Protein AF-A0A956DQG8-F1 (afdb_monomer)

Solvent-accessible surface area (backbone atoms only — not comparable to full-atom values): 22344 Å² total; per-residue (Å²): 108,56,73,67,59,48,52,49,50,52,53,54,50,41,55,52,25,52,56,42,14,54,56,46,34,52,51,52,69,40,92,51,71,54,22,53,51,50,53,50,50,52,61,71,68,65,60,92,66,55,67,71,64,46,42,52,54,36,19,40,53,25,21,32,51,58,51,48,42,54,50,52,51,48,37,33,34,49,64,52,48,34,83,79,41,64,71,70,40,67,61,45,54,56,49,46,44,72,76,48,66,92,56,56,46,35,48,52,54,52,50,53,30,56,61,37,26,30,81,79,32,35,46,37,61,69,35,45,88,52,90,55,52,73,67,78,67,53,44,68,57,35,42,51,54,48,48,61,64,53,39,51,38,90,88,80,65,43,60,71,72,70,37,64,78,56,52,61,77,39,61,67,67,52,49,51,51,40,74,52,30,66,64,51,46,63,75,45,75,64,74,76,78,49,66,74,52,45,49,49,52,38,60,73,14,47,51,54,25,31,72,74,65,31,74,91,67,50,24,38,35,20,59,39,30,44,53,22,64,63,54,45,54,51,45,48,54,50,42,53,50,44,45,68,77,38,70,85,56,55,65,69,57,47,51,53,54,41,31,71,31,42,36,34,20,14,76,47,53,64,34,21,24,45,19,34,48,28,48,50,48,39,50,34,55,75,67,70,52,49,53,47,54,74,45,57,86,58,68,56,43,52,36,59,26,51,64,85,57,64,51,49,64,57,59,72,50,71,87,47,89,80,63,94,81,66,82,79,78,80,76,46,46,73,69,54,45,68,63,45,22,66,58,55,64,70,39,18,30,15,27,53,73,69,59,58,83,48,66,75,78,55,67,66,59,55,48,55,40,47,33,68,47,74,61,84,94,64,49,38,44,72,28,79,56,51,48,88,86,36,42,43,34,45,41,47,54,53,47,37,58,71,38,26,37,93,93,41,24,105

pLDDT: mean 88.99, std 11.43, range [39.12, 98.81]

Structure (mmCIF, N/CA/C/O backbone):
data_AF-A0A956DQG8-F1
#
_entry.id   AF-A0A956DQG8-F1
#
loop_
_atom_site.group_PDB
_atom_site.id
_atom_site.type_symbol
_atom_site.label_atom_id
_atom_site.label_alt_id
_atom_site.label_comp_id
_atom_site.label_asym_id
_atom_site.label_entity_id
_atom_site.label_seq_id
_atom_site.pdbx_PDB_ins_code
_atom_site.Cartn_x
_atom_site.Cartn_y
_atom_site.Cartn_z
_atom_site.occupancy
_atom_site.B_iso_or_equiv
_atom_site.auth_seq_id
_atom_site.auth_comp_id
_atom_site.auth_asym_id
_atom_site.auth_atom_id
_atom_site.pdbx_PDB_model_num
ATOM 1 N N . MET A 1 1 ? -0.966 -18.164 -9.233 1.00 80.31 1 MET A N 1
ATOM 2 C CA . MET A 1 1 ? 0.389 -18.675 -9.564 1.00 80.31 1 MET A CA 1
ATOM 3 C C . MET A 1 1 ? 0.897 -19.568 -8.433 1.00 80.31 1 MET A C 1
ATOM 5 O O . MET A 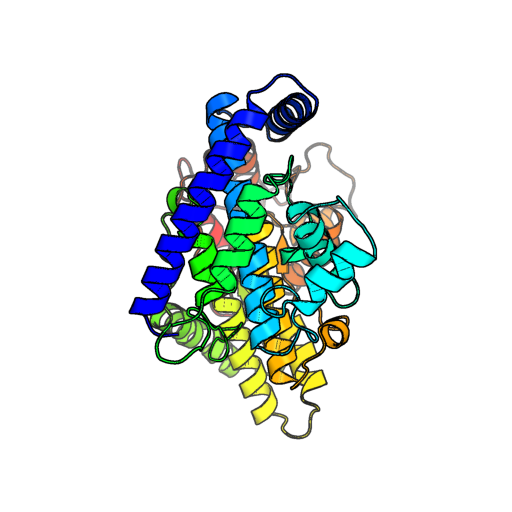1 1 ? 0.631 -19.262 -7.277 1.00 80.31 1 MET A O 1
ATOM 9 N N . ASP A 1 2 ? 1.592 -20.676 -8.718 1.00 83.06 2 ASP A N 1
ATOM 10 C CA . ASP A 1 2 ? 2.141 -21.534 -7.652 1.00 83.06 2 ASP A CA 1
ATOM 11 C C . ASP A 1 2 ? 3.406 -20.938 -6.990 1.00 83.06 2 ASP A C 1
ATOM 13 O O . ASP A 1 2 ? 4.001 -19.969 -7.471 1.00 83.06 2 ASP A O 1
ATOM 17 N N . PHE A 1 3 ? 3.822 -21.508 -5.853 1.00 80.00 3 PHE A N 1
ATOM 18 C CA . PHE A 1 3 ? 4.958 -20.999 -5.074 1.00 80.00 3 PHE A CA 1
ATOM 19 C C . PHE A 1 3 ? 6.292 -21.050 -5.840 1.00 80.00 3 PHE A C 1
ATOM 21 O O . PHE A 1 3 ? 7.121 -20.145 -5.704 1.00 80.00 3 PHE A O 1
ATOM 28 N N . ALA A 1 4 ? 6.507 -22.093 -6.647 1.00 86.56 4 ALA A N 1
ATOM 29 C CA . ALA A 1 4 ? 7.741 -22.269 -7.408 1.00 86.56 4 ALA A CA 1
ATOM 30 C C . ALA A 1 4 ? 7.865 -21.203 -8.505 1.00 86.56 4 ALA A C 1
ATOM 32 O O . ALA A 1 4 ? 8.880 -20.507 -8.580 1.00 86.56 4 ALA A O 1
ATOM 33 N N . THR A 1 5 ? 6.796 -21.005 -9.276 1.00 87.94 5 THR A N 1
ATOM 34 C CA . THR A 1 5 ? 6.702 -19.991 -10.332 1.00 87.94 5 THR A CA 1
ATOM 35 C C . THR A 1 5 ? 6.842 -18.590 -9.752 1.00 87.94 5 THR A C 1
ATOM 37 O O . THR A 1 5 ? 7.565 -17.761 -10.298 1.00 87.94 5 THR A O 1
ATOM 40 N N . ARG A 1 6 ? 6.227 -18.328 -8.592 1.00 85.38 6 ARG A N 1
ATOM 41 C CA . ARG A 1 6 ? 6.369 -17.053 -7.881 1.00 85.38 6 ARG A CA 1
ATOM 42 C C . ARG A 1 6 ? 7.806 -16.790 -7.436 1.00 85.38 6 ARG A C 1
ATOM 44 O O . ARG A 1 6 ? 8.315 -15.689 -7.620 1.00 85.38 6 ARG A O 1
ATOM 51 N N . THR A 1 7 ? 8.468 -17.799 -6.875 1.00 87.00 7 THR A N 1
ATOM 52 C CA . THR A 1 7 ? 9.876 -17.698 -6.467 1.00 87.00 7 THR A CA 1
ATOM 53 C C . THR A 1 7 ? 10.767 -17.397 -7.672 1.00 87.00 7 THR A C 1
ATOM 55 O O . THR A 1 7 ? 11.625 -16.516 -7.600 1.00 87.00 7 THR A O 1
ATOM 58 N N . GLN A 1 8 ? 10.532 -18.083 -8.793 1.00 92.69 8 GLN A N 1
ATOM 59 C CA . GLN A 1 8 ? 11.250 -17.846 -10.042 1.00 92.69 8 GLN A CA 1
ATOM 60 C C . GLN A 1 8 ? 11.002 -16.428 -10.582 1.00 92.69 8 GLN A C 1
ATOM 62 O O . GLN A 1 8 ? 11.962 -15.721 -10.895 1.00 92.69 8 GLN A O 1
ATOM 67 N N . LEU A 1 9 ? 9.742 -15.977 -10.611 1.00 92.56 9 LEU A N 1
ATOM 68 C CA . LEU A 1 9 ? 9.361 -14.620 -11.003 1.00 92.56 9 LEU A CA 1
ATOM 69 C C . LEU A 1 9 ? 10.139 -13.576 -10.192 1.00 92.56 9 LEU A C 1
ATOM 71 O O . LEU A 1 9 ? 10.791 -12.706 -10.770 1.00 92.56 9 LEU A O 1
ATOM 75 N N . THR A 1 10 ? 10.124 -13.685 -8.861 1.00 90.12 10 THR A N 1
ATOM 76 C CA . THR A 1 10 ? 10.835 -12.757 -7.969 1.00 90.12 10 THR A CA 1
ATOM 77 C C . THR A 1 10 ? 12.340 -12.739 -8.245 1.00 90.12 10 THR A C 1
ATOM 79 O O . THR A 1 10 ? 12.943 -11.663 -8.290 1.00 90.12 10 THR A O 1
ATOM 82 N N . GLN A 1 11 ? 12.964 -13.902 -8.461 1.00 91.75 11 GLN A N 1
ATOM 83 C CA . GLN A 1 11 ? 14.399 -14.000 -8.759 1.00 91.75 11 GLN A CA 1
ATOM 84 C C . GLN A 1 11 ? 14.760 -13.327 -10.088 1.00 91.75 11 GLN A C 1
ATOM 86 O O . GLN A 1 11 ? 15.713 -12.545 -10.153 1.00 91.75 11 GLN A O 1
AT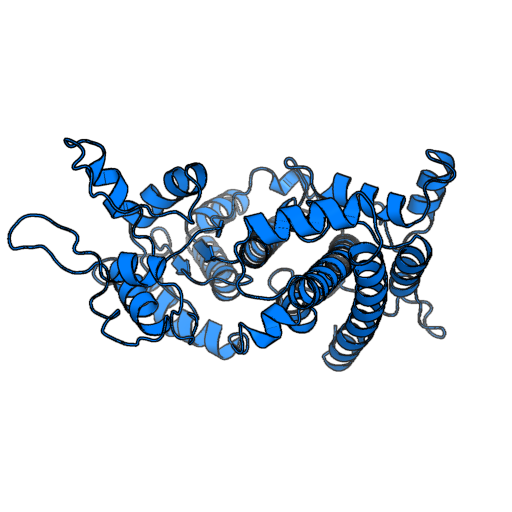OM 91 N N . GLU A 1 12 ? 13.993 -13.585 -11.146 1.00 95.81 12 GLU A N 1
ATOM 92 C CA . GLU A 1 12 ? 14.264 -13.014 -12.466 1.00 95.81 12 GLU A CA 1
ATOM 93 C C . GLU A 1 12 ? 13.992 -11.499 -12.509 1.00 95.81 12 GLU A C 1
ATOM 95 O O . GLU A 1 12 ? 14.792 -10.746 -13.077 1.00 95.81 12 GLU A O 1
ATOM 100 N N . LEU A 1 13 ? 12.926 -11.029 -11.846 1.00 95.38 13 LEU A N 1
ATOM 101 C CA . LEU A 1 13 ? 12.648 -9.598 -11.675 1.00 95.38 13 LEU A CA 1
ATOM 102 C C . LEU A 1 13 ? 13.731 -8.901 -10.843 1.00 95.38 13 LEU A C 1
ATOM 104 O O . LEU A 1 13 ? 14.139 -7.790 -11.182 1.00 95.38 13 LEU A O 1
ATOM 108 N N . SER A 1 14 ? 14.253 -9.561 -9.803 1.00 92.31 14 SER A N 1
ATOM 109 C CA . SER A 1 14 ? 15.380 -9.042 -9.015 1.00 92.31 14 SER A CA 1
ATOM 110 C C . SER A 1 14 ? 16.617 -8.847 -9.889 1.00 92.31 14 SER A C 1
ATOM 112 O O . SER A 1 14 ? 17.271 -7.808 -9.810 1.00 92.31 14 SER A O 1
ATOM 114 N N . ALA A 1 15 ? 16.920 -9.810 -10.766 1.00 94.81 15 ALA A N 1
ATOM 115 C CA . ALA A 1 15 ? 18.053 -9.715 -11.683 1.00 94.81 15 ALA A CA 1
ATOM 116 C C . ALA A 1 15 ? 17.884 -8.580 -12.710 1.00 94.81 15 ALA A C 1
ATOM 118 O O . ALA A 1 15 ? 18.852 -7.880 -13.015 1.00 94.81 15 ALA A O 1
ATOM 119 N N . LEU A 1 16 ? 16.670 -8.373 -13.236 1.00 95.88 16 LEU A N 1
ATOM 120 C CA . LEU A 1 16 ? 16.346 -7.233 -14.106 1.00 95.88 16 LEU A CA 1
ATOM 121 C C . LEU A 1 16 ? 16.507 -5.897 -13.369 1.00 95.88 16 LEU A C 1
ATOM 123 O O . LEU A 1 16 ? 17.170 -4.990 -13.874 1.00 95.88 16 LEU A O 1
ATOM 127 N N . SER A 1 17 ? 15.967 -5.802 -12.151 1.00 95.00 17 SER A N 1
ATOM 128 C CA . SER A 1 17 ? 16.072 -4.609 -11.305 1.00 95.00 17 SER A CA 1
ATOM 129 C C . SER A 1 17 ? 17.531 -4.258 -10.994 1.00 95.00 17 SER A C 1
ATOM 131 O O . SER A 1 17 ? 17.928 -3.104 -11.120 1.00 95.00 17 SER A O 1
ATOM 133 N N . GLN A 1 18 ? 18.376 -5.249 -10.688 1.00 94.44 18 GLN A N 1
ATOM 134 C CA . GLN A 1 18 ? 19.809 -5.034 -10.450 1.00 94.44 18 GLN A CA 1
ATOM 135 C C . GLN A 1 18 ? 20.540 -4.468 -11.676 1.00 94.44 18 GLN A C 1
ATOM 137 O O . GLN A 1 18 ? 21.365 -3.565 -11.527 1.00 94.44 18 GLN A O 1
ATOM 142 N N . ARG A 1 19 ? 20.229 -4.954 -12.888 1.00 96.25 19 ARG A N 1
ATOM 143 C CA . ARG A 1 19 ? 20.823 -4.416 -14.126 1.00 96.25 19 ARG A CA 1
ATOM 144 C C . ARG A 1 19 ? 20.397 -2.972 -14.377 1.00 96.25 19 ARG A C 1
ATOM 146 O O . ARG A 1 19 ? 21.246 -2.137 -14.679 1.00 96.25 19 ARG A O 1
ATOM 153 N N . ILE A 1 20 ? 19.111 -2.669 -14.187 1.00 97.44 20 ILE A N 1
ATOM 154 C CA . ILE A 1 20 ? 18.594 -1.300 -14.301 1.00 97.44 20 ILE A CA 1
ATOM 155 C C . ILE A 1 20 ? 19.253 -0.397 -13.254 1.00 97.44 20 ILE A C 1
ATOM 157 O O . ILE A 1 20 ? 19.739 0.673 -13.600 1.00 97.44 20 ILE A O 1
ATOM 161 N N . ALA A 1 21 ? 19.340 -0.828 -11.994 1.00 95.56 21 ALA A N 1
ATOM 162 C CA . ALA A 1 21 ? 19.959 -0.051 -10.921 1.00 95.56 21 ALA A CA 1
ATOM 163 C C . ALA A 1 21 ? 21.426 0.288 -11.226 1.00 95.56 21 ALA A C 1
ATOM 165 O O . ALA A 1 21 ? 21.841 1.428 -11.020 1.00 95.56 21 ALA A O 1
ATOM 166 N N . ALA A 1 22 ? 22.190 -0.668 -11.767 1.00 96.38 22 ALA A N 1
ATOM 167 C CA . ALA A 1 22 ? 23.570 -0.439 -12.187 1.00 96.38 22 ALA A CA 1
ATOM 168 C C . ALA A 1 22 ? 23.666 0.624 -13.297 1.00 96.38 22 ALA A C 1
ATOM 170 O O . ALA A 1 22 ? 24.504 1.520 -13.212 1.00 96.38 22 ALA A O 1
ATOM 171 N N . GLU A 1 23 ? 22.778 0.578 -14.296 1.00 96.56 23 GLU A N 1
ATOM 172 C CA . GLU A 1 23 ? 22.701 1.600 -15.348 1.00 96.56 23 GLU A CA 1
ATOM 173 C C . GLU A 1 23 ? 22.350 2.986 -14.775 1.00 96.56 23 GLU A C 1
ATOM 175 O O . GLU A 1 23 ? 23.006 3.984 -15.079 1.00 96.56 23 GLU A O 1
ATOM 180 N N . LEU A 1 24 ? 21.335 3.057 -13.906 1.00 96.19 24 LEU A N 1
ATOM 181 C CA . LEU A 1 24 ? 20.900 4.305 -13.277 1.00 96.19 24 LEU A CA 1
ATOM 182 C C . LEU A 1 24 ? 22.002 4.917 -12.401 1.00 96.19 24 LEU A C 1
ATOM 184 O O . LEU A 1 24 ? 22.200 6.131 -12.436 1.00 96.19 24 LEU A O 1
ATOM 188 N N . LEU A 1 25 ? 22.742 4.087 -11.659 1.00 95.75 25 LEU A N 1
ATOM 189 C CA . LEU A 1 25 ? 23.841 4.527 -10.801 1.00 95.75 25 LEU A CA 1
ATOM 190 C C . LEU A 1 25 ? 24.963 5.195 -11.603 1.00 95.75 25 LEU A C 1
ATOM 192 O O . LEU A 1 25 ? 25.461 6.243 -11.192 1.00 95.75 25 LEU A O 1
ATOM 196 N N . VAL A 1 26 ? 25.318 4.645 -12.771 1.00 96.06 26 VAL A N 1
ATOM 197 C CA . VAL A 1 26 ? 26.300 5.274 -13.671 1.00 96.06 26 VAL A CA 1
ATOM 198 C C . VAL A 1 26 ? 25.846 6.686 -14.048 1.00 96.06 26 VAL A C 1
ATOM 200 O O . VAL A 1 26 ? 26.618 7.634 -13.924 1.00 96.06 26 VAL A O 1
ATOM 203 N N . ARG A 1 27 ? 24.565 6.871 -14.388 1.00 93.50 27 ARG A N 1
ATOM 204 C CA . ARG A 1 27 ? 24.027 8.200 -14.734 1.00 93.50 27 ARG A CA 1
ATOM 205 C C . ARG A 1 27 ? 23.927 9.163 -13.555 1.00 93.50 27 ARG A C 1
ATOM 207 O O . ARG A 1 27 ? 23.981 10.373 -13.754 1.00 93.50 27 ARG A O 1
ATOM 214 N N . PHE A 1 28 ? 23.772 8.658 -12.332 1.00 92.81 28 PHE A N 1
ATOM 215 C CA . PHE A 1 28 ? 23.861 9.480 -11.121 1.00 92.81 28 PHE A CA 1
ATOM 216 C C . PHE A 1 28 ? 25.297 9.945 -10.849 1.00 92.81 28 PHE A C 1
ATOM 218 O O . PHE A 1 28 ? 25.497 11.019 -10.276 1.00 92.81 28 PHE A O 1
ATOM 225 N N . ALA A 1 29 ? 26.295 9.169 -11.279 1.00 91.50 29 ALA A N 1
ATOM 226 C CA . ALA A 1 29 ? 27.707 9.503 -11.140 1.00 91.50 29 ALA A CA 1
ATOM 227 C C . ALA A 1 29 ? 28.226 10.433 -12.255 1.00 91.50 29 ALA A C 1
ATOM 229 O O . ALA A 1 29 ? 29.132 11.234 -12.011 1.00 91.50 29 ALA A O 1
ATOM 230 N N . GLU A 1 30 ? 27.666 10.383 -13.462 1.00 93.81 30 GLU A N 1
ATOM 231 C CA . GLU A 1 30 ? 28.102 11.220 -14.586 1.00 93.81 30 GLU A CA 1
ATOM 232 C C . GLU A 1 30 ? 27.787 12.718 -14.380 1.00 93.81 30 GLU A C 1
ATOM 234 O O . GLU A 1 30 ? 26.718 13.071 -13.875 1.00 93.81 30 GLU A O 1
ATOM 239 N N . PRO A 1 31 ? 28.694 13.645 -14.751 1.00 94.19 31 PRO A N 1
ATOM 240 C CA . PRO A 1 31 ? 28.397 15.075 -14.717 1.00 94.19 31 PRO A CA 1
ATOM 241 C C . PRO A 1 31 ? 27.209 15.432 -15.622 1.00 94.19 31 PRO A C 1
ATOM 243 O O . PRO A 1 31 ? 27.196 15.094 -16.803 1.00 94.19 31 PRO A O 1
ATOM 246 N N . GLY A 1 32 ? 26.230 16.159 -15.081 1.00 94.38 32 GLY A N 1
ATOM 247 C CA . GLY A 1 32 ? 25.074 16.639 -15.834 1.00 94.38 32 GLY A CA 1
ATOM 248 C C . GLY A 1 32 ? 23.839 16.861 -14.965 1.00 94.38 32 GLY A C 1
ATOM 249 O O . GLY A 1 32 ? 23.866 16.675 -13.747 1.00 94.38 32 GLY A O 1
ATOM 250 N N . ALA A 1 33 ? 22.726 17.209 -15.614 1.00 94.25 33 ALA A N 1
ATOM 251 C CA . ALA A 1 33 ? 21.481 17.595 -14.946 1.00 94.25 33 ALA A CA 1
ATOM 252 C C . ALA A 1 33 ? 20.917 16.512 -14.007 1.00 94.25 33 ALA A C 1
ATOM 254 O O . ALA A 1 33 ? 20.318 16.826 -12.980 1.00 94.25 33 ALA A O 1
ATOM 255 N N . VAL A 1 34 ? 21.104 15.228 -14.333 1.00 94.25 34 VAL A N 1
ATOM 256 C CA . VAL A 1 34 ? 20.639 14.121 -13.480 1.00 94.25 34 VAL A CA 1
ATOM 257 C C . VAL A 1 34 ? 21.406 14.101 -12.156 1.00 94.25 34 VAL A C 1
ATOM 259 O O . VAL A 1 34 ? 20.784 14.036 -11.097 1.00 94.25 34 VAL A O 1
ATOM 262 N N . ARG A 1 35 ? 22.738 14.220 -12.198 1.00 94.81 35 ARG A N 1
ATOM 263 C CA . ARG A 1 35 ? 23.576 14.273 -10.995 1.00 94.81 35 ARG A CA 1
ATOM 264 C C . ARG A 1 35 ? 23.308 15.519 -10.160 1.00 94.81 35 ARG A C 1
ATOM 266 O O . ARG A 1 35 ? 23.287 15.432 -8.936 1.00 94.81 35 ARG A O 1
ATOM 273 N N . GLU A 1 36 ? 23.077 16.664 -10.796 1.00 94.44 36 GLU A N 1
ATOM 274 C CA . GLU A 1 36 ? 22.703 17.900 -10.096 1.00 94.44 36 GLU A CA 1
ATOM 275 C C . GLU A 1 36 ? 21.381 17.740 -9.339 1.00 94.44 36 GLU A C 1
ATOM 277 O O . GLU A 1 36 ? 21.314 18.051 -8.150 1.00 94.44 36 GLU A O 1
ATOM 282 N N . ARG A 1 37 ? 20.358 17.163 -9.984 1.00 93.12 37 ARG A N 1
ATOM 283 C CA . ARG A 1 37 ? 19.078 16.842 -9.332 1.00 93.12 37 ARG A CA 1
ATOM 284 C C . ARG A 1 37 ? 19.242 15.824 -8.206 1.00 93.12 37 ARG A C 1
ATOM 286 O O . ARG A 1 37 ? 18.625 15.987 -7.160 1.00 93.12 37 ARG A O 1
ATOM 293 N N . ALA A 1 38 ? 20.091 14.812 -8.389 1.00 92.81 38 ALA A N 1
ATOM 294 C CA . ALA A 1 38 ? 20.391 13.839 -7.341 1.00 92.81 38 ALA A CA 1
ATOM 295 C C . ALA A 1 38 ? 21.054 14.503 -6.127 1.00 92.81 38 ALA A C 1
ATOM 297 O O . ALA A 1 38 ? 20.672 14.227 -4.996 1.00 92.81 38 ALA A O 1
ATOM 298 N N . ARG A 1 39 ? 22.007 15.421 -6.340 1.00 92.06 39 ARG A N 1
ATOM 299 C CA . ARG A 1 39 ? 22.642 16.180 -5.249 1.00 92.06 39 ARG A CA 1
ATOM 300 C C . ARG A 1 39 ? 21.665 17.116 -4.539 1.00 92.06 39 ARG A C 1
ATOM 302 O O . ARG A 1 39 ? 21.752 17.245 -3.322 1.00 92.06 39 ARG A O 1
ATOM 309 N N . ALA A 1 40 ? 20.752 17.746 -5.276 1.00 91.12 40 ALA A N 1
ATOM 310 C CA . ALA A 1 40 ? 19.697 18.564 -4.683 1.00 91.12 40 ALA A CA 1
ATOM 311 C C . ALA A 1 40 ? 18.790 17.717 -3.777 1.00 91.12 40 ALA A C 1
ATOM 313 O O . ALA A 1 40 ? 18.637 18.044 -2.602 1.00 91.12 40 ALA A O 1
ATOM 314 N N . LEU A 1 41 ? 18.301 16.576 -4.281 1.00 89.50 41 LEU A N 1
ATOM 315 C CA . LEU A 1 41 ? 17.458 15.659 -3.512 1.00 89.50 41 LEU A CA 1
ATOM 316 C C . LEU A 1 41 ? 18.187 15.089 -2.280 1.00 89.50 41 LEU A C 1
ATOM 318 O O . LEU A 1 41 ? 17.601 15.023 -1.206 1.00 89.50 41 LEU A O 1
ATOM 322 N N . HIS A 1 42 ? 19.477 14.746 -2.390 1.00 88.81 42 HIS A N 1
ATOM 323 C CA . HIS A 1 42 ? 20.297 14.314 -1.244 1.00 88.81 42 HIS A CA 1
ATOM 324 C C . HIS A 1 42 ? 20.338 15.370 -0.129 1.00 88.81 42 HIS A C 1
ATOM 326 O O . HIS A 1 42 ? 20.195 15.040 1.049 1.00 88.81 42 HIS A O 1
ATOM 332 N N . GLY A 1 43 ? 20.472 16.648 -0.500 1.00 83.94 43 GLY A N 1
ATOM 333 C CA . GLY A 1 43 ? 20.424 17.766 0.443 1.00 83.94 43 GLY A CA 1
ATOM 334 C C . GLY A 1 43 ? 19.037 17.992 1.058 1.00 83.94 43 GLY A C 1
ATOM 335 O O . GLY A 1 43 ? 18.939 18.311 2.244 1.00 83.94 43 GLY A O 1
ATOM 336 N N . GLU A 1 44 ? 17.972 17.806 0.276 1.00 82.69 44 GLU A N 1
ATOM 337 C CA . GLU A 1 44 ? 16.577 17.934 0.723 1.00 82.69 44 GLU A CA 1
ATOM 338 C C . GLU A 1 44 ? 16.168 16.821 1.695 1.00 82.69 44 GLU A C 1
ATOM 340 O O . GLU A 1 44 ? 15.548 17.109 2.721 1.00 82.69 44 GLU A O 1
ATOM 345 N N . GLU A 1 45 ? 16.563 15.570 1.423 1.00 77.25 45 GLU A N 1
ATOM 346 C CA . GLU A 1 45 ? 16.267 14.423 2.292 1.00 77.25 45 GLU A CA 1
ATOM 347 C C . GLU A 1 45 ? 17.029 14.483 3.635 1.00 77.25 45 GLU A C 1
ATOM 349 O O . GLU A 1 45 ? 16.685 13.749 4.562 1.00 77.25 45 GLU A O 1
ATOM 354 N N . LYS A 1 46 ? 18.044 15.361 3.769 1.00 71.00 46 LYS A N 1
ATOM 355 C CA . LYS A 1 46 ? 18.872 15.546 4.984 1.00 71.00 46 LYS A CA 1
ATOM 356 C C . LYS A 1 46 ? 19.394 14.225 5.565 1.00 71.00 46 LYS A C 1
ATOM 358 O O . LYS A 1 46 ? 19.479 14.053 6.784 1.00 71.00 46 LYS A O 1
ATOM 363 N N . VAL A 1 47 ? 19.732 13.289 4.686 1.00 74.69 47 VAL A N 1
ATOM 364 C CA . VAL A 1 47 ? 20.259 11.976 5.061 1.00 74.69 47 VAL A CA 1
ATOM 365 C C . VAL A 1 47 ? 21.670 12.097 5.642 1.00 74.69 47 VAL A C 1
ATOM 367 O O . VAL A 1 47 ? 22.427 13.004 5.298 1.00 74.69 47 VAL A O 1
ATOM 370 N N . GLY A 1 48 ? 22.024 11.191 6.557 1.00 74.06 48 GLY A N 1
ATOM 371 C CA . GLY A 1 48 ? 23.352 11.172 7.186 1.00 74.06 48 GLY A CA 1
ATOM 372 C C . GLY A 1 48 ? 24.404 10.425 6.362 1.00 74.06 48 GLY A C 1
ATOM 373 O O . GLY A 1 48 ? 25.595 10.510 6.659 1.00 74.06 48 GLY A O 1
ATOM 374 N N . GLU A 1 49 ? 23.963 9.661 5.364 1.00 82.94 49 GLU A N 1
ATOM 375 C CA . GLU A 1 49 ? 24.793 8.885 4.454 1.00 82.94 49 GLU A CA 1
ATOM 376 C C . GLU A 1 49 ? 25.522 9.769 3.424 1.00 82.94 49 GLU A C 1
ATOM 378 O O . GLU A 1 49 ? 24.989 10.773 2.943 1.00 82.94 49 GLU A O 1
ATOM 383 N N . ASP A 1 50 ? 26.739 9.360 3.043 1.00 91.19 50 ASP A N 1
ATOM 384 C CA . ASP A 1 50 ? 27.484 9.974 1.937 1.00 91.19 50 ASP A CA 1
ATOM 385 C C . ASP A 1 50 ? 26.715 9.858 0.607 1.00 91.19 50 ASP A C 1
ATOM 387 O O . ASP A 1 50 ? 25.958 8.905 0.398 1.00 91.19 50 ASP A O 1
ATOM 391 N N . PHE A 1 51 ? 26.927 10.823 -0.297 1.00 90.88 51 PHE A N 1
ATOM 392 C CA . PHE A 1 51 ? 26.217 10.900 -1.574 1.00 90.88 51 PHE A CA 1
ATOM 393 C C . PHE A 1 51 ? 26.319 9.610 -2.391 1.00 90.88 51 PHE A C 1
ATOM 395 O O . PHE A 1 51 ? 25.312 9.192 -2.952 1.00 90.88 51 PHE A O 1
ATOM 402 N N . ASP A 1 52 ? 27.487 8.964 -2.454 1.00 91.50 52 ASP A N 1
ATOM 403 C CA . ASP A 1 52 ? 27.666 7.785 -3.309 1.00 91.50 52 ASP A CA 1
ATOM 404 C C . ASP A 1 52 ? 26.918 6.563 -2.744 1.00 91.50 52 ASP A C 1
ATOM 406 O O . ASP A 1 52 ? 26.286 5.811 -3.489 1.00 91.50 52 ASP A O 1
ATOM 410 N N . VAL A 1 53 ? 26.907 6.408 -1.413 1.00 90.31 53 VAL A N 1
ATOM 411 C CA . VAL A 1 53 ? 26.123 5.367 -0.721 1.00 90.31 53 VAL A CA 1
ATOM 412 C C . VAL A 1 53 ? 24.628 5.619 -0.903 1.00 90.31 53 VAL A C 1
ATOM 414 O O . VAL A 1 53 ? 23.863 4.702 -1.206 1.00 90.31 53 VAL A O 1
ATOM 417 N N . TRP A 1 54 ? 24.202 6.871 -0.746 1.00 90.12 54 TRP A N 1
ATOM 418 C CA . TRP A 1 54 ? 22.812 7.257 -0.940 1.00 90.12 54 TRP A CA 1
ATOM 419 C C . TRP A 1 54 ? 22.360 7.093 -2.399 1.00 90.12 54 TRP A C 1
ATOM 421 O O . TRP A 1 54 ? 21.256 6.607 -2.641 1.00 90.12 54 TRP A O 1
ATOM 431 N N . ALA A 1 55 ? 23.211 7.430 -3.372 1.00 92.38 55 ALA A N 1
ATOM 432 C CA . ALA A 1 55 ? 22.914 7.306 -4.796 1.00 92.38 55 ALA A CA 1
ATOM 433 C C . ALA A 1 55 ? 22.755 5.840 -5.233 1.00 92.38 55 ALA A C 1
ATOM 435 O O . ALA A 1 55 ? 21.869 5.553 -6.039 1.00 92.38 55 ALA A O 1
ATOM 436 N N . ASP A 1 56 ? 23.542 4.907 -4.678 1.00 91.94 56 ASP A N 1
ATOM 437 C CA . ASP A 1 56 ? 23.345 3.460 -4.886 1.00 91.94 56 ASP A CA 1
ATOM 438 C C . ASP A 1 56 ? 21.988 2.986 -4.340 1.00 91.94 56 ASP A C 1
ATOM 440 O O . ASP A 1 56 ? 21.255 2.249 -5.000 1.00 91.94 56 ASP A O 1
ATOM 444 N N . LEU A 1 57 ? 21.582 3.454 -3.157 1.00 88.50 57 LEU A N 1
ATOM 445 C CA . LEU A 1 57 ? 20.253 3.133 -2.626 1.00 88.50 57 LEU A CA 1
ATOM 446 C C . LEU A 1 57 ? 19.130 3.770 -3.459 1.00 88.50 57 LEU A C 1
ATOM 448 O O . LEU A 1 57 ? 18.098 3.138 -3.694 1.00 88.50 57 LEU A O 1
ATOM 452 N N . LEU A 1 58 ? 19.316 5.006 -3.929 1.00 89.38 58 LEU A N 1
ATOM 453 C CA . LEU A 1 58 ? 18.357 5.694 -4.791 1.00 89.38 58 LEU A CA 1
ATOM 454 C C . LEU A 1 58 ? 18.185 4.972 -6.133 1.00 89.38 58 LEU A C 1
ATOM 456 O O . LEU A 1 58 ? 17.052 4.806 -6.583 1.00 89.38 58 LEU A O 1
ATOM 460 N N . SER A 1 59 ? 19.277 4.514 -6.755 1.00 93.50 59 SER A N 1
ATOM 461 C CA . SER A 1 59 ? 19.232 3.835 -8.058 1.00 93.50 59 SER A CA 1
ATOM 462 C C . SER A 1 59 ? 18.478 2.509 -7.967 1.00 93.50 59 SER A C 1
ATOM 464 O O . SER A 1 59 ? 17.669 2.198 -8.842 1.00 93.50 59 SER A O 1
ATOM 466 N N . ARG A 1 60 ? 18.664 1.770 -6.866 1.00 91.44 60 ARG A N 1
ATOM 467 C CA . ARG A 1 60 ? 17.922 0.538 -6.565 1.00 91.44 60 ARG A CA 1
ATOM 468 C C . ARG A 1 60 ? 16.435 0.810 -6.361 1.00 91.44 60 ARG A C 1
ATOM 470 O O . ARG A 1 60 ? 15.625 0.142 -6.995 1.00 91.44 60 ARG A O 1
ATOM 477 N N . ARG A 1 61 ? 16.067 1.815 -5.552 1.00 88.38 61 ARG A N 1
ATOM 478 C CA . ARG A 1 61 ? 14.656 2.224 -5.365 1.00 88.38 61 ARG A CA 1
ATOM 479 C C . ARG A 1 61 ? 13.998 2.600 -6.697 1.00 88.38 61 ARG A C 1
ATOM 481 O O . ARG A 1 61 ? 12.894 2.151 -6.994 1.00 88.38 61 ARG A O 1
ATOM 488 N N . ALA A 1 62 ? 14.696 3.373 -7.529 1.00 91.62 62 ALA A N 1
ATOM 489 C CA . ALA A 1 62 ? 14.215 3.758 -8.851 1.00 91.62 62 ALA A CA 1
ATOM 490 C C . ALA A 1 62 ? 14.010 2.538 -9.764 1.00 91.62 62 ALA A C 1
ATOM 492 O O . ALA A 1 62 ? 12.951 2.398 -10.372 1.00 91.62 62 ALA A O 1
ATOM 493 N N . ALA A 1 63 ? 14.986 1.629 -9.830 1.00 94.50 63 ALA A N 1
ATOM 494 C CA . ALA A 1 63 ? 14.896 0.416 -10.640 1.00 94.50 63 ALA A CA 1
ATOM 495 C C . ALA A 1 63 ? 13.727 -0.486 -10.219 1.00 94.50 63 ALA A C 1
ATOM 497 O O . ALA A 1 63 ? 12.953 -0.928 -11.069 1.00 94.50 63 ALA A O 1
ATOM 498 N N . VAL A 1 64 ? 13.560 -0.697 -8.911 1.00 91.31 64 VAL A N 1
ATOM 499 C CA . VAL A 1 64 ? 12.447 -1.471 -8.349 1.00 91.31 64 VAL A CA 1
ATOM 500 C C . VAL A 1 64 ? 11.107 -0.840 -8.708 1.00 91.31 64 VAL A C 1
ATOM 502 O O . VAL A 1 64 ? 10.221 -1.556 -9.164 1.00 91.31 64 VAL A O 1
ATOM 505 N N . SER A 1 65 ? 10.975 0.486 -8.598 1.00 90.31 65 SER A N 1
ATOM 506 C CA . SER A 1 65 ? 9.754 1.199 -8.999 1.00 90.31 65 SER A CA 1
ATOM 507 C C . SER A 1 65 ? 9.402 0.951 -10.471 1.00 90.31 65 SER A C 1
ATOM 509 O O . SER A 1 65 ? 8.271 0.585 -10.790 1.00 90.31 65 SER A O 1
ATOM 511 N N . TRP A 1 66 ? 10.381 1.054 -11.376 1.00 94.75 66 TRP A N 1
ATOM 512 C CA . TRP A 1 66 ? 10.179 0.776 -12.802 1.00 94.75 66 TRP A CA 1
ATOM 513 C C . TRP A 1 66 ? 9.735 -0.662 -13.071 1.00 94.75 66 TRP A C 1
ATOM 515 O O . TRP A 1 66 ? 8.789 -0.883 -13.830 1.00 94.75 66 TRP A O 1
ATOM 525 N N . VAL A 1 67 ? 10.387 -1.637 -12.436 1.00 95.12 67 VAL A N 1
ATOM 526 C CA . VAL A 1 67 ? 10.028 -3.053 -12.567 1.00 95.12 67 VAL A CA 1
ATOM 527 C C . VAL A 1 67 ? 8.617 -3.301 -12.034 1.00 95.12 67 VAL A C 1
ATOM 529 O O . VAL A 1 67 ? 7.788 -3.856 -12.756 1.00 95.12 67 VAL A O 1
ATOM 532 N N . LEU A 1 68 ? 8.307 -2.834 -10.823 1.00 91.56 68 LEU A N 1
ATOM 533 C CA . LEU A 1 68 ? 7.000 -3.014 -10.190 1.00 91.56 68 LEU A CA 1
ATOM 534 C C . LEU A 1 68 ? 5.869 -2.372 -10.991 1.00 91.56 68 LEU A C 1
ATOM 536 O O . LEU A 1 68 ? 4.833 -3.004 -11.170 1.00 91.56 68 LEU A O 1
ATOM 540 N N . LYS A 1 69 ? 6.070 -1.180 -11.564 1.00 94.25 69 LYS A N 1
ATOM 541 C CA . LYS A 1 69 ? 5.082 -0.579 -12.473 1.00 94.25 69 LYS A CA 1
ATOM 542 C C . LYS A 1 69 ? 4.740 -1.525 -13.624 1.00 94.25 69 LYS A C 1
ATOM 544 O O . LYS A 1 69 ? 3.565 -1.715 -13.919 1.00 94.25 69 LYS A O 1
ATOM 549 N N . THR A 1 70 ? 5.723 -2.195 -14.232 1.00 96.06 70 THR A N 1
ATOM 550 C CA . THR A 1 70 ? 5.426 -3.184 -15.289 1.00 96.06 70 THR A CA 1
ATOM 551 C C . THR A 1 70 ? 4.696 -4.427 -14.773 1.00 96.06 70 THR A C 1
ATOM 553 O O . THR A 1 70 ? 3.830 -4.936 -15.482 1.00 96.06 70 THR A O 1
ATOM 556 N N . VAL A 1 71 ? 4.973 -4.871 -13.539 1.00 93.56 71 VAL A N 1
ATOM 557 C CA . VAL A 1 71 ? 4.205 -5.941 -12.876 1.00 93.56 71 VAL A CA 1
ATOM 558 C C . VAL A 1 71 ? 2.740 -5.524 -12.745 1.00 93.56 71 VAL A C 1
ATOM 560 O O . VAL A 1 71 ? 1.860 -6.263 -13.173 1.00 93.56 71 VAL A O 1
ATOM 563 N N . TYR A 1 72 ? 2.463 -4.322 -12.230 1.00 91.75 72 TYR A N 1
ATOM 564 C CA . TYR A 1 72 ? 1.090 -3.843 -12.054 1.00 91.75 72 TYR A CA 1
ATOM 565 C C . TYR A 1 72 ? 0.352 -3.678 -13.381 1.00 91.75 72 TYR A C 1
ATOM 567 O O . TYR A 1 72 ? -0.811 -4.059 -13.465 1.00 91.75 72 TYR A O 1
ATOM 575 N N . VAL A 1 73 ? 1.015 -3.199 -14.443 1.00 94.69 73 VAL A N 1
ATOM 576 C CA . VAL A 1 73 ? 0.411 -3.196 -15.789 1.00 94.69 73 VAL A CA 1
ATOM 577 C C . VAL A 1 73 ? 0.004 -4.612 -16.196 1.00 94.69 73 VAL A C 1
ATOM 579 O O . VAL A 1 73 ? -1.114 -4.815 -16.657 1.00 94.69 73 VAL A O 1
ATOM 582 N N . ARG A 1 74 ? 0.875 -5.606 -15.997 1.00 94.44 74 ARG A N 1
ATOM 583 C CA . ARG A 1 74 ? 0.572 -7.002 -16.344 1.00 94.44 74 ARG A CA 1
ATOM 584 C C . ARG A 1 74 ? -0.567 -7.595 -15.527 1.00 94.44 74 ARG A C 1
ATOM 586 O O . ARG A 1 74 ? -1.378 -8.329 -16.084 1.00 94.44 74 ARG A O 1
ATOM 593 N N . VAL A 1 75 ? -0.654 -7.255 -14.246 1.00 91.75 75 VAL A N 1
ATOM 594 C CA . VAL A 1 75 ? -1.789 -7.649 -13.407 1.00 91.75 75 VAL A CA 1
ATOM 595 C C . VAL A 1 75 ? -3.074 -7.017 -13.936 1.00 91.75 75 VAL A C 1
ATOM 597 O O . VAL A 1 75 ? -4.041 -7.732 -14.167 1.00 91.75 75 VAL A O 1
ATOM 600 N N . LEU A 1 76 ? -3.084 -5.714 -14.230 1.00 91.56 76 LEU A N 1
ATOM 601 C CA . LEU A 1 76 ? -4.259 -5.041 -14.800 1.00 91.56 76 LEU A CA 1
ATOM 602 C C . LEU A 1 76 ? -4.701 -5.659 -16.135 1.00 91.56 76 LEU A C 1
ATOM 604 O O . LEU A 1 76 ? -5.895 -5.822 -16.374 1.00 91.56 76 LEU A O 1
ATOM 608 N N . GLU A 1 77 ? -3.753 -6.037 -16.989 1.00 93.38 77 GLU A N 1
ATOM 609 C CA . GLU A 1 77 ? -4.025 -6.717 -18.259 1.00 93.38 77 GLU A CA 1
ATOM 610 C C . GLU A 1 77 ? -4.673 -8.089 -18.074 1.00 93.38 77 GLU A C 1
ATOM 612 O O . GLU A 1 77 ? -5.663 -8.389 -18.739 1.00 93.38 77 GLU A O 1
ATOM 617 N N . ASP A 1 78 ? -4.135 -8.919 -17.181 1.00 92.44 78 ASP A N 1
ATOM 618 C CA . ASP A 1 78 ? -4.630 -10.284 -16.969 1.00 92.44 78 ASP A CA 1
ATOM 619 C C . ASP A 1 78 ? -5.947 -10.309 -16.184 1.00 92.44 78 ASP A C 1
ATOM 621 O O . ASP A 1 78 ? -6.774 -11.196 -16.385 1.00 92.44 78 ASP A O 1
ATOM 625 N N . ARG A 1 79 ? -6.179 -9.298 -15.339 1.00 88.88 79 ARG A N 1
ATOM 626 C CA . ARG A 1 79 ? -7.436 -9.092 -14.604 1.00 88.88 79 ARG A CA 1
ATOM 627 C C . ARG A 1 79 ? -8.521 -8.399 -15.438 1.00 88.88 79 ARG A C 1
ATOM 629 O O . ARG A 1 79 ? -9.650 -8.255 -14.975 1.00 88.88 79 ARG A O 1
ATOM 636 N N . GLY A 1 80 ? -8.202 -7.993 -16.669 1.00 90.06 80 GLY A N 1
ATOM 637 C CA . GLY A 1 80 ? -9.152 -7.389 -17.605 1.00 90.06 80 GLY A CA 1
ATOM 638 C C . GLY A 1 80 ? -9.454 -5.909 -17.358 1.00 90.06 80 GLY A C 1
ATOM 639 O O . GLY A 1 80 ? -10.384 -5.390 -17.964 1.00 90.06 80 GLY A O 1
ATOM 640 N N . PHE A 1 81 ? -8.666 -5.230 -16.519 1.00 89.31 81 PHE A N 1
ATOM 641 C CA . PHE A 1 81 ? -8.773 -3.787 -16.263 1.00 89.31 81 PHE A CA 1
ATOM 642 C C . PHE A 1 81 ? -8.116 -2.923 -17.343 1.00 89.31 81 PHE A C 1
ATOM 644 O O . PHE A 1 81 ? -8.280 -1.705 -17.355 1.00 89.31 81 PHE A O 1
ATOM 651 N N . LEU A 1 82 ? -7.349 -3.539 -18.246 1.00 89.88 82 LEU A N 1
ATOM 652 C CA . LEU A 1 82 ? -6.644 -2.838 -19.311 1.00 89.88 82 LEU A CA 1
ATOM 653 C C . LEU A 1 82 ? -6.875 -3.525 -20.658 1.00 89.88 82 LEU A C 1
AT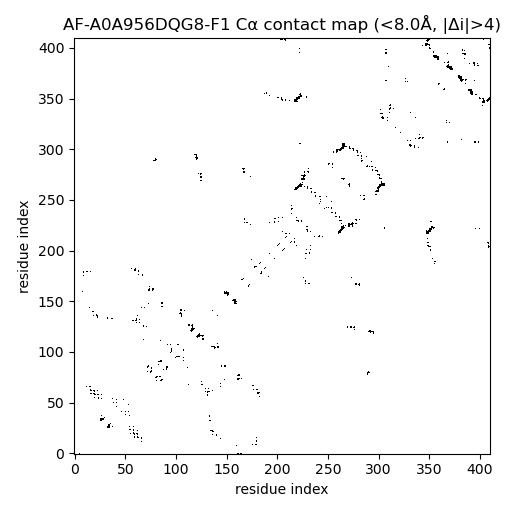OM 655 O O . LEU A 1 82 ? -6.206 -4.501 -21.002 1.00 89.88 82 LEU A O 1
ATOM 659 N N . SER A 1 83 ? -7.828 -2.990 -21.426 1.00 86.50 83 SER A N 1
ATOM 660 C CA . SER A 1 83 ? -8.150 -3.436 -22.783 1.00 86.50 83 SER A CA 1
ATOM 661 C C . SER A 1 83 ? -8.083 -2.256 -23.768 1.00 86.50 83 SER A C 1
ATOM 663 O O . SER A 1 83 ? -8.775 -1.259 -23.560 1.00 86.50 83 SER A O 1
ATOM 665 N N . PRO A 1 84 ? -7.266 -2.322 -24.840 1.00 89.00 84 PRO A N 1
ATOM 666 C CA . PRO A 1 84 ? -6.361 -3.420 -25.185 1.00 89.00 84 PRO A CA 1
ATOM 667 C C . PRO A 1 84 ? -5.171 -3.516 -24.218 1.00 89.00 84 PRO A C 1
ATOM 669 O O . PRO A 1 84 ? -4.765 -2.512 -23.622 1.00 89.00 84 PRO A O 1
ATOM 672 N N . ARG A 1 85 ? -4.569 -4.709 -24.111 1.00 93.19 85 ARG A N 1
ATOM 673 C CA . ARG A 1 85 ? -3.374 -4.908 -23.280 1.00 93.19 85 ARG A CA 1
ATOM 674 C C . ARG A 1 85 ? -2.202 -4.136 -23.891 1.00 93.19 85 ARG A C 1
ATOM 676 O O . ARG A 1 85 ? -2.041 -4.074 -25.108 1.00 93.19 85 ARG A O 1
ATOM 683 N N . ARG A 1 86 ? -1.392 -3.488 -23.060 1.00 93.31 86 ARG A N 1
ATOM 684 C CA . ARG A 1 86 ? -0.344 -2.544 -23.476 1.00 93.31 86 ARG A CA 1
ATOM 685 C C . ARG A 1 86 ? 1.037 -3.198 -23.588 1.00 93.31 86 ARG A C 1
ATOM 687 O O . ARG A 1 86 ? 1.820 -2.815 -24.456 1.00 93.31 86 ARG A O 1
ATOM 694 N N . ILE A 1 87 ? 1.373 -4.163 -22.739 1.00 95.50 87 ILE A N 1
ATOM 695 C CA . ILE A 1 87 ? 2.674 -4.834 -22.703 1.00 95.50 87 ILE A CA 1
ATOM 696 C C . ILE A 1 87 ? 2.655 -6.094 -23.562 1.00 95.50 87 ILE A C 1
ATOM 698 O O . ILE A 1 87 ? 3.505 -6.216 -24.450 1.00 95.50 87 ILE A O 1
ATOM 702 N N . VAL A 1 88 ? 1.729 -7.026 -23.315 1.00 94.50 88 VAL A N 1
ATOM 703 C CA . VAL A 1 88 ? 1.758 -8.345 -23.979 1.00 94.50 88 VAL A CA 1
ATOM 704 C C . VAL A 1 88 ? 1.319 -8.314 -25.433 1.00 94.50 88 VAL A C 1
ATOM 706 O O . VAL A 1 88 ? 1.909 -9.019 -26.253 1.00 94.50 88 VAL A O 1
ATOM 709 N N . ASP A 1 89 ? 0.337 -7.480 -25.772 1.00 90.88 89 ASP A N 1
ATOM 710 C CA . ASP A 1 89 ? -0.127 -7.356 -27.148 1.00 90.88 89 ASP A CA 1
ATOM 711 C C . ASP A 1 89 ? 0.844 -6.458 -27.934 1.00 90.88 89 ASP A C 1
ATOM 713 O O . ASP A 1 89 ? 1.216 -5.360 -27.514 1.00 90.88 89 ASP A O 1
ATOM 717 N N . ALA A 1 90 ? 1.281 -6.928 -29.104 1.00 82.25 90 ALA A N 1
ATOM 718 C CA . ALA A 1 90 ? 2.259 -6.212 -29.926 1.00 82.25 90 ALA A CA 1
ATOM 719 C C . ALA A 1 90 ? 1.668 -4.984 -30.644 1.00 82.25 90 ALA A C 1
ATOM 721 O O . ALA A 1 90 ? 2.419 -4.153 -31.159 1.00 82.25 90 ALA A O 1
ATOM 722 N N . ASP A 1 91 ? 0.342 -4.851 -30.681 1.00 84.94 91 ASP A N 1
ATOM 723 C CA . ASP A 1 91 ? -0.341 -3.795 -31.430 1.00 84.94 91 ASP A CA 1
ATOM 724 C C . ASP A 1 91 ? -0.195 -2.416 -30.784 1.00 84.94 91 ASP A C 1
ATOM 726 O O . ASP A 1 91 ? -0.010 -1.431 -31.501 1.00 84.94 91 ASP A O 1
ATOM 730 N N . GLY A 1 92 ? -0.196 -2.343 -29.448 1.00 84.38 92 GLY A N 1
ATOM 731 C CA . GLY A 1 92 ? 0.041 -1.104 -28.700 1.00 84.38 92 GLY A CA 1
ATOM 732 C C . GLY A 1 92 ? 1.390 -0.456 -29.046 1.00 84.38 92 GLY A C 1
ATOM 733 O O . GLY A 1 92 ? 1.400 0.668 -29.554 1.00 84.38 92 GLY A O 1
ATOM 734 N N . PRO A 1 93 ? 2.524 -1.166 -28.883 1.00 84.88 93 PRO A N 1
ATOM 735 C CA . PRO A 1 93 ? 3.840 -0.662 -29.276 1.00 84.88 93 PRO A CA 1
ATOM 736 C C . PRO A 1 93 ? 3.927 -0.285 -30.760 1.00 84.88 93 PRO A C 1
ATOM 738 O O . PRO A 1 93 ? 4.467 0.766 -31.092 1.00 84.88 93 PRO A O 1
ATOM 741 N N . ARG A 1 94 ? 3.353 -1.097 -31.663 1.00 86.94 94 ARG A N 1
ATOM 742 C CA . ARG A 1 94 ? 3.336 -0.807 -33.112 1.00 86.94 94 ARG A CA 1
ATOM 743 C C . ARG A 1 94 ? 2.530 0.444 -33.452 1.00 86.94 94 ARG A C 1
ATOM 745 O O . ARG A 1 94 ? 2.839 1.148 -34.410 1.00 86.94 94 ARG A O 1
ATOM 752 N N . LEU A 1 95 ? 1.434 0.697 -32.740 1.00 87.75 95 LEU A N 1
ATOM 753 C CA . LEU A 1 95 ? 0.665 1.928 -32.896 1.00 87.75 95 LEU A CA 1
ATOM 754 C C . LEU A 1 95 ? 1.443 3.123 -32.340 1.00 87.75 95 LEU A C 1
ATOM 756 O O . LEU A 1 95 ? 1.513 4.151 -33.008 1.00 87.75 95 LEU A O 1
ATOM 760 N N . PHE A 1 96 ? 2.066 2.972 -31.171 1.00 90.69 96 PHE A N 1
ATOM 761 C CA . PHE A 1 96 ? 2.886 4.014 -30.562 1.00 90.69 96 PHE A CA 1
ATOM 762 C C . PHE A 1 96 ? 4.049 4.430 -31.468 1.00 90.69 96 PHE A C 1
ATOM 764 O O . PHE A 1 96 ? 4.221 5.617 -31.716 1.00 90.69 96 PHE A O 1
ATOM 771 N N . GLU A 1 97 ? 4.781 3.474 -32.044 1.00 90.00 97 GLU A N 1
ATOM 772 C CA . GLU A 1 97 ? 5.875 3.749 -32.985 1.00 90.00 97 GLU A CA 1
ATOM 773 C C . GLU A 1 97 ? 5.393 4.491 -34.243 1.00 90.00 97 GLU A C 1
ATOM 775 O O . GLU A 1 97 ? 6.069 5.396 -34.728 1.00 90.00 97 GLU A O 1
ATOM 780 N N . ARG A 1 98 ? 4.194 4.166 -34.747 1.00 91.06 98 ARG A N 1
ATOM 781 C CA . ARG A 1 98 ? 3.587 4.878 -35.885 1.00 91.06 98 ARG A CA 1
ATOM 782 C C . ARG A 1 98 ? 3.179 6.311 -35.543 1.00 91.06 98 ARG A C 1
ATOM 784 O O . ARG A 1 98 ? 3.290 7.182 -36.402 1.00 91.06 98 ARG A O 1
ATOM 791 N N . LEU A 1 99 ? 2.677 6.550 -34.331 1.00 91.94 99 LEU A N 1
ATOM 792 C CA . LEU A 1 99 ? 2.224 7.873 -33.884 1.00 91.94 99 LEU A CA 1
ATOM 793 C C . LEU A 1 99 ? 3.378 8.766 -33.414 1.00 91.94 99 LEU A C 1
ATOM 795 O O . LEU A 1 99 ? 3.318 9.982 -33.577 1.00 91.94 99 LEU A O 1
ATOM 799 N N . ALA A 1 100 ? 4.414 8.172 -32.828 1.00 90.62 100 ALA A N 1
ATOM 800 C CA . ALA A 1 100 ? 5.541 8.864 -32.222 1.00 90.62 100 ALA A CA 1
ATOM 801 C C . ALA A 1 100 ? 6.865 8.145 -32.559 1.00 90.62 100 ALA A C 1
ATOM 803 O O . ALA A 1 100 ? 7.466 7.487 -31.701 1.00 90.62 100 ALA A O 1
ATOM 804 N N . PRO A 1 101 ? 7.328 8.246 -33.820 1.00 88.44 101 PRO A N 1
ATOM 805 C CA . PRO A 1 101 ? 8.510 7.529 -34.282 1.00 88.44 101 PRO A CA 1
ATOM 806 C C . PRO A 1 101 ? 9.773 7.987 -33.543 1.00 88.44 101 PRO A C 1
ATOM 808 O O . PRO A 1 101 ? 9.918 9.160 -33.197 1.00 88.44 101 PRO A O 1
ATOM 811 N N . ASN A 1 102 ? 10.720 7.062 -33.358 1.00 90.12 102 ASN A N 1
ATOM 812 C CA . ASN A 1 102 ? 12.031 7.282 -32.726 1.00 90.12 102 ASN A CA 1
ATOM 813 C C . ASN A 1 102 ? 12.020 7.630 -31.224 1.00 90.12 102 ASN A C 1
ATOM 815 O O . ASN A 1 102 ? 13.060 8.016 -30.697 1.00 90.12 102 ASN A O 1
ATOM 819 N N . LEU A 1 103 ? 10.887 7.497 -30.522 1.00 92.81 103 LEU A N 1
ATOM 820 C CA . LEU A 1 103 ? 10.848 7.735 -29.072 1.00 92.81 103 LEU A CA 1
ATOM 821 C C . LEU A 1 103 ? 11.359 6.557 -28.221 1.00 92.81 103 LEU A C 1
ATOM 823 O O . LEU A 1 103 ? 11.727 6.779 -27.070 1.00 92.81 103 LEU A O 1
ATOM 827 N N . GLY A 1 104 ? 11.381 5.338 -28.770 1.00 93.94 104 GLY A N 1
ATOM 828 C CA . GLY A 1 104 ? 11.915 4.149 -28.095 1.00 93.94 104 GLY A CA 1
ATOM 829 C C . GLY A 1 104 ? 10.985 3.506 -27.055 1.00 93.94 104 GLY A C 1
ATOM 830 O O . GLY A 1 104 ? 9.904 4.008 -26.723 1.00 93.94 104 GLY A O 1
ATOM 831 N N . GLU A 1 105 ? 11.399 2.343 -26.550 1.00 95.19 105 GLU A N 1
ATOM 832 C CA . GLU A 1 105 ? 10.661 1.522 -25.586 1.00 95.19 105 GLU A CA 1
ATOM 833 C C . GLU A 1 105 ? 10.494 2.193 -24.220 1.00 95.19 105 GLU A C 1
ATOM 835 O O . GLU A 1 105 ? 9.454 2.025 -23.574 1.00 95.19 105 GLU A O 1
ATOM 840 N N . THR A 1 106 ? 11.474 2.984 -23.779 1.00 96.81 106 THR A N 1
ATOM 841 C CA . THR A 1 106 ? 11.369 3.724 -22.519 1.00 96.81 106 THR A CA 1
ATOM 842 C C . THR A 1 106 ? 10.250 4.753 -22.598 1.00 96.81 106 THR A C 1
ATOM 844 O O . THR A 1 106 ? 9.471 4.895 -21.653 1.00 96.81 106 THR A O 1
ATOM 847 N N . ALA A 1 107 ? 10.119 5.467 -23.720 1.00 96.75 107 ALA A N 1
ATOM 848 C CA . ALA A 1 107 ? 9.025 6.416 -23.895 1.00 96.75 107 ALA A CA 1
ATOM 849 C C . ALA A 1 107 ? 7.660 5.722 -23.938 1.00 96.75 107 ALA A C 1
ATOM 851 O O . ALA A 1 107 ? 6.700 6.260 -23.383 1.00 96.75 107 ALA A O 1
ATOM 852 N N . TYR A 1 108 ? 7.585 4.522 -24.522 1.00 96.56 108 TYR A N 1
ATOM 853 C CA . TYR A 1 108 ? 6.362 3.724 -24.523 1.00 96.56 108 TYR A CA 1
ATOM 854 C C . TYR A 1 108 ? 5.921 3.338 -23.104 1.00 96.56 108 TYR A C 1
ATOM 856 O O . TYR A 1 108 ? 4.774 3.584 -22.732 1.00 96.56 108 TYR A O 1
ATOM 864 N N . LEU A 1 109 ? 6.835 2.823 -22.271 1.00 97.06 109 LEU A N 1
ATOM 865 C CA . LEU A 1 109 ? 6.533 2.517 -20.866 1.00 97.06 109 LEU A CA 1
ATOM 866 C C . LEU A 1 109 ? 6.088 3.765 -20.091 1.00 97.06 109 LEU A C 1
ATOM 868 O O . LEU A 1 109 ? 5.095 3.722 -19.370 1.00 97.06 109 LEU A O 1
ATOM 872 N N . ARG A 1 110 ? 6.757 4.909 -20.287 1.00 96.94 110 ARG A N 1
ATOM 873 C CA . ARG A 1 110 ? 6.353 6.177 -19.647 1.00 96.94 110 ARG A CA 1
ATOM 874 C C . ARG A 1 110 ? 4.977 6.645 -20.084 1.00 96.94 110 ARG A C 1
ATOM 876 O O . ARG A 1 110 ? 4.278 7.259 -19.283 1.00 96.94 110 ARG A O 1
ATOM 883 N N . TRP A 1 111 ? 4.616 6.414 -21.343 1.00 95.94 111 TRP A N 1
ATOM 884 C CA . TRP A 1 111 ? 3.286 6.729 -21.840 1.00 95.94 111 TRP A CA 1
ATOM 885 C C . TRP A 1 111 ? 2.229 5.876 -21.131 1.00 95.94 111 TRP A C 1
ATOM 887 O O . TRP A 1 111 ? 1.284 6.452 -20.601 1.00 95.94 111 TRP A O 1
ATOM 897 N N . ILE A 1 112 ? 2.449 4.560 -21.005 1.00 95.88 112 ILE A N 1
ATOM 898 C CA . ILE A 1 112 ? 1.559 3.668 -20.239 1.00 95.88 112 ILE A CA 1
ATOM 899 C C . ILE A 1 112 ? 1.431 4.147 -18.790 1.00 95.88 112 ILE A C 1
ATOM 901 O O . ILE A 1 112 ? 0.326 4.288 -18.280 1.00 95.88 112 ILE A O 1
ATOM 905 N N . PHE A 1 113 ? 2.550 4.434 -18.120 1.00 96.81 113 PHE A N 1
ATOM 906 C CA . PHE A 1 113 ? 2.514 4.862 -16.719 1.00 96.81 113 PHE A CA 1
ATOM 907 C C . PHE A 1 113 ? 1.802 6.203 -16.553 1.00 96.81 113 PHE A C 1
ATOM 909 O O . PHE A 1 113 ? 1.077 6.393 -15.589 1.00 96.81 113 PHE A O 1
ATOM 916 N N . ARG A 1 114 ? 1.959 7.136 -17.497 1.00 95.31 114 ARG A N 1
ATOM 917 C CA . ARG A 1 114 ? 1.246 8.418 -17.452 1.00 95.31 114 ARG A CA 1
ATOM 918 C C . ARG A 1 114 ? -0.262 8.251 -17.650 1.00 95.31 114 ARG A C 1
ATOM 920 O O . ARG A 1 114 ? -1.023 8.959 -16.996 1.00 95.31 114 ARG A O 1
ATOM 927 N N . ASP 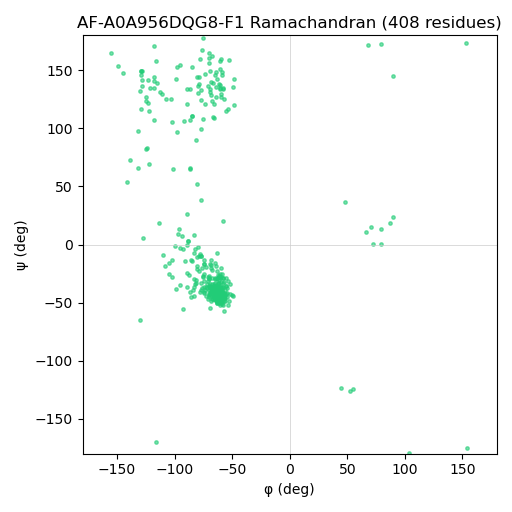A 1 115 ? -0.670 7.355 -18.544 1.00 93.38 115 ASP A N 1
ATOM 928 C CA . ASP A 1 115 ? -2.078 7.000 -18.774 1.00 93.38 115 ASP A CA 1
ATOM 929 C C . ASP A 1 115 ? -2.691 6.392 -17.504 1.00 93.38 115 ASP A C 1
ATOM 931 O O . ASP A 1 115 ? -3.725 6.834 -17.022 1.00 93.38 115 ASP A O 1
ATOM 935 N N . LEU A 1 116 ? -1.978 5.464 -16.866 1.00 94.50 116 LEU A N 1
ATOM 936 C CA . LEU A 1 116 ? -2.435 4.827 -15.631 1.00 94.50 116 LEU A CA 1
ATOM 937 C C . LEU A 1 116 ? -2.256 5.692 -14.376 1.00 94.50 116 LEU A C 1
ATOM 939 O O . LEU A 1 116 ? -2.746 5.316 -13.321 1.00 94.50 116 LEU A O 1
ATOM 943 N N . ALA A 1 117 ? -1.572 6.833 -14.456 1.00 94.50 117 ALA A N 1
ATOM 944 C CA . ALA A 1 117 ? -1.411 7.767 -13.339 1.00 94.50 117 ALA A CA 1
ATOM 945 C C . ALA A 1 117 ? -2.469 8.884 -13.322 1.00 94.50 117 ALA A C 1
ATOM 947 O O . ALA A 1 117 ? -2.336 9.827 -12.543 1.00 94.50 117 ALA A O 1
ATOM 948 N N . GLN A 1 118 ? -3.486 8.836 -14.192 1.00 91.00 118 GLN A N 1
ATOM 949 C CA . GLN A 1 118 ? -4.568 9.821 -14.152 1.00 91.00 118 GLN A CA 1
ATOM 950 C C . GLN A 1 118 ? -5.316 9.747 -12.814 1.00 91.00 118 GLN A C 1
ATOM 952 O O . GLN A 1 118 ? -5.595 8.663 -12.308 1.00 91.00 118 GLN A O 1
ATOM 957 N N . ALA A 1 119 ? -5.641 10.909 -12.242 1.00 81.81 119 ALA A N 1
ATOM 958 C CA . ALA A 1 119 ? -6.402 10.987 -10.994 1.00 81.81 119 ALA A CA 1
ATOM 959 C C . ALA A 1 119 ? -7.836 10.457 -11.170 1.00 81.81 119 ALA A C 1
ATOM 961 O O . ALA A 1 119 ? -8.361 9.787 -10.284 1.00 81.81 119 ALA A O 1
ATOM 962 N N . ASP A 1 120 ? -8.421 10.698 -12.345 1.00 80.44 120 ASP A N 1
ATOM 963 C CA . ASP A 1 120 ? -9.746 10.218 -12.722 1.00 80.44 120 A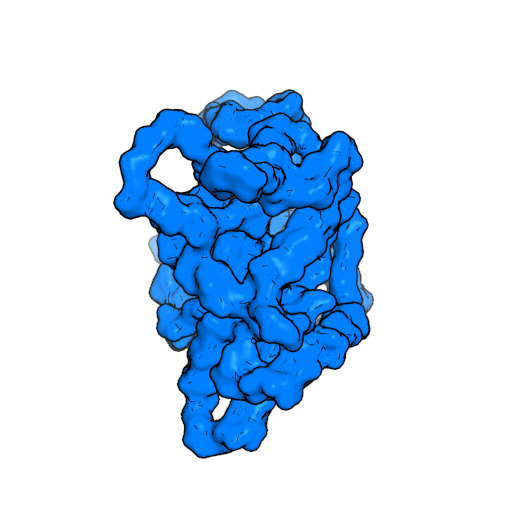SP A CA 1
ATOM 964 C C . ASP A 1 120 ? -9.604 8.941 -13.562 1.00 80.44 120 ASP A C 1
ATOM 966 O O . ASP A 1 120 ? -9.354 8.993 -14.766 1.00 80.44 120 ASP A O 1
ATOM 970 N N . GLY A 1 121 ? -9.735 7.783 -12.913 1.00 77.88 121 GLY A N 1
ATOM 971 C CA . GLY A 1 121 ? -9.728 6.478 -13.583 1.00 77.88 121 GLY A CA 1
ATOM 972 C C . GLY A 1 121 ? -8.359 5.834 -13.801 1.00 77.88 121 GLY A C 1
ATOM 973 O O . GLY A 1 121 ? -8.242 4.916 -14.610 1.00 77.88 121 GLY A O 1
ATOM 974 N N . GLY A 1 122 ? -7.337 6.283 -13.072 1.00 88.69 122 GLY A N 1
ATOM 975 C CA . GLY A 1 122 ? -6.049 5.603 -12.948 1.00 88.69 122 GLY A CA 1
ATOM 976 C C . GLY A 1 122 ? -5.747 5.145 -11.516 1.00 88.69 122 GLY A C 1
ATOM 977 O O . GLY A 1 122 ? -6.587 5.191 -10.620 1.00 88.69 122 GLY A O 1
ATOM 978 N N . LEU A 1 123 ? -4.508 4.704 -11.313 1.00 90.94 123 LEU A N 1
ATOM 979 C CA . LEU A 1 123 ? -3.902 4.328 -10.036 1.00 90.94 123 LEU A CA 1
ATOM 980 C C . LEU A 1 123 ? -2.649 5.198 -9.810 1.00 90.94 123 LEU A C 1
ATOM 982 O O . LEU A 1 123 ? -1.518 4.700 -9.922 1.00 90.94 123 LEU A O 1
ATOM 986 N N . PRO A 1 124 ? -2.812 6.512 -9.555 1.00 90.75 124 PRO A N 1
ATOM 987 C CA . PRO A 1 124 ? -1.693 7.443 -9.418 1.00 90.75 124 PRO A CA 1
ATOM 988 C C . PRO A 1 124 ? -0.681 7.009 -8.355 1.00 90.75 124 PRO A C 1
ATOM 990 O O . PRO A 1 124 ? 0.507 7.269 -8.529 1.00 90.75 124 PRO A O 1
ATOM 993 N N . GLU A 1 125 ? -1.108 6.291 -7.320 1.00 85.81 125 GLU A N 1
ATOM 994 C CA . GLU A 1 125 ? -0.245 5.755 -6.264 1.00 85.81 125 GLU A CA 1
ATOM 995 C C . GLU A 1 125 ? 0.818 4.793 -6.799 1.00 85.81 125 GLU A C 1
ATOM 997 O O . GLU A 1 125 ? 1.951 4.777 -6.323 1.00 85.81 125 GLU A O 1
ATOM 1002 N N . LEU A 1 126 ? 0.458 3.992 -7.805 1.00 88.56 126 LEU A N 1
ATOM 1003 C CA . LEU A 1 126 ? 1.352 2.994 -8.384 1.00 88.56 126 LEU A CA 1
ATOM 1004 C C . LEU A 1 126 ? 2.180 3.572 -9.529 1.00 88.56 126 LEU A C 1
ATOM 1006 O O . LEU A 1 126 ? 3.336 3.188 -9.707 1.00 88.56 126 LEU A O 1
ATOM 1010 N N . PHE A 1 127 ? 1.597 4.472 -10.327 1.00 93.50 127 PHE A N 1
ATOM 1011 C CA . PHE A 1 127 ? 2.164 4.852 -11.623 1.00 93.50 127 PHE A CA 1
ATOM 1012 C C . PHE A 1 127 ? 2.766 6.254 -11.686 1.00 93.50 127 PHE A C 1
ATOM 1014 O O . PHE A 1 127 ? 3.610 6.496 -12.560 1.00 93.50 127 PHE A O 1
ATOM 1021 N N . SER A 1 128 ? 2.419 7.152 -10.758 1.00 92.44 128 SER A N 1
ATOM 1022 C CA . SER A 1 128 ? 3.013 8.491 -10.723 1.00 92.44 128 SER A CA 1
ATOM 1023 C C . SER A 1 128 ? 4.536 8.413 -10.580 1.00 92.44 128 SER A C 1
ATOM 1025 O O . SER A 1 128 ? 5.062 7.479 -9.961 1.00 92.44 128 SER A O 1
ATOM 1027 N N . PRO A 1 129 ? 5.287 9.349 -11.185 1.00 91.62 129 PRO A N 1
ATOM 1028 C CA . PRO A 1 129 ? 6.729 9.406 -11.001 1.00 91.62 129 PRO A CA 1
ATOM 1029 C C . PRO A 1 129 ? 7.088 9.536 -9.521 1.00 91.62 129 PRO A C 1
ATOM 1031 O O . PRO A 1 129 ? 6.628 10.453 -8.847 1.00 91.62 129 PRO A O 1
ATOM 1034 N N . GLN A 1 130 ? 7.921 8.623 -9.034 1.00 86.62 130 GLN A N 1
ATOM 1035 C CA . GLN A 1 130 ? 8.392 8.630 -7.650 1.00 86.62 130 GLN A CA 1
ATOM 1036 C C . GLN A 1 130 ? 9.618 9.550 -7.511 1.00 86.62 130 GLN A C 1
ATOM 1038 O O . GLN A 1 130 ? 10.374 9.678 -8.479 1.00 86.62 130 GLN A O 1
ATOM 1043 N N . PRO A 1 131 ? 9.900 10.145 -6.334 1.00 84.50 131 PRO A N 1
ATOM 1044 C CA . PRO A 1 131 ? 11.078 11.002 -6.138 1.00 84.50 131 PRO A CA 1
ATOM 1045 C C . PRO A 1 131 ? 12.409 10.341 -6.537 1.00 84.50 131 PRO A C 1
ATOM 1047 O O . PRO A 1 131 ? 13.309 11.005 -7.049 1.00 84.50 131 PRO A O 1
ATOM 1050 N N . ALA A 1 132 ? 12.511 9.016 -6.380 1.00 86.00 132 ALA A N 1
ATOM 1051 C CA . ALA A 1 132 ? 13.679 8.242 -6.800 1.00 86.00 132 ALA A CA 1
ATOM 1052 C C . ALA A 1 132 ? 13.869 8.178 -8.331 1.00 86.00 132 ALA A C 1
ATOM 1054 O O . ALA A 1 132 ? 14.986 7.977 -8.807 1.00 86.00 132 ALA A O 1
ATOM 1055 N N . GLU A 1 133 ? 12.817 8.389 -9.129 1.00 92.25 133 GLU A N 1
ATOM 1056 C CA . GLU A 1 133 ? 12.827 8.300 -10.597 1.00 92.25 133 GLU A CA 1
ATOM 1057 C C . GLU A 1 133 ? 13.390 9.570 -11.262 1.00 92.25 133 GLU A C 1
ATOM 1059 O O . GLU A 1 133 ? 12.798 10.159 -12.171 1.00 92.25 133 GLU A O 1
ATOM 1064 N N . LEU A 1 134 ? 14.583 9.992 -10.838 1.00 92.50 134 LEU A N 1
ATOM 1065 C CA . LEU A 1 134 ? 15.272 11.167 -11.384 1.00 92.50 134 LEU A CA 1
ATOM 1066 C C . LEU A 1 134 ? 15.611 11.026 -12.876 1.00 92.50 134 LEU A C 1
ATOM 1068 O O . LEU A 1 134 ? 15.735 12.028 -13.587 1.00 92.50 134 LEU A O 1
ATOM 1072 N N . CYS A 1 135 ? 15.761 9.789 -13.353 1.00 93.06 135 CYS A N 1
ATOM 1073 C CA . CYS A 1 135 ? 16.014 9.454 -14.748 1.00 93.06 135 CYS A CA 1
ATOM 1074 C C . CYS A 1 135 ? 15.399 8.083 -15.104 1.00 93.06 135 CYS A C 1
ATOM 1076 O O . CYS A 1 135 ? 15.221 7.232 -14.238 1.00 93.06 135 CYS A O 1
ATOM 1078 N N . ALA A 1 136 ? 15.055 7.874 -16.379 1.00 95.31 136 ALA A N 1
ATOM 1079 C CA . ALA A 1 136 ? 14.358 6.675 -16.877 1.00 95.31 136 ALA A CA 1
ATOM 1080 C C . ALA A 1 136 ? 15.336 5.660 -17.497 1.00 95.31 136 ALA A C 1
ATOM 1082 O O . ALA A 1 136 ? 16.269 6.126 -18.144 1.00 95.31 136 ALA A O 1
ATOM 1083 N N . PRO A 1 137 ? 15.175 4.334 -17.350 1.00 96.81 137 PRO A N 1
ATOM 1084 C CA . PRO A 1 137 ? 16.090 3.337 -17.922 1.00 96.81 137 PRO A CA 1
ATOM 1085 C C . PRO A 1 137 ? 16.314 3.525 -19.431 1.00 96.81 137 PRO A C 1
ATOM 1087 O O . PRO A 1 137 ? 15.509 4.162 -20.117 1.00 96.81 137 PRO A O 1
ATOM 1090 N N . SER A 1 138 ? 17.408 2.985 -19.961 1.00 97.19 138 SER A N 1
ATOM 1091 C CA . SER A 1 138 ? 17.683 2.965 -21.400 1.00 97.19 138 SER A CA 1
ATOM 1092 C C . SER A 1 138 ? 16.612 2.197 -22.176 1.00 97.19 138 SER A C 1
ATOM 1094 O O . SER A 1 138 ? 15.937 1.319 -21.633 1.00 97.19 138 SER A O 1
ATOM 1096 N N . ASP A 1 139 ? 16.485 2.483 -23.475 1.00 96.88 139 ASP A N 1
ATOM 1097 C CA . ASP A 1 139 ? 15.588 1.720 -24.351 1.00 96.88 139 ASP A CA 1
ATOM 1098 C C . ASP A 1 139 ? 15.966 0.235 -24.396 1.00 96.88 139 ASP A C 1
ATOM 1100 O O . ASP A 1 139 ? 15.087 -0.619 -24.455 1.00 96.88 139 ASP A O 1
ATOM 1104 N N . THR A 1 140 ? 17.257 -0.097 -24.279 1.00 97.38 140 THR A N 1
ATOM 1105 C CA . THR A 1 140 ? 17.727 -1.485 -24.165 1.00 97.38 140 THR A CA 1
ATOM 1106 C C . THR A 1 140 ? 17.154 -2.164 -22.921 1.00 97.38 140 THR A C 1
ATOM 1108 O O . THR A 1 140 ? 16.560 -3.235 -23.030 1.00 97.38 140 THR A O 1
ATOM 1111 N N . ALA A 1 141 ? 17.267 -1.531 -21.750 1.00 97.31 141 ALA A N 1
ATOM 1112 C CA . ALA A 1 141 ? 16.726 -2.076 -20.508 1.00 97.31 141 ALA A CA 1
ATOM 1113 C C . ALA A 1 141 ? 15.187 -2.161 -20.529 1.00 97.31 141 ALA A C 1
ATOM 1115 O O . ALA A 1 141 ? 14.609 -3.168 -20.116 1.00 97.31 141 ALA A O 1
ATOM 1116 N N . SER A 1 142 ? 14.508 -1.152 -21.080 1.00 97.25 142 SER A N 1
ATOM 1117 C CA . SER A 1 142 ? 13.051 -1.171 -21.271 1.00 97.25 142 SER A CA 1
ATOM 1118 C C . SER A 1 142 ? 12.604 -2.256 -22.254 1.00 97.25 142 SER A C 1
ATOM 1120 O O . SER A 1 142 ? 11.585 -2.913 -22.031 1.00 97.25 142 SER A O 1
ATOM 1122 N N . ARG A 1 143 ? 13.375 -2.504 -23.319 1.00 95.81 143 ARG A N 1
ATOM 1123 C CA . ARG A 1 143 ? 13.137 -3.601 -24.264 1.00 95.81 143 ARG A CA 1
ATOM 1124 C C . ARG A 1 143 ? 13.306 -4.960 -23.595 1.00 95.81 143 ARG A C 1
ATOM 1126 O O . ARG A 1 143 ? 12.475 -5.833 -23.835 1.00 95.81 143 ARG A O 1
ATOM 1133 N N . GLU A 1 144 ? 14.321 -5.140 -22.749 1.00 97.06 144 GLU A N 1
ATOM 1134 C CA . GLU A 1 144 ? 14.481 -6.360 -21.945 1.00 97.06 144 GLU A CA 1
ATOM 1135 C C . GLU A 1 144 ? 13.272 -6.596 -21.030 1.00 97.06 144 GLU A C 1
ATOM 1137 O O . GLU A 1 144 ? 12.757 -7.713 -20.994 1.00 97.06 144 GLU A O 1
ATOM 1142 N N . LEU A 1 145 ? 12.768 -5.556 -20.352 1.00 96.12 145 LEU A N 1
ATOM 1143 C CA . LEU A 1 145 ? 11.557 -5.651 -19.525 1.00 96.12 145 LEU A CA 1
ATOM 1144 C C . LEU A 1 145 ? 10.318 -6.036 -20.343 1.00 96.12 145 LEU A C 1
ATOM 1146 O O . LEU A 1 145 ? 9.564 -6.925 -19.953 1.00 96.12 145 LEU A O 1
ATOM 1150 N N . LEU A 1 146 ? 10.099 -5.401 -21.495 1.00 96.06 146 LEU A N 1
ATOM 1151 C CA . LEU A 1 146 ? 8.975 -5.743 -22.372 1.00 96.06 146 LEU A CA 1
ATOM 1152 C C . LEU A 1 146 ? 9.100 -7.172 -22.918 1.00 96.06 146 LEU A C 1
ATOM 1154 O O . LEU A 1 146 ? 8.109 -7.899 -22.973 1.00 96.06 146 LEU A O 1
ATOM 1158 N N . ALA A 1 147 ? 10.305 -7.587 -23.315 1.00 95.81 147 ALA A N 1
ATOM 1159 C CA . ALA A 1 147 ? 10.567 -8.937 -23.802 1.00 95.81 147 ALA A CA 1
ATOM 1160 C C . ALA A 1 147 ? 10.345 -9.983 -22.704 1.00 95.81 147 ALA A C 1
ATOM 1162 O O . ALA A 1 147 ? 9.736 -11.015 -22.976 1.00 95.81 147 ALA A O 1
ATOM 1163 N N . PHE A 1 148 ? 10.768 -9.694 -21.468 1.00 97.12 148 PHE A N 1
ATOM 1164 C CA . PHE A 1 148 ? 10.563 -10.549 -20.300 1.00 97.12 148 PHE A CA 1
ATOM 1165 C C . PHE A 1 148 ? 9.090 -10.938 -20.128 1.00 97.12 148 PHE A C 1
ATOM 1167 O O . PHE A 1 148 ? 8.794 -12.129 -20.017 1.00 97.12 148 PHE A O 1
ATOM 1174 N N . TRP A 1 149 ? 8.183 -9.956 -20.188 1.00 96.38 149 TRP A N 1
ATOM 1175 C CA . TRP A 1 149 ? 6.738 -10.166 -20.049 1.00 96.38 149 TRP A CA 1
ATOM 1176 C C . TRP A 1 149 ? 6.078 -10.831 -21.256 1.00 96.38 149 TRP A C 1
ATOM 1178 O O . TRP A 1 149 ? 4.985 -11.374 -21.135 1.00 96.38 149 TRP A O 1
ATOM 1188 N N . ARG A 1 150 ? 6.729 -10.787 -22.422 1.00 95.62 150 ARG A N 1
ATOM 1189 C CA . ARG A 1 150 ? 6.258 -11.415 -23.666 1.00 95.62 150 ARG A CA 1
ATOM 1190 C C . ARG A 1 150 ? 6.796 -12.826 -23.872 1.00 95.62 150 ARG A C 1
ATOM 1192 O O . ARG A 1 150 ? 6.438 -13.450 -24.872 1.00 95.62 150 ARG A O 1
ATOM 1199 N N . ARG A 1 151 ? 7.669 -13.322 -22.988 1.00 96.00 151 ARG A N 1
ATOM 1200 C CA . ARG A 1 151 ? 8.189 -14.688 -23.095 1.00 96.00 151 ARG A CA 1
ATOM 1201 C C . ARG A 1 151 ? 7.040 -15.681 -23.021 1.00 96.00 151 ARG A C 1
ATOM 1203 O O . ARG A 1 151 ? 6.168 -15.580 -22.158 1.00 96.00 151 ARG A O 1
ATOM 1210 N N . ARG A 1 152 ? 7.078 -16.639 -23.940 1.00 95.88 152 ARG A N 1
ATOM 1211 C CA . ARG A 1 152 ? 6.120 -17.730 -24.037 1.00 95.88 152 ARG A CA 1
ATOM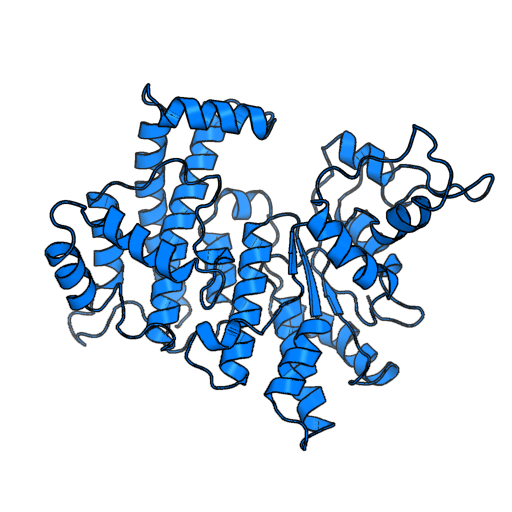 1212 C C . ARG A 1 152 ? 6.831 -19.053 -23.840 1.00 95.88 152 ARG A C 1
ATOM 1214 O O . ARG A 1 152 ? 7.980 -19.198 -24.262 1.00 95.88 152 ARG A O 1
ATOM 1221 N N . ASP A 1 153 ? 6.145 -19.973 -23.187 1.00 93.62 153 ASP A N 1
ATOM 1222 C CA . ASP A 1 153 ? 6.575 -21.354 -23.081 1.00 93.62 153 ASP A CA 1
ATOM 1223 C C . ASP A 1 153 ? 6.584 -21.987 -24.491 1.00 93.62 153 ASP A C 1
ATOM 1225 O O . ASP A 1 153 ? 5.592 -21.857 -25.214 1.00 93.62 153 ASP A O 1
ATOM 1229 N N . PRO A 1 154 ? 7.696 -22.601 -24.941 1.00 93.56 154 PRO A N 1
ATOM 1230 C CA . PRO A 1 154 ? 7.810 -23.108 -26.310 1.00 93.56 154 PRO A CA 1
ATOM 1231 C C . PRO A 1 154 ? 6.821 -24.223 -26.656 1.00 93.56 154 PRO A C 1
ATOM 1233 O O . PRO A 1 154 ? 6.458 -24.354 -27.825 1.00 93.56 154 PRO A O 1
ATOM 1236 N N . ASP A 1 155 ? 6.405 -25.011 -25.663 1.00 93.94 155 ASP A N 1
ATOM 1237 C CA . ASP A 1 155 ? 5.574 -26.196 -25.871 1.00 93.94 155 ASP A CA 1
ATOM 1238 C C . ASP A 1 155 ? 4.084 -25.834 -25.911 1.00 93.94 155 ASP A C 1
ATOM 1240 O O . ASP A 1 155 ? 3.348 -26.285 -26.791 1.00 93.94 155 ASP A O 1
ATOM 1244 N N . SER A 1 156 ? 3.633 -24.991 -24.981 1.00 93.94 156 SER A N 1
ATOM 1245 C CA . SER A 1 156 ? 2.235 -24.552 -24.879 1.00 93.94 156 SER A CA 1
ATOM 1246 C C . SER A 1 156 ? 1.923 -23.294 -25.692 1.00 93.94 156 SER A C 1
ATOM 1248 O O . SER A 1 156 ? 0.772 -23.067 -26.058 1.00 93.94 156 SER A O 1
ATOM 1250 N N . GLY A 1 157 ? 2.923 -22.454 -25.974 1.00 93.56 157 GLY A N 1
ATOM 1251 C CA . GLY A 1 157 ? 2.733 -21.131 -26.570 1.00 93.56 157 GLY A CA 1
ATOM 1252 C C . GLY A 1 157 ? 2.124 -20.097 -25.616 1.00 93.56 157 GLY A C 1
ATOM 1253 O O . GLY A 1 157 ? 1.932 -18.944 -26.015 1.00 93.56 157 GLY A O 1
ATOM 1254 N N . GLU A 1 158 ? 1.841 -20.466 -24.366 1.00 93.44 158 GLU A N 1
ATOM 1255 C CA . GLU A 1 158 ? 1.281 -19.579 -23.347 1.00 93.44 158 GLU A CA 1
ATOM 1256 C C . GLU A 1 158 ? 2.343 -18.655 -22.750 1.00 93.44 158 GLU A C 1
ATOM 1258 O O . GLU A 1 158 ? 3.542 -18.903 -22.862 1.00 93.44 158 GLU A O 1
ATOM 1263 N N . LEU A 1 159 ? 1.920 -17.548 -22.134 1.00 95.12 159 LEU A N 1
ATOM 1264 C CA . LEU A 1 159 ? 2.848 -16.654 -21.435 1.00 95.12 159 LEU A CA 1
ATOM 1265 C C . LEU A 1 159 ? 3.490 -17.379 -20.248 1.00 95.12 159 LEU A C 1
ATOM 1267 O O . LEU A 1 159 ? 2.789 -18.001 -19.456 1.00 95.12 159 LEU A O 1
ATOM 1271 N N . VAL A 1 160 ? 4.808 -17.226 -20.081 1.00 95.12 160 VAL A N 1
ATOM 1272 C CA . VAL A 1 160 ? 5.545 -17.822 -18.947 1.00 95.12 160 VAL A CA 1
ATOM 1273 C C . VAL A 1 160 ? 4.998 -17.322 -17.607 1.00 95.12 160 VAL A C 1
ATOM 1275 O O . VAL A 1 160 ? 4.913 -18.081 -16.648 1.00 95.12 160 VAL A O 1
ATOM 1278 N N . TYR A 1 161 ? 4.609 -16.045 -17.545 1.00 94.56 161 TYR A N 1
ATOM 1279 C CA . TYR A 1 161 ? 4.018 -15.443 -16.355 1.00 94.56 161 TYR A CA 1
ATOM 1280 C C . TYR A 1 161 ? 2.648 -14.850 -16.669 1.00 94.56 161 TYR A C 1
ATOM 1282 O O . TYR A 1 161 ? 2.517 -13.934 -17.490 1.00 94.56 161 TYR A O 1
ATOM 1290 N N . THR A 1 162 ? 1.644 -15.346 -15.950 1.00 92.44 162 THR A N 1
ATOM 1291 C CA . THR A 1 162 ? 0.290 -14.800 -15.923 1.00 92.44 162 THR A CA 1
ATOM 1292 C C . THR A 1 162 ? -0.171 -14.561 -14.489 1.00 92.44 162 THR A C 1
ATOM 1294 O O . THR A 1 162 ? 0.225 -15.268 -13.561 1.00 92.44 162 THR A O 1
ATOM 1297 N N . PHE A 1 163 ? -1.014 -13.549 -14.333 1.00 91.12 163 PHE A N 1
ATOM 1298 C CA . PHE A 1 163 ? -1.655 -13.134 -13.093 1.00 91.12 163 PHE A CA 1
ATOM 1299 C C . PHE A 1 163 ? -3.177 -13.347 -13.144 1.00 91.12 163 PHE A C 1
ATOM 1301 O O . PHE A 1 163 ? -3.904 -12.742 -12.362 1.00 91.12 163 PHE A O 1
ATOM 1308 N N . ALA A 1 164 ? -3.677 -14.179 -14.067 1.00 86.06 164 ALA A N 1
ATOM 1309 C CA . ALA A 1 164 ? -5.114 -14.418 -14.234 1.00 86.06 164 ALA A CA 1
ATOM 1310 C C . ALA A 1 164 ? -5.785 -14.909 -12.934 1.00 86.06 164 ALA A C 1
ATOM 1312 O O . ALA A 1 164 ? -6.873 -14.441 -12.587 1.00 86.06 164 ALA A O 1
ATOM 1313 N N . ASP A 1 165 ? -5.087 -15.770 -12.188 1.00 84.06 165 ASP A N 1
ATOM 1314 C CA . ASP A 1 165 ? -5.542 -16.341 -10.912 1.00 84.06 165 ASP A CA 1
ATOM 1315 C C . ASP A 1 165 ? -5.181 -15.484 -9.684 1.00 84.06 165 ASP A C 1
ATOM 1317 O O . ASP A 1 165 ? -5.394 -15.908 -8.550 1.00 84.06 165 ASP A O 1
ATOM 1321 N N . GLU A 1 166 ? -4.567 -14.313 -9.873 1.00 83.06 166 GLU A N 1
ATOM 1322 C CA . GLU A 1 166 ? -4.112 -13.479 -8.757 1.00 83.06 166 GLU A CA 1
ATOM 1323 C C . GLU A 1 166 ? -5.191 -12.500 -8.286 1.00 83.06 166 GLU A C 1
ATOM 1325 O O . GLU A 1 166 ? -5.851 -11.830 -9.079 1.00 83.06 166 GLU A O 1
ATOM 1330 N N . HIS A 1 167 ? -5.343 -12.453 -6.962 1.00 80.62 167 HIS A N 1
ATOM 1331 C CA . HIS A 1 167 ? -6.113 -11.507 -6.150 1.00 80.62 167 HIS A CA 1
ATOM 1332 C C . HIS A 1 167 ? -5.397 -10.157 -5.952 1.00 80.62 167 HIS A C 1
ATOM 1334 O O . HIS A 1 167 ? -4.214 -10.177 -5.608 1.00 80.62 167 HIS A O 1
ATOM 1340 N N . PHE A 1 168 ? -6.065 -8.996 -6.029 1.00 79.00 168 PHE A N 1
ATOM 1341 C CA . PHE A 1 168 ? -5.481 -7.747 -5.490 1.00 79.00 168 PHE A CA 1
ATOM 1342 C C . PHE A 1 168 ? -5.428 -7.733 -3.955 1.00 79.00 168 PHE A C 1
ATOM 1344 O O . PHE A 1 168 ? -4.525 -7.146 -3.347 1.00 79.00 168 PHE A O 1
ATOM 1351 N N . ASP A 1 169 ? -6.374 -8.432 -3.341 1.00 75.00 169 ASP A N 1
ATOM 1352 C CA . ASP A 1 169 ? -6.380 -8.807 -1.929 1.00 75.00 169 ASP A CA 1
ATOM 1353 C C . ASP A 1 169 ? -5.285 -9.829 -1.571 1.00 75.00 169 ASP A C 1
ATOM 1355 O O . ASP A 1 169 ? -4.882 -9.935 -0.413 1.00 75.00 169 ASP A O 1
ATOM 1359 N N . GLY A 1 170 ? -4.773 -10.550 -2.568 1.00 74.00 170 GLY A N 1
ATOM 1360 C CA . GLY A 1 170 ? -3.732 -11.554 -2.443 1.00 74.00 170 GLY A CA 1
ATOM 1361 C C . GLY A 1 170 ? -2.369 -10.953 -2.117 1.00 74.00 170 GLY A C 1
ATOM 1362 O O . GLY A 1 170 ? -2.119 -9.755 -2.256 1.00 74.00 170 GLY A O 1
ATOM 1363 N N . ARG A 1 171 ? -1.444 -11.806 -1.679 1.00 75.12 171 ARG A N 1
ATOM 1364 C CA . ARG A 1 171 ? -0.117 -11.386 -1.200 1.00 75.12 171 ARG A CA 1
ATOM 1365 C C . ARG A 1 171 ? 0.860 -10.971 -2.278 1.00 75.12 171 ARG A C 1
ATOM 1367 O O . ARG A 1 171 ? 1.792 -10.229 -1.989 1.00 75.12 171 ARG A O 1
ATOM 1374 N N . LEU A 1 172 ? 0.693 -11.473 -3.502 1.00 77.62 172 LEU A N 1
ATOM 1375 C CA . LEU A 1 172 ? 1.716 -11.372 -4.542 1.00 77.62 172 LEU A CA 1
ATOM 1376 C C . LEU A 1 172 ? 2.254 -9.952 -4.695 1.00 77.62 172 LEU A C 1
ATOM 1378 O O . LEU A 1 172 ? 3.464 -9.754 -4.731 1.00 77.62 172 LEU A O 1
ATOM 1382 N N . MET A 1 173 ? 1.354 -8.975 -4.702 1.00 77.38 173 MET A N 1
ATOM 1383 C CA . MET A 1 173 ? 1.688 -7.562 -4.856 1.00 77.38 173 MET A CA 1
ATOM 1384 C C . MET A 1 173 ? 2.440 -6.985 -3.663 1.00 77.38 173 MET A C 1
ATOM 1386 O O . MET A 1 173 ? 3.451 -6.308 -3.847 1.00 77.38 173 MET A O 1
ATOM 1390 N N . GLY A 1 174 ? 1.991 -7.296 -2.447 1.00 73.88 174 GLY A N 1
ATOM 1391 C CA . GLY A 1 174 ? 2.677 -6.882 -1.227 1.00 73.88 174 GLY A CA 1
ATOM 1392 C C . GLY A 1 174 ? 4.088 -7.464 -1.130 1.00 73.88 174 GLY A C 1
ATOM 1393 O O . GLY A 1 174 ? 5.033 -6.730 -0.838 1.00 73.88 174 GLY A O 1
ATOM 1394 N N . ASP A 1 175 ? 4.245 -8.761 -1.400 1.00 78.06 175 ASP A N 1
ATOM 1395 C CA . ASP A 1 175 ? 5.527 -9.449 -1.208 1.00 78.06 175 ASP A CA 1
ATOM 1396 C C . ASP A 1 175 ? 6.503 -9.100 -2.328 1.00 78.06 175 ASP A C 1
ATOM 1398 O O . ASP A 1 175 ? 7.679 -8.910 -2.049 1.00 78.06 175 ASP A O 1
ATOM 1402 N N . LEU A 1 176 ? 6.040 -8.951 -3.579 1.00 80.19 176 LEU A N 1
ATOM 1403 C CA . LEU A 1 176 ? 6.921 -8.547 -4.680 1.00 80.19 176 LEU A CA 1
ATOM 1404 C C . LEU A 1 176 ? 7.552 -7.181 -4.416 1.00 80.19 176 LEU A C 1
ATOM 1406 O O . LEU A 1 176 ? 8.741 -7.012 -4.671 1.00 80.19 176 LEU A O 1
ATOM 1410 N N . TYR A 1 177 ? 6.800 -6.220 -3.870 1.00 76.94 177 TYR A N 1
ATOM 1411 C CA . TYR A 1 177 ? 7.381 -4.939 -3.469 1.00 76.94 177 TYR A CA 1
ATOM 1412 C C . TYR A 1 177 ? 8.497 -5.117 -2.432 1.00 76.94 177 TYR A C 1
ATOM 1414 O O . TYR A 1 177 ? 9.600 -4.601 -2.609 1.00 76.94 177 TYR A O 1
ATOM 1422 N N . GLN A 1 178 ? 8.231 -5.879 -1.373 1.00 75.75 178 GLN A N 1
ATOM 1423 C CA . GLN A 1 178 ? 9.183 -6.067 -0.279 1.00 75.75 178 GLN A CA 1
ATOM 1424 C C . GLN A 1 178 ? 10.406 -6.892 -0.679 1.00 75.75 178 GLN A C 1
ATOM 1426 O O . GLN A 1 178 ? 11.515 -6.607 -0.232 1.00 75.75 178 GLN A O 1
ATOM 1431 N N . ASP A 1 179 ? 10.220 -7.914 -1.511 1.00 78.50 179 ASP A N 1
ATOM 1432 C CA . ASP A 1 179 ? 11.306 -8.775 -1.958 1.00 78.50 179 ASP A CA 1
ATOM 1433 C C . ASP A 1 179 ? 12.234 -8.079 -2.945 1.00 78.50 179 ASP A C 1
ATOM 1435 O O . ASP A 1 179 ? 13.439 -8.355 -2.932 1.00 78.50 179 ASP A O 1
ATOM 1439 N N . LEU A 1 180 ? 11.680 -7.191 -3.778 1.00 80.62 180 LEU A N 1
ATOM 1440 C CA . LEU A 1 180 ? 12.443 -6.435 -4.761 1.00 80.62 180 LEU A CA 1
ATOM 1441 C C . LEU A 1 180 ? 13.127 -5.205 -4.156 1.00 80.62 180 LEU A C 1
ATOM 1443 O O . LEU A 1 180 ? 14.227 -4.880 -4.602 1.00 80.62 180 LEU A O 1
ATOM 1447 N N . ASP A 1 181 ? 12.537 -4.532 -3.162 1.00 73.44 181 ASP A N 1
ATOM 1448 C CA . ASP A 1 181 ? 13.136 -3.340 -2.549 1.00 73.44 181 ASP A CA 1
ATOM 1449 C C . ASP A 1 181 ? 14.148 -3.706 -1.436 1.00 73.44 181 ASP A C 1
ATOM 1451 O O . ASP A 1 181 ? 13.768 -4.148 -0.347 1.00 73.44 181 ASP A O 1
ATOM 1455 N N . PRO A 1 182 ? 15.461 -3.484 -1.650 1.00 62.81 182 PRO A N 1
ATOM 1456 C CA . PRO A 1 182 ? 16.494 -3.876 -0.694 1.00 62.81 182 PRO A CA 1
ATOM 1457 C C . PRO A 1 182 ? 16.499 -3.016 0.575 1.00 62.81 182 PRO A C 1
ATOM 1459 O O . PRO A 1 182 ? 16.919 -3.493 1.630 1.00 62.81 182 PRO A O 1
ATOM 1462 N N . VAL A 1 183 ? 16.049 -1.758 0.497 1.00 64.12 183 VAL A N 1
ATOM 1463 C CA . VAL A 1 183 ? 15.930 -0.872 1.661 1.00 64.12 183 VAL A CA 1
ATOM 1464 C C . VAL A 1 183 ? 14.740 -1.304 2.492 1.00 64.12 183 VAL A C 1
ATOM 1466 O O . VAL A 1 183 ? 14.855 -1.347 3.714 1.00 64.12 183 VAL A O 1
ATOM 1469 N N . VAL A 1 184 ? 13.628 -1.662 1.850 1.00 61.91 184 VAL A N 1
ATOM 1470 C CA . VAL A 1 184 ? 12.449 -2.170 2.547 1.00 61.91 184 VAL A CA 1
ATOM 1471 C C . VAL A 1 184 ? 12.791 -3.485 3.237 1.00 61.91 184 VAL A C 1
ATOM 1473 O O . VAL A 1 184 ? 12.620 -3.601 4.447 1.00 61.91 184 VAL A O 1
ATOM 1476 N N . LYS A 1 185 ? 13.410 -4.418 2.513 1.00 65.12 185 LYS A N 1
ATOM 1477 C CA . LYS A 1 185 ? 13.860 -5.706 3.050 1.00 65.12 185 LYS A CA 1
ATOM 1478 C C . LYS A 1 185 ? 14.839 -5.573 4.223 1.00 65.12 185 LYS A C 1
ATOM 1480 O O . LYS A 1 185 ? 14.793 -6.373 5.153 1.00 65.12 185 LYS A O 1
ATOM 1485 N N . ALA A 1 186 ? 15.727 -4.572 4.198 1.00 61.53 186 ALA A N 1
ATOM 1486 C CA . ALA A 1 186 ? 16.731 -4.354 5.244 1.00 61.53 186 ALA A CA 1
ATOM 1487 C C . ALA A 1 186 ? 16.239 -3.500 6.430 1.00 61.53 186 ALA A C 1
ATOM 1489 O O . ALA A 1 186 ? 16.579 -3.797 7.577 1.00 61.53 186 ALA A O 1
ATOM 1490 N N . ARG A 1 187 ? 15.477 -2.422 6.184 1.00 53.38 187 ARG A N 1
ATOM 1491 C CA . ARG A 1 187 ? 14.940 -1.523 7.230 1.00 53.38 187 ARG A CA 1
ATOM 1492 C C . ARG A 1 187 ? 13.735 -2.132 7.933 1.00 53.38 187 ARG A C 1
ATOM 1494 O O . ARG A 1 187 ? 13.622 -1.997 9.148 1.00 53.38 187 ARG A O 1
ATOM 1501 N N . PHE A 1 188 ? 12.871 -2.813 7.189 1.00 50.12 188 PHE A N 1
ATOM 1502 C CA . PHE A 1 188 ? 11.733 -3.546 7.720 1.00 50.12 188 PHE A CA 1
ATOM 1503 C C . PHE A 1 188 ? 12.089 -5.028 7.765 1.00 50.12 188 PHE A C 1
ATOM 1505 O O . PHE A 1 188 ? 11.425 -5.831 7.131 1.00 50.12 188 PHE A O 1
ATOM 1512 N N . ALA A 1 189 ? 13.077 -5.422 8.580 1.00 39.12 189 ALA A N 1
ATOM 1513 C CA . ALA A 1 189 ? 13.328 -6.826 8.960 1.00 39.12 189 ALA A CA 1
ATOM 1514 C C . ALA A 1 189 ? 12.117 -7.523 9.658 1.00 39.12 189 ALA A C 1
ATOM 1516 O O . ALA A 1 189 ? 12.268 -8.507 10.376 1.00 39.12 189 ALA A O 1
ATOM 1517 N N . LEU A 1 190 ? 10.920 -6.970 9.472 1.00 45.25 190 LEU A N 1
ATOM 1518 C CA . LEU A 1 190 ? 9.593 -7.495 9.677 1.00 45.25 190 LEU A CA 1
ATOM 1519 C C . LEU A 1 190 ? 9.296 -8.467 8.534 1.00 45.25 190 LEU A C 1
ATOM 1521 O O . LEU A 1 190 ? 9.049 -8.063 7.398 1.00 45.25 190 LEU A O 1
ATOM 1525 N N . LEU A 1 191 ? 9.283 -9.762 8.844 1.00 55.31 191 LEU A N 1
ATOM 1526 C CA . LEU A 1 191 ? 8.470 -10.682 8.062 1.00 55.31 191 LEU A CA 1
ATOM 1527 C C . LEU A 1 191 ? 7.063 -10.081 7.960 1.00 55.31 191 LEU A C 1
ATOM 1529 O O . LEU A 1 191 ? 6.533 -9.602 8.968 1.00 55.31 191 LEU A O 1
ATOM 1533 N N . GLN A 1 192 ? 6.461 -10.114 6.769 1.00 61.19 192 GLN A N 1
ATOM 1534 C CA . GLN A 1 192 ? 5.030 -9.863 6.673 1.00 61.19 192 GLN A CA 1
ATOM 1535 C C . GLN A 1 192 ? 4.294 -10.698 7.699 1.00 61.19 192 GLN A C 1
ATOM 1537 O O . GLN A 1 192 ? 4.636 -11.864 7.903 1.00 61.19 192 GLN A O 1
ATOM 1542 N N . THR A 1 193 ? 3.253 -10.112 8.276 1.00 71.31 193 THR A N 1
ATOM 1543 C CA . THR A 1 193 ? 2.313 -10.850 9.101 1.00 71.31 193 THR A CA 1
ATOM 1544 C C . THR A 1 193 ? 1.758 -12.023 8.272 1.00 71.31 193 THR A C 1
ATOM 1546 O O . THR A 1 193 ? 1.137 -11.800 7.225 1.00 71.31 193 THR A O 1
ATOM 1549 N N . PRO A 1 194 ? 2.032 -13.285 8.655 1.00 81.75 194 PRO A N 1
ATOM 1550 C CA . PRO A 1 194 ? 1.435 -14.443 7.995 1.00 81.75 194 PRO A CA 1
ATOM 1551 C C . PRO A 1 194 ? -0.099 -14.406 8.094 1.00 81.75 194 PRO A C 1
ATOM 1553 O O . PRO A 1 194 ? -0.631 -13.746 8.975 1.00 81.75 194 PRO A O 1
ATOM 1556 N N . ASP A 1 195 ? -0.821 -15.121 7.226 1.00 84.00 195 ASP A N 1
ATOM 1557 C CA . ASP A 1 195 ? -2.277 -14.937 7.023 1.00 84.00 195 ASP A CA 1
ATOM 1558 C C . ASP A 1 195 ? -2.957 -15.436 8.273 1.00 84.00 195 ASP A C 1
ATOM 1560 O O . ASP A 1 195 ? -3.745 -14.725 8.859 1.00 84.00 195 ASP A O 1
ATOM 1564 N N . PHE A 1 196 ? -2.488 -16.574 8.782 1.00 88.75 196 PHE A N 1
ATOM 1565 C CA . PHE A 1 196 ? -2.937 -17.103 10.057 1.00 88.75 196 PHE A CA 1
ATOM 1566 C C . PHE A 1 196 ? -2.703 -16.146 11.238 1.00 88.75 196 PHE A C 1
ATOM 1568 O O . PHE A 1 196 ? -3.413 -16.258 12.224 1.00 88.75 196 PHE A O 1
ATOM 1575 N N . ILE A 1 197 ? -1.722 -15.231 11.176 1.00 92.12 197 ILE A N 1
ATOM 1576 C CA . ILE A 1 197 ? -1.533 -14.201 12.212 1.00 92.12 197 ILE A CA 1
ATOM 1577 C C . ILE A 1 197 ? -2.452 -13.003 11.955 1.00 92.12 197 ILE A C 1
ATOM 1579 O O . ILE A 1 197 ? -2.988 -12.457 12.912 1.00 92.12 197 ILE A O 1
ATOM 1583 N N . VAL A 1 198 ? -2.636 -12.589 10.695 1.00 93.38 198 VAL A N 1
ATOM 1584 C CA . VAL A 1 198 ? -3.605 -11.540 10.333 1.00 93.38 198 VAL A CA 1
ATOM 1585 C C . VAL A 1 198 ? -5.004 -11.965 10.765 1.00 93.38 198 VAL A C 1
ATOM 1587 O O . VAL A 1 198 ? -5.663 -11.218 11.478 1.00 93.38 198 VAL A O 1
ATOM 1590 N N . ASP A 1 199 ? -5.407 -13.176 10.387 1.00 94.88 199 ASP A N 1
ATOM 1591 C CA . ASP A 1 199 ? -6.687 -13.768 10.743 1.00 94.88 199 ASP A CA 1
ATOM 1592 C C . ASP A 1 199 ? -6.816 -13.898 12.253 1.00 94.88 199 ASP A C 1
ATOM 1594 O O . ASP A 1 199 ? -7.749 -13.339 12.802 1.00 94.88 199 ASP A O 1
ATOM 1598 N N . PHE A 1 200 ? -5.836 -14.497 12.938 1.00 97.12 200 PHE A N 1
ATOM 1599 C CA . PHE A 1 200 ? -5.868 -14.613 14.398 1.00 97.12 200 PHE A CA 1
ATOM 1600 C C . PHE A 1 200 ? -6.040 -13.260 15.102 1.00 97.12 200 PHE A C 1
ATOM 1602 O O . PHE A 1 200 ? -6.838 -13.139 16.022 1.00 97.12 200 PHE A O 1
ATOM 1609 N N . ILE A 1 201 ? -5.306 -12.225 14.683 1.00 97.62 201 ILE A N 1
ATOM 1610 C CA . ILE A 1 201 ? -5.442 -10.896 15.290 1.00 97.62 201 ILE A CA 1
ATOM 1611 C C . ILE A 1 201 ? -6.836 -10.327 15.021 1.00 97.62 201 ILE A C 1
ATOM 1613 O O . ILE A 1 201 ? -7.419 -9.748 15.929 1.00 97.62 201 ILE A O 1
ATOM 1617 N N . LEU A 1 202 ? -7.384 -10.478 13.813 1.00 98.31 202 LEU A N 1
ATOM 1618 C CA . LEU A 1 202 ? -8.731 -9.993 13.498 1.00 98.31 202 LEU A CA 1
ATOM 1619 C C . LEU A 1 202 ? -9.826 -10.792 14.225 1.00 98.31 202 LEU A C 1
ATOM 1621 O O . LEU A 1 202 ? -10.779 -10.180 14.699 1.00 98.31 202 LEU A O 1
ATOM 1625 N N . ASP A 1 203 ? -9.652 -12.104 14.392 1.00 98.38 203 ASP A N 1
ATOM 1626 C CA . ASP A 1 203 ? -10.544 -12.980 15.165 1.00 98.38 203 ASP A CA 1
ATOM 1627 C C . ASP A 1 203 ? -10.601 -12.552 16.641 1.00 98.38 203 ASP A C 1
ATOM 1629 O O . ASP A 1 203 ? -11.640 -12.653 17.283 1.00 98.38 203 ASP A O 1
ATOM 1633 N N . GLU A 1 204 ? -9.497 -12.032 17.182 1.00 98.25 204 GLU A N 1
ATOM 1634 C CA . GLU A 1 204 ? -9.402 -11.578 18.577 1.00 98.25 204 GLU A CA 1
ATOM 1635 C C . GLU A 1 204 ? -9.661 -10.067 18.750 1.00 98.25 204 GLU A C 1
ATOM 1637 O O . GLU A 1 204 ? -9.661 -9.566 19.876 1.00 98.25 204 GLU A O 1
ATOM 1642 N N . THR A 1 205 ? -9.882 -9.319 17.660 1.00 98.50 205 THR A N 1
ATOM 1643 C CA . THR A 1 205 ? -10.086 -7.857 17.715 1.00 98.50 205 THR A CA 1
ATOM 1644 C C . THR A 1 205 ? -11.319 -7.388 16.951 1.00 98.50 205 THR A C 1
ATOM 1646 O O . THR A 1 205 ? -12.262 -6.880 17.555 1.00 98.50 205 THR A O 1
ATOM 1649 N N . LEU A 1 206 ? -11.333 -7.545 15.628 1.00 98.69 206 LEU A N 1
ATOM 1650 C CA . LEU A 1 206 ? -12.404 -7.070 14.762 1.00 98.69 206 LEU A CA 1
ATOM 1651 C C . LEU A 1 206 ? -13.704 -7.838 14.992 1.00 98.69 206 LEU A C 1
ATOM 1653 O O . LEU A 1 206 ? -14.751 -7.209 15.129 1.00 98.69 206 LEU A O 1
ATOM 1657 N N . ASP A 1 207 ? -13.652 -9.165 15.055 1.00 98.44 207 ASP A N 1
ATOM 1658 C CA . ASP A 1 207 ? -14.868 -9.971 15.183 1.00 98.44 207 ASP A CA 1
ATOM 1659 C C . ASP A 1 207 ? -15.577 -9.704 16.534 1.00 98.44 207 ASP A C 1
ATOM 1661 O O . ASP A 1 207 ? -16.765 -9.368 16.520 1.00 98.44 207 ASP A O 1
ATOM 1665 N N . PRO A 1 208 ? -14.879 -9.665 17.692 1.00 98.50 208 PRO A N 1
ATOM 1666 C CA . PRO A 1 208 ? -15.474 -9.245 18.963 1.00 98.50 208 PRO A CA 1
ATOM 1667 C C . PRO A 1 208 ? -15.966 -7.791 18.968 1.00 98.50 208 PRO A C 1
ATOM 1669 O O . PRO A 1 208 ? -16.969 -7.473 19.617 1.00 98.50 208 PRO A O 1
ATOM 1672 N N . ALA A 1 209 ? -15.294 -6.892 18.238 1.00 98.69 209 ALA A N 1
ATOM 1673 C CA . ALA A 1 209 ? -15.772 -5.523 18.065 1.00 98.69 209 ALA A CA 1
ATOM 1674 C C . ALA A 1 209 ? -17.110 -5.496 17.307 1.00 98.69 209 ALA A C 1
ATOM 1676 O O . ALA A 1 209 ? -18.021 -4.769 17.705 1.00 98.69 209 ALA A O 1
ATOM 1677 N N . ILE A 1 210 ? -17.263 -6.310 16.258 1.00 98.62 210 ILE A N 1
ATOM 1678 C CA . ILE A 1 210 ? -18.525 -6.458 15.514 1.00 98.62 210 ILE A CA 1
ATOM 1679 C C . ILE A 1 210 ? -19.624 -7.011 16.423 1.00 98.62 210 ILE A C 1
ATOM 1681 O O . ILE A 1 210 ? -20.736 -6.486 16.405 1.00 98.62 210 ILE A O 1
ATOM 1685 N N . GLU A 1 211 ? -19.321 -8.009 17.252 1.00 98.12 211 GLU A N 1
ATOM 1686 C CA . GLU A 1 211 ? -20.282 -8.575 18.208 1.00 98.12 211 GLU A CA 1
ATOM 1687 C C . GLU A 1 211 ? -20.741 -7.556 19.263 1.00 98.12 211 GLU A C 1
ATOM 1689 O O . GLU A 1 211 ? -21.914 -7.533 19.639 1.00 98.12 211 GLU A O 1
ATOM 1694 N N . THR A 1 212 ? -19.827 -6.705 19.736 1.00 98.38 212 THR A N 1
ATOM 1695 C CA . THR A 1 212 ? -20.088 -5.762 20.836 1.00 98.38 212 THR A CA 1
ATOM 1696 C C . THR A 1 212 ? -20.773 -4.481 20.373 1.00 98.38 212 THR A C 1
ATOM 1698 O O . THR A 1 212 ? -21.704 -4.009 21.028 1.00 98.38 212 THR A O 1
ATOM 1701 N N . PHE A 1 213 ? -20.310 -3.905 19.262 1.00 98.31 213 PHE A N 1
ATOM 1702 C CA . PHE A 1 213 ? -20.743 -2.587 18.781 1.00 98.31 213 PHE A CA 1
ATOM 1703 C C . PHE A 1 213 ? -21.696 -2.666 17.582 1.00 98.31 213 PHE A C 1
ATOM 1705 O O . PHE A 1 213 ? -22.396 -1.702 17.288 1.00 98.31 213 PHE A O 1
ATOM 1712 N N . GLY A 1 214 ? -21.775 -3.816 16.911 1.00 98.25 214 GLY A N 1
ATOM 1713 C CA . GLY A 1 214 ? -22.626 -4.022 15.744 1.00 98.25 214 GLY A CA 1
ATOM 1714 C C . GLY A 1 214 ? -21.934 -3.691 14.420 1.00 98.25 214 GLY A C 1
ATOM 1715 O O . GLY A 1 214 ? -21.145 -2.752 14.297 1.00 98.25 214 GLY A O 1
ATOM 1716 N N . ILE A 1 215 ? -22.272 -4.466 13.388 1.00 98.31 215 ILE A N 1
ATOM 1717 C CA . ILE A 1 215 ? -21.641 -4.398 12.062 1.00 98.31 215 ILE A CA 1
ATOM 1718 C C . ILE A 1 215 ? -21.792 -3.035 11.370 1.00 98.31 215 ILE A C 1
ATOM 1720 O O . ILE A 1 215 ? -20.947 -2.669 10.556 1.00 98.31 215 ILE A O 1
ATOM 1724 N N . ASP A 1 216 ? -22.827 -2.264 11.711 1.00 97.44 216 ASP A N 1
ATOM 1725 C CA . ASP A 1 216 ? -23.098 -0.940 11.141 1.00 97.44 216 ASP A CA 1
ATOM 1726 C C . ASP A 1 216 ? -22.161 0.155 11.675 1.00 97.44 216 ASP A C 1
ATOM 1728 O O . ASP A 1 216 ? -21.878 1.122 10.967 1.00 97.44 216 ASP A O 1
ATOM 1732 N N . GLU A 1 217 ? -21.637 0.001 12.894 1.00 96.56 217 GLU A N 1
ATOM 1733 C CA . GLU A 1 217 ? -20.887 1.059 13.587 1.00 96.56 217 GLU A CA 1
ATOM 1734 C C . GLU A 1 217 ? -19.372 0.819 13.605 1.00 96.56 217 GLU A C 1
ATOM 1736 O O . GLU A 1 217 ? -18.592 1.774 13.679 1.00 96.56 217 GLU A O 1
ATOM 1741 N N . VAL A 1 218 ? -18.928 -0.440 13.513 1.00 98.50 218 VAL A N 1
ATOM 1742 C CA . VAL A 1 218 ? -17.510 -0.792 13.676 1.00 98.50 218 VAL A CA 1
ATOM 1743 C C . VAL A 1 218 ? -16.601 -0.070 12.679 1.00 98.50 218 VAL A C 1
ATOM 1745 O O . VAL A 1 218 ? -16.851 -0.015 11.476 1.00 98.50 218 VAL A O 1
ATOM 1748 N N . ARG A 1 219 ? -15.495 0.464 13.212 1.00 98.56 219 ARG A N 1
ATOM 1749 C CA . ARG A 1 219 ? -14.422 1.149 12.481 1.00 98.56 219 ARG A CA 1
ATOM 1750 C C . ARG A 1 219 ? -13.094 0.522 12.873 1.00 98.56 219 ARG A C 1
ATOM 1752 O O . ARG A 1 219 ? -12.896 0.222 14.053 1.00 98.56 219 ARG A O 1
ATOM 1759 N N . VAL A 1 220 ? -12.198 0.383 11.901 1.00 98.75 220 VAL A N 1
ATOM 1760 C CA . VAL A 1 220 ? -10.896 -0.275 12.060 1.00 98.75 220 VAL A CA 1
ATOM 1761 C C . VAL A 1 220 ? -9.775 0.692 11.718 1.00 98.75 220 VAL A C 1
ATOM 1763 O O . VAL A 1 220 ? -9.845 1.373 10.694 1.00 98.75 220 VAL A O 1
ATOM 1766 N N . LEU A 1 221 ? -8.740 0.726 12.553 1.00 98.81 221 LEU A N 1
ATOM 1767 C CA . LEU A 1 221 ? -7.499 1.452 12.287 1.00 98.81 221 LEU A CA 1
ATOM 1768 C C . LEU A 1 221 ? -6.311 0.488 12.229 1.00 98.81 221 LEU A C 1
ATOM 1770 O O . LEU A 1 221 ? -6.141 -0.324 13.132 1.00 98.81 221 LEU A O 1
ATOM 1774 N N . ASP A 1 222 ? -5.448 0.658 11.228 1.00 98.44 222 ASP A N 1
ATOM 1775 C CA . ASP A 1 222 ? -4.064 0.173 11.256 1.00 98.44 222 ASP A CA 1
ATOM 1776 C C . ASP A 1 222 ? -3.090 1.365 11.161 1.00 98.44 222 ASP A C 1
ATOM 1778 O O . ASP A 1 222 ? -2.966 1.974 10.090 1.00 98.44 222 ASP A O 1
ATOM 1782 N N . PRO A 1 223 ? -2.402 1.747 12.258 1.00 97.38 223 PRO A N 1
ATOM 1783 C CA . PRO A 1 223 ? -1.508 2.901 12.278 1.00 97.38 223 PRO A CA 1
ATOM 1784 C C . PRO A 1 223 ? -0.124 2.614 11.664 1.00 97.38 223 PRO A C 1
ATOM 1786 O O . PRO A 1 223 ? 0.717 3.511 11.631 1.00 97.38 223 PRO A O 1
ATOM 1789 N N . ALA A 1 224 ? 0.147 1.385 11.222 1.00 94.12 224 ALA A N 1
ATOM 1790 C CA . ALA A 1 224 ? 1.393 0.988 10.568 1.00 94.12 224 ALA A CA 1
ATOM 1791 C C . ALA A 1 224 ? 1.086 0.009 9.423 1.00 94.12 224 ALA A C 1
ATOM 1793 O O . ALA A 1 224 ? 1.604 -1.110 9.375 1.00 94.12 224 ALA A O 1
ATOM 1794 N N . CYS A 1 225 ? 0.193 0.434 8.526 1.00 93.38 225 CYS A N 1
ATOM 1795 C CA . CYS A 1 225 ? -0.530 -0.481 7.647 1.00 93.38 225 CYS A CA 1
ATOM 1796 C C . CYS A 1 225 ? 0.317 -1.161 6.567 1.00 93.38 225 CYS A C 1
ATOM 1798 O O . CYS A 1 225 ? -0.102 -2.178 5.999 1.00 93.38 225 CYS A O 1
ATOM 1800 N N . GLY A 1 226 ? 1.511 -0.641 6.274 1.00 88.88 226 GLY A N 1
ATOM 1801 C CA . GLY A 1 226 ? 2.384 -1.161 5.236 1.00 88.88 226 GLY A CA 1
ATOM 1802 C C . GLY A 1 226 ? 1.638 -1.275 3.910 1.00 88.88 226 GLY A C 1
ATOM 1803 O O . GLY A 1 226 ? 1.025 -0.325 3.444 1.00 88.88 226 GLY A O 1
ATOM 1804 N N . SER A 1 227 ? 1.663 -2.464 3.303 1.00 87.81 227 SER A N 1
ATOM 1805 C CA . SER A 1 227 ? 0.939 -2.755 2.057 1.00 87.81 227 SER A CA 1
ATOM 1806 C C . SER A 1 227 ? -0.541 -3.127 2.251 1.00 87.81 227 SER A C 1
ATOM 1808 O O . SER A 1 227 ? -1.181 -3.548 1.286 1.00 87.81 227 SER A O 1
ATOM 1810 N N . GLY A 1 228 ? -1.090 -2.994 3.464 1.00 91.75 228 GLY A N 1
ATOM 1811 C CA . GLY A 1 228 ? -2.529 -3.052 3.739 1.00 91.75 228 GLY A CA 1
ATOM 1812 C C . GLY A 1 228 ? -3.113 -4.432 4.048 1.00 91.75 228 GLY A C 1
ATOM 1813 O O . GLY A 1 228 ? -4.305 -4.620 3.847 1.00 91.75 228 GLY A O 1
ATOM 1814 N N . HIS A 1 229 ? -2.328 -5.410 4.516 1.00 91.06 229 HIS A N 1
ATOM 1815 C CA . HIS A 1 229 ? -2.824 -6.782 4.747 1.00 91.06 229 HIS A CA 1
ATOM 1816 C C . HIS A 1 229 ? -3.964 -6.862 5.773 1.00 91.06 229 HIS A C 1
ATOM 1818 O O . HIS A 1 229 ? -5.006 -7.439 5.467 1.00 91.06 229 HIS A O 1
ATOM 1824 N N . PHE A 1 230 ? -3.802 -6.242 6.947 1.00 95.12 230 PHE A N 1
ATOM 1825 C CA . PHE A 1 230 ? -4.878 -6.161 7.939 1.00 95.12 230 PHE A CA 1
ATOM 1826 C C . PHE A 1 230 ? -6.103 -5.440 7.381 1.00 95.12 230 PHE A C 1
ATOM 1828 O O . PHE A 1 230 ? -7.221 -5.911 7.545 1.00 95.12 230 PHE A O 1
ATOM 1835 N N . LEU A 1 231 ? -5.888 -4.331 6.671 1.00 97.19 231 LEU A N 1
ATOM 1836 C CA . LEU A 1 231 ? -6.965 -3.513 6.118 1.00 97.19 231 LEU A CA 1
ATOM 1837 C C . LEU A 1 231 ? -7.765 -4.246 5.040 1.00 97.19 231 LEU A C 1
ATOM 1839 O O . LEU A 1 231 ? -8.983 -4.142 5.023 1.00 97.19 231 LEU A O 1
ATOM 1843 N N . LEU A 1 232 ? -7.111 -5.013 4.165 1.00 95.75 232 LEU A N 1
ATOM 1844 C CA . LEU A 1 232 ? -7.775 -5.825 3.141 1.00 95.75 232 LEU A CA 1
ATOM 1845 C C . LEU A 1 232 ?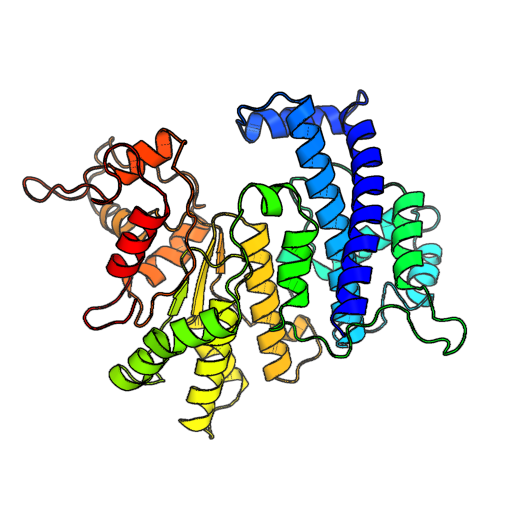 -8.617 -6.942 3.763 1.00 95.75 232 LEU A C 1
ATOM 1847 O O . LEU A 1 232 ? -9.755 -7.155 3.345 1.00 95.75 232 LEU A O 1
ATOM 1851 N N . ALA A 1 233 ? -8.074 -7.635 4.766 1.00 95.75 233 ALA A N 1
ATOM 1852 C CA . ALA A 1 233 ? -8.797 -8.684 5.476 1.00 95.75 233 ALA A CA 1
ATOM 1853 C C . ALA A 1 233 ? -9.984 -8.109 6.272 1.00 95.75 233 ALA A C 1
ATOM 1855 O O . ALA A 1 233 ? -11.103 -8.605 6.144 1.00 95.75 233 ALA A O 1
ATOM 1856 N N . ALA A 1 234 ? -9.778 -7.005 6.996 1.00 98.19 234 ALA A N 1
ATOM 1857 C CA . ALA A 1 234 ? -10.836 -6.289 7.706 1.00 98.19 234 ALA A CA 1
ATOM 1858 C C . ALA A 1 234 ? -11.930 -5.774 6.756 1.00 98.19 234 ALA A C 1
ATOM 1860 O O . ALA A 1 234 ? -13.116 -5.961 7.017 1.00 98.19 234 ALA A O 1
ATOM 1861 N N . PHE A 1 235 ? -11.540 -5.175 5.626 1.00 98.44 235 PHE A N 1
ATOM 1862 C CA . PHE A 1 235 ? -12.458 -4.688 4.597 1.00 98.44 235 PHE A CA 1
ATOM 1863 C C . PHE A 1 235 ? -13.374 -5.801 4.083 1.00 98.44 235 PHE A C 1
ATOM 1865 O O . PHE A 1 235 ? -14.585 -5.608 4.014 1.00 98.44 235 PHE A O 1
ATOM 1872 N N . LYS A 1 236 ? -12.826 -6.984 3.785 1.00 97.00 236 LYS A N 1
ATOM 1873 C CA . LYS A 1 236 ? -13.627 -8.137 3.356 1.00 97.00 236 LYS A CA 1
ATOM 1874 C C . LYS A 1 236 ? -14.598 -8.615 4.427 1.00 97.00 236 LYS A C 1
ATOM 1876 O O . LYS A 1 236 ? -15.780 -8.729 4.131 1.00 97.00 236 LYS A O 1
ATOM 1881 N N . ARG A 1 237 ? -14.119 -8.833 5.659 1.00 97.75 237 ARG A N 1
ATOM 1882 C CA . ARG A 1 237 ? -14.965 -9.279 6.782 1.00 97.75 237 ARG A CA 1
ATOM 1883 C C . ARG A 1 237 ? -16.136 -8.326 7.009 1.00 97.75 237 ARG A C 1
ATOM 1885 O O . ARG A 1 237 ? -17.273 -8.764 7.146 1.00 97.75 237 ARG A O 1
ATOM 1892 N N . LEU A 1 238 ? -15.870 -7.020 6.969 1.00 98.62 238 LEU A N 1
ATOM 1893 C CA . LEU A 1 238 ? -16.907 -6.003 7.104 1.00 98.62 238 LEU A CA 1
ATOM 1894 C C . LEU A 1 238 ? -17.862 -5.974 5.902 1.00 98.62 238 LEU A C 1
ATOM 1896 O O . LEU A 1 238 ? -19.063 -5.848 6.107 1.00 98.62 238 LEU A O 1
ATOM 1900 N N . VAL A 1 239 ? -17.382 -6.111 4.659 1.00 98.38 239 VAL A N 1
ATOM 1901 C CA . VAL A 1 239 ? -18.275 -6.208 3.487 1.00 98.38 239 VAL A CA 1
ATOM 1902 C C . VAL A 1 239 ? -19.169 -7.441 3.585 1.00 98.38 239 VAL A C 1
ATOM 1904 O O . VAL A 1 239 ? -20.376 -7.318 3.383 1.00 98.38 239 VAL A O 1
ATOM 1907 N N . ASP A 1 240 ? -18.610 -8.604 3.908 1.00 98.00 240 ASP A N 1
ATOM 1908 C CA . ASP A 1 240 ? -19.365 -9.852 4.014 1.00 98.00 240 ASP A CA 1
ATOM 1909 C C . ASP A 1 240 ? -20.403 -9.770 5.140 1.00 98.00 240 ASP A C 1
ATOM 1911 O O . ASP A 1 240 ? -21.585 -10.018 4.894 1.00 98.00 240 ASP A O 1
ATOM 1915 N N . GLY A 1 241 ? -20.008 -9.291 6.325 1.00 98.19 241 GLY A N 1
ATOM 1916 C CA . GLY A 1 241 ? -20.922 -9.083 7.449 1.00 98.19 241 GLY A CA 1
ATOM 1917 C C . GLY A 1 241 ? -22.038 -8.080 7.137 1.00 98.19 241 GLY A C 1
ATOM 1918 O O . GLY A 1 241 ? -23.203 -8.329 7.442 1.00 98.19 241 GLY A O 1
ATOM 1919 N N . MET A 1 242 ? -21.725 -6.967 6.466 1.00 98.31 242 MET A N 1
ATOM 1920 C CA . MET A 1 242 ? -22.737 -5.985 6.050 1.00 98.31 242 MET A CA 1
ATOM 1921 C C . MET A 1 242 ? -23.712 -6.555 5.018 1.00 98.31 242 MET A C 1
ATOM 1923 O O . MET A 1 242 ? -24.895 -6.224 5.046 1.00 98.31 242 MET A O 1
ATOM 1927 N N . ARG A 1 243 ? -23.231 -7.397 4.096 1.00 97.81 243 ARG A N 1
ATOM 1928 C CA . ARG A 1 243 ? -24.077 -8.056 3.090 1.00 97.81 243 ARG A CA 1
ATOM 1929 C C . ARG A 1 243 ? -24.976 -9.128 3.696 1.00 97.81 243 ARG A C 1
ATOM 1931 O O . ARG A 1 243 ? -26.060 -9.353 3.166 1.00 97.81 243 ARG A O 1
ATOM 1938 N N . GLU A 1 244 ? -24.531 -9.786 4.761 1.00 97.94 244 GLU A N 1
ATOM 1939 C CA . GLU A 1 244 ? -25.347 -10.740 5.513 1.00 97.94 244 GLU A CA 1
ATOM 1940 C C . GLU A 1 244 ? -26.422 -10.029 6.343 1.00 97.94 244 GLU A C 1
ATOM 1942 O O . GLU A 1 244 ? -27.583 -10.437 6.319 1.00 97.94 244 GLU A O 1
ATOM 1947 N N . ALA A 1 245 ? -26.056 -8.942 7.028 1.00 97.75 245 ALA A N 1
ATOM 1948 C CA . ALA A 1 245 ? -26.980 -8.172 7.856 1.00 97.75 245 ALA A CA 1
ATOM 1949 C C . ALA A 1 245 ? -28.019 -7.389 7.035 1.00 97.75 245 ALA A C 1
ATOM 1951 O O . ALA A 1 245 ? -29.170 -7.283 7.455 1.00 97.75 245 ALA A O 1
ATOM 1952 N N . HIS A 1 246 ? -27.623 -6.878 5.862 1.00 97.50 246 HIS A N 1
ATOM 1953 C CA . HIS A 1 246 ? -28.446 -6.009 5.010 1.00 97.50 246 HIS A CA 1
ATOM 1954 C C . HIS A 1 246 ? -28.447 -6.478 3.544 1.00 97.50 246 HIS A C 1
ATOM 1956 O O . HIS A 1 246 ? -27.921 -5.785 2.661 1.00 97.50 246 HIS A O 1
ATOM 1962 N N . PRO A 1 247 ? -29.008 -7.663 3.241 1.00 97.12 247 PRO A N 1
ATOM 1963 C CA . PRO A 1 247 ? -28.969 -8.254 1.900 1.00 97.12 247 PRO A CA 1
ATOM 1964 C C . PRO A 1 247 ? -29.709 -7.431 0.833 1.00 97.12 247 PRO A C 1
ATOM 1966 O O . PRO A 1 247 ? -29.486 -7.622 -0.364 1.00 97.12 247 PRO A O 1
ATOM 1969 N N . GLU A 1 248 ? -30.597 -6.525 1.241 1.00 97.56 248 GLU A N 1
ATOM 1970 C CA . GLU A 1 248 ? -31.327 -5.604 0.370 1.00 97.56 248 GLU A CA 1
ATOM 1971 C C . GLU A 1 248 ? -30.516 -4.371 -0.052 1.00 97.56 248 GLU A C 1
ATOM 1973 O O . GLU A 1 248 ? -30.881 -3.713 -1.033 1.00 97.56 248 GLU A O 1
ATOM 1978 N N . ARG A 1 249 ? -29.426 -4.040 0.657 1.00 97.19 249 ARG A N 1
ATOM 1979 C CA . ARG A 1 249 ? -28.593 -2.879 0.324 1.00 97.19 249 ARG A CA 1
ATOM 1980 C C . ARG A 1 249 ? -27.796 -3.132 -0.960 1.00 97.19 249 ARG A C 1
ATOM 1982 O O . ARG A 1 249 ? -27.187 -4.193 -1.118 1.00 97.19 249 ARG A O 1
ATOM 1989 N N . PRO A 1 250 ? -27.711 -2.150 -1.877 1.00 97.31 250 PRO A N 1
ATOM 1990 C CA . PRO A 1 250 ? -26.855 -2.271 -3.050 1.00 97.31 250 PRO A CA 1
ATOM 1991 C C . PRO A 1 250 ? -25.391 -2.511 -2.659 1.00 97.31 250 PRO A C 1
ATOM 1993 O O . PRO A 1 250 ? -24.835 -1.785 -1.834 1.00 97.31 250 PRO A O 1
ATOM 1996 N N . VAL A 1 251 ? -24.725 -3.470 -3.314 1.00 96.25 251 VAL A N 1
ATOM 1997 C CA . VAL A 1 251 ? -23.310 -3.811 -3.040 1.00 96.25 251 VAL A CA 1
ATOM 1998 C C . VAL A 1 251 ? -22.403 -2.580 -3.139 1.00 96.25 251 VAL A C 1
ATOM 2000 O O . VAL A 1 251 ? -21.510 -2.400 -2.319 1.00 96.25 251 VAL A O 1
ATOM 2003 N N . ALA A 1 252 ? -22.679 -1.681 -4.088 1.00 95.88 252 ALA A N 1
ATOM 2004 C CA . ALA A 1 252 ? -21.954 -0.421 -4.243 1.00 95.88 252 ALA A CA 1
ATOM 2005 C C . ALA A 1 252 ? -22.037 0.502 -3.022 1.00 95.88 252 ALA A C 1
ATOM 2007 O O . ALA A 1 252 ? -21.072 1.199 -2.710 1.00 95.88 252 ALA A O 1
ATOM 2008 N N . GLU A 1 253 ? -23.173 0.521 -2.327 1.00 96.50 253 GLU A N 1
ATOM 2009 C CA . GLU A 1 253 ? -23.327 1.300 -1.100 1.00 96.50 253 GLU A CA 1
ATOM 2010 C C . GLU A 1 253 ? -22.594 0.643 0.063 1.00 96.50 253 GLU A C 1
ATOM 2012 O O . GLU A 1 253 ? -21.900 1.345 0.792 1.00 96.50 253 GLU A O 1
ATOM 2017 N N . VAL A 1 254 ? -22.682 -0.685 0.193 1.00 97.94 254 VAL A N 1
ATOM 2018 C CA . VAL A 1 254 ? -21.944 -1.444 1.215 1.00 97.94 254 VAL A CA 1
ATOM 2019 C C . VAL A 1 254 ? -20.435 -1.248 1.057 1.00 97.94 254 VAL A C 1
ATOM 2021 O O . VAL A 1 254 ? -19.759 -0.890 2.013 1.00 97.94 254 VAL A O 1
ATOM 2024 N N . VAL A 1 255 ? -19.903 -1.408 -0.157 1.00 97.81 255 VAL A N 1
ATOM 2025 C CA . VAL A 1 255 ? -18.470 -1.238 -0.443 1.00 97.81 255 VAL A CA 1
ATOM 2026 C C . VAL A 1 255 ? -17.989 0.174 -0.101 1.00 97.81 255 VAL A C 1
ATOM 2028 O O . VAL A 1 255 ? -16.957 0.320 0.553 1.00 97.81 255 VAL A O 1
ATOM 2031 N N . ARG A 1 256 ? -18.729 1.222 -0.496 1.00 96.62 256 ARG A N 1
ATOM 2032 C CA . ARG A 1 256 ? -18.365 2.615 -0.172 1.00 96.62 256 ARG A CA 1
ATOM 2033 C C . ARG A 1 256 ? -18.397 2.893 1.328 1.00 96.62 256 ARG A C 1
ATOM 2035 O O . ARG A 1 256 ? -17.504 3.561 1.838 1.00 96.62 256 ARG A O 1
ATOM 2042 N N . ASP A 1 257 ? -19.416 2.385 2.007 1.00 96.62 257 ASP A N 1
ATOM 2043 C CA . ASP A 1 257 ? -19.593 2.528 3.448 1.00 96.62 257 ASP A CA 1
ATOM 2044 C C . ASP A 1 257 ? -18.453 1.843 4.221 1.00 96.62 257 ASP A C 1
ATOM 2046 O O . ASP A 1 257 ? -17.800 2.459 5.061 1.00 96.62 257 ASP A O 1
ATOM 2050 N N . VAL A 1 258 ? -18.121 0.596 3.879 1.00 98.25 258 VAL A N 1
ATOM 2051 C CA . VAL A 1 258 ? -17.010 -0.116 4.528 1.00 98.25 258 VAL A CA 1
ATOM 2052 C C . VAL A 1 258 ? -15.658 0.545 4.224 1.00 98.25 258 VAL A C 1
ATOM 2054 O O . VAL A 1 258 ? -14.842 0.694 5.134 1.00 98.25 258 VAL A O 1
ATOM 2057 N N . LEU A 1 259 ? -15.415 1.018 2.991 1.00 97.56 259 LEU A N 1
ATOM 2058 C CA . LEU A 1 259 ? -14.183 1.755 2.657 1.00 97.56 259 LEU A CA 1
ATOM 2059 C C . LEU A 1 259 ? -13.980 2.996 3.541 1.00 97.56 259 LEU A C 1
ATOM 2061 O O . LEU A 1 259 ? -12.840 3.337 3.841 1.00 97.56 259 LEU A O 1
ATOM 2065 N N . ALA A 1 260 ? -15.058 3.658 3.975 1.00 96.94 260 ALA A N 1
ATOM 2066 C CA . ALA A 1 260 ? -14.986 4.817 4.868 1.00 96.94 260 ALA A CA 1
ATOM 2067 C C . ALA A 1 260 ? -14.648 4.452 6.330 1.00 96.94 260 ALA A C 1
ATOM 2069 O O . ALA A 1 260 ? -14.250 5.323 7.107 1.00 96.94 260 ALA A O 1
ATOM 2070 N N . ARG A 1 261 ? -14.799 3.177 6.711 1.00 97.44 261 ARG A N 1
ATOM 2071 C CA . ARG A 1 261 ? -14.622 2.670 8.083 1.00 97.44 261 ARG A CA 1
ATOM 2072 C C . ARG A 1 261 ? -13.290 1.953 8.312 1.00 97.44 261 ARG A C 1
ATOM 2074 O O . ARG A 1 261 ? -12.915 1.748 9.464 1.00 97.44 261 ARG A O 1
ATOM 2081 N N . VAL A 1 262 ? -12.569 1.614 7.242 1.00 98.44 262 VAL A N 1
ATOM 2082 C CA . VAL A 1 262 ? -11.251 0.961 7.279 1.00 98.44 262 VAL A CA 1
ATOM 2083 C C . VAL A 1 262 ? -10.164 1.998 7.008 1.00 98.44 262 VAL A C 1
ATOM 2085 O O . VAL A 1 262 ? -9.993 2.443 5.873 1.00 98.44 262 VAL A O 1
ATOM 2088 N N . VAL A 1 263 ? -9.437 2.391 8.055 1.00 98.69 263 VAL A N 1
ATOM 2089 C CA . VAL A 1 263 ? -8.461 3.486 8.015 1.00 98.69 263 VAL A CA 1
ATOM 2090 C C . VAL A 1 263 ? -7.042 2.955 8.189 1.00 98.69 263 VAL A C 1
ATOM 2092 O O . VAL A 1 263 ? -6.753 2.199 9.113 1.00 98.69 263 VAL A O 1
ATOM 2095 N N . GLY A 1 264 ? -6.140 3.380 7.309 1.00 98.25 264 GLY A N 1
ATOM 2096 C CA . GLY A 1 264 ? -4.726 3.024 7.337 1.00 98.25 264 GLY A CA 1
ATOM 2097 C C . GLY A 1 264 ? -3.823 4.241 7.403 1.00 98.25 264 GLY A C 1
ATOM 2098 O O . GLY A 1 264 ? -4.077 5.248 6.740 1.00 98.25 264 GLY A O 1
ATOM 2099 N N . ILE A 1 265 ? -2.739 4.137 8.164 1.00 97.56 265 ILE A N 1
ATOM 2100 C CA . ILE A 1 265 ? -1.678 5.143 8.197 1.00 97.56 265 ILE A CA 1
ATOM 2101 C C . ILE A 1 265 ? -0.342 4.446 7.965 1.00 97.56 265 ILE A C 1
ATOM 2103 O O . ILE A 1 265 ? -0.086 3.382 8.529 1.00 97.56 265 ILE A O 1
ATOM 2107 N N . ASP A 1 266 ? 0.516 5.033 7.134 1.00 93.69 266 ASP A N 1
ATOM 2108 C CA . ASP A 1 266 ? 1.908 4.604 7.022 1.00 93.69 266 ASP A CA 1
ATOM 2109 C C . ASP A 1 266 ? 2.840 5.792 6.765 1.00 93.69 266 ASP A C 1
ATOM 2111 O O . ASP A 1 266 ? 2.480 6.769 6.106 1.00 93.69 266 ASP A O 1
ATOM 2115 N N . LEU A 1 267 ? 4.068 5.695 7.276 1.00 88.00 267 LEU A N 1
ATOM 2116 C CA . LEU A 1 267 ? 5.101 6.711 7.079 1.00 88.00 267 LEU A CA 1
ATOM 2117 C C . LEU A 1 267 ? 5.761 6.600 5.692 1.00 88.00 267 LEU A C 1
ATOM 2119 O O . LEU A 1 267 ? 6.354 7.567 5.207 1.00 88.00 267 LEU A O 1
ATOM 2123 N N . ASN A 1 268 ? 5.694 5.425 5.065 1.00 84.88 268 ASN A N 1
ATOM 2124 C CA . ASN A 1 268 ? 6.190 5.167 3.722 1.00 84.88 268 ASN A CA 1
ATOM 2125 C C . ASN A 1 268 ? 5.068 5.392 2.698 1.00 84.88 268 ASN A C 1
ATOM 2127 O O . ASN A 1 268 ? 4.186 4.548 2.541 1.00 84.88 268 ASN A O 1
ATOM 2131 N N . ASP A 1 269 ? 5.158 6.504 1.965 1.00 83.44 269 ASP A N 1
ATOM 2132 C CA . ASP A 1 269 ? 4.213 6.894 0.910 1.00 83.44 269 ASP A CA 1
ATOM 2133 C C . ASP A 1 269 ? 3.946 5.764 -0.095 1.00 83.44 269 ASP A C 1
ATOM 2135 O O . ASP A 1 269 ? 2.802 5.453 -0.407 1.00 83.44 269 ASP A O 1
ATOM 2139 N N . TYR A 1 270 ? 4.987 5.050 -0.530 1.00 81.50 270 TYR A N 1
ATOM 2140 C CA . TYR A 1 270 ? 4.812 3.955 -1.481 1.00 81.50 270 TYR A CA 1
ATOM 2141 C C . TYR A 1 270 ? 4.030 2.779 -0.880 1.00 81.50 270 TYR A C 1
ATOM 2143 O O . TYR A 1 270 ? 3.188 2.186 -1.552 1.00 81.50 270 TYR A O 1
ATOM 2151 N N . ALA A 1 271 ? 4.293 2.425 0.384 1.00 84.56 271 ALA A N 1
ATOM 2152 C CA . ALA A 1 271 ? 3.570 1.342 1.050 1.00 84.56 271 ALA A CA 1
ATOM 2153 C C . ALA A 1 271 ? 2.085 1.702 1.220 1.00 84.56 271 ALA A C 1
ATOM 2155 O O . ALA A 1 271 ? 1.222 0.920 0.816 1.00 84.56 271 ALA A O 1
ATOM 2156 N N . GLY A 1 272 ? 1.800 2.919 1.697 1.00 89.19 272 GLY A N 1
ATOM 2157 C CA . GLY A 1 272 ? 0.438 3.448 1.785 1.00 89.19 272 GLY A CA 1
ATOM 2158 C C . GLY A 1 272 ? -0.249 3.529 0.417 1.00 89.19 272 GLY A C 1
ATOM 2159 O O . GLY A 1 272 ? -1.392 3.099 0.266 1.00 89.19 272 GLY A O 1
ATOM 2160 N N . GLY A 1 273 ? 0.464 3.979 -0.615 1.00 89.06 273 GLY A N 1
ATOM 2161 C CA . GLY A 1 273 ? -0.017 3.993 -1.992 1.00 89.06 273 GLY A CA 1
ATOM 2162 C C . GLY A 1 273 ? -0.375 2.596 -2.510 1.00 89.06 273 GLY A C 1
ATOM 2163 O O . GLY A 1 273 ? -1.424 2.406 -3.129 1.00 89.06 273 GLY A O 1
ATOM 2164 N N . LEU A 1 274 ? 0.440 1.589 -2.186 1.00 88.12 274 LEU A N 1
ATOM 2165 C CA . LEU A 1 274 ? 0.154 0.193 -2.508 1.00 88.12 274 LEU A CA 1
ATOM 2166 C C . LEU A 1 274 ? -1.077 -0.331 -1.756 1.00 88.12 274 LEU A C 1
ATOM 2168 O O . LEU A 1 274 ? -1.922 -0.986 -2.366 1.00 88.12 274 LEU A O 1
ATOM 2172 N N . ALA A 1 275 ? -1.212 -0.030 -0.463 1.00 91.81 275 ALA A N 1
ATOM 2173 C CA . ALA A 1 275 ? -2.399 -0.389 0.314 1.00 91.81 275 ALA A CA 1
ATOM 2174 C C . ALA A 1 275 ? -3.670 0.243 -0.280 1.00 91.81 275 ALA A C 1
ATOM 2176 O O . ALA A 1 275 ? -4.671 -0.450 -0.480 1.00 91.81 275 ALA A O 1
ATOM 2177 N N . ARG A 1 276 ? -3.609 1.533 -0.641 1.00 93.50 276 ARG A N 1
ATOM 2178 C CA . ARG A 1 276 ? -4.709 2.267 -1.282 1.00 93.50 276 ARG A CA 1
ATOM 2179 C C . ARG A 1 276 ? -5.104 1.631 -2.610 1.00 93.50 276 ARG A C 1
ATOM 2181 O O . ARG A 1 276 ? -6.285 1.370 -2.826 1.00 93.50 276 ARG A O 1
ATOM 2188 N N . ALA A 1 277 ? -4.129 1.338 -3.470 1.00 91.44 277 ALA A N 1
ATOM 2189 C CA . ALA A 1 277 ? -4.384 0.703 -4.755 1.00 91.44 277 ALA A CA 1
ATOM 2190 C C . ALA A 1 277 ? -4.991 -0.698 -4.585 1.00 91.44 277 ALA A C 1
ATOM 2192 O O . ALA A 1 277 ? -5.985 -1.011 -5.230 1.00 91.44 277 ALA A O 1
ATOM 2193 N N . ARG A 1 278 ? -4.464 -1.530 -3.676 1.00 92.19 278 ARG A N 1
ATOM 2194 C CA . ARG A 1 278 ? -5.017 -2.872 -3.419 1.00 92.19 278 ARG A CA 1
ATOM 2195 C C . ARG A 1 278 ? -6.451 -2.815 -2.897 1.00 92.19 278 ARG A C 1
ATOM 2197 O O . ARG A 1 278 ? -7.279 -3.595 -3.365 1.00 92.19 278 ARG A O 1
ATOM 2204 N N . LEU A 1 279 ? -6.769 -1.892 -1.985 1.00 94.56 279 LEU A N 1
ATOM 2205 C CA . LEU A 1 279 ? -8.141 -1.690 -1.497 1.00 94.56 279 LEU A CA 1
ATOM 2206 C C . LEU A 1 279 ? -9.080 -1.239 -2.616 1.00 94.56 279 LEU A C 1
ATOM 2208 O O . LEU A 1 279 ? -10.157 -1.809 -2.768 1.00 94.56 279 LEU A O 1
ATOM 2212 N N . LEU A 1 280 ? -8.661 -0.262 -3.424 1.00 93.75 280 LEU A N 1
ATOM 2213 C CA . LEU A 1 280 ? -9.440 0.220 -4.565 1.00 93.75 280 LEU A CA 1
ATOM 2214 C C . LEU A 1 280 ? -9.730 -0.906 -5.564 1.00 93.75 280 LEU A C 1
ATOM 2216 O O . LEU A 1 280 ? -10.871 -1.093 -5.979 1.00 93.75 280 LEU A O 1
ATOM 2220 N N . MET A 1 281 ? -8.713 -1.692 -5.909 1.00 91.81 281 MET A N 1
ATOM 2221 C CA . MET A 1 281 ? -8.866 -2.795 -6.852 1.00 91.81 281 MET A CA 1
ATOM 2222 C C . MET A 1 281 ? -9.720 -3.932 -6.284 1.00 91.81 281 MET A C 1
ATOM 2224 O O . MET A 1 281 ? -10.579 -4.454 -6.989 1.00 91.81 281 MET A O 1
ATOM 2228 N N . THR A 1 282 ? -9.557 -4.267 -5.002 1.00 93.69 282 THR A N 1
ATOM 2229 C CA . THR A 1 282 ? -10.419 -5.247 -4.318 1.00 93.69 282 THR A CA 1
ATOM 2230 C C . THR A 1 282 ? -11.873 -4.772 -4.302 1.00 93.69 282 THR A C 1
ATOM 2232 O O . THR A 1 282 ? -12.787 -5.551 -4.562 1.00 93.69 282 THR A O 1
ATOM 2235 N N . ALA A 1 283 ? -12.105 -3.478 -4.065 1.00 95.12 283 ALA A N 1
ATOM 2236 C CA . ALA A 1 283 ? -13.436 -2.890 -4.133 1.00 95.12 283 ALA A CA 1
ATOM 2237 C C . ALA A 1 283 ? -14.036 -2.999 -5.545 1.00 95.12 283 ALA A C 1
ATOM 2239 O O . ALA A 1 283 ? -15.173 -3.442 -5.676 1.00 95.12 283 ALA A O 1
ATOM 2240 N N . LEU A 1 284 ? -13.281 -2.686 -6.604 1.00 93.62 284 LEU A N 1
ATOM 2241 C CA . LEU A 1 284 ? -13.742 -2.867 -7.988 1.00 93.62 284 LEU A CA 1
ATOM 2242 C C . LEU A 1 284 ? -14.093 -4.326 -8.303 1.00 93.62 284 LEU A C 1
ATOM 2244 O O . LEU A 1 284 ? -15.113 -4.593 -8.936 1.00 93.62 284 LEU A O 1
ATOM 2248 N N . GLU A 1 285 ? -13.293 -5.278 -7.821 1.00 91.94 285 GLU A N 1
ATOM 2249 C CA . GLU A 1 285 ? -13.575 -6.704 -7.992 1.00 91.94 285 GLU A CA 1
ATOM 2250 C C . GLU A 1 285 ? -14.880 -7.132 -7.316 1.00 91.94 285 GLU A C 1
ATOM 2252 O O . GLU A 1 285 ? -15.664 -7.852 -7.936 1.00 91.94 285 GLU A O 1
ATOM 2257 N N . LEU A 1 286 ? -15.148 -6.649 -6.099 1.00 93.81 286 LEU A N 1
ATOM 2258 C CA . LEU A 1 286 ? -16.404 -6.906 -5.382 1.00 93.81 286 LEU A CA 1
ATOM 2259 C C . LEU A 1 286 ? -17.623 -6.291 -6.080 1.00 93.81 286 LEU A C 1
ATOM 2261 O O . LEU A 1 286 ? -18.722 -6.837 -5.990 1.00 93.81 286 LEU A O 1
ATOM 2265 N N . LEU A 1 287 ? -17.435 -5.177 -6.792 1.00 94.31 287 LEU A N 1
ATOM 2266 C CA . LEU A 1 287 ? -18.479 -4.543 -7.602 1.00 94.31 287 LEU A CA 1
ATOM 2267 C C . LEU A 1 287 ? -18.695 -5.233 -8.955 1.00 94.31 287 LEU A C 1
ATOM 2269 O O . LEU A 1 287 ? -19.662 -4.923 -9.646 1.00 94.31 287 LEU A O 1
ATOM 2273 N N . GLY A 1 288 ? -17.818 -6.166 -9.340 1.00 92.50 288 GLY A N 1
ATOM 2274 C CA . GLY A 1 288 ? -17.821 -6.763 -10.675 1.00 92.50 288 GLY A CA 1
ATOM 2275 C C . GLY A 1 288 ? -17.365 -5.796 -11.771 1.00 92.50 288 GLY A C 1
ATOM 2276 O O . GLY A 1 288 ? -17.568 -6.076 -12.952 1.00 92.50 288 GLY A O 1
ATOM 2277 N N . GLU A 1 289 ? -16.738 -4.681 -11.395 1.00 92.25 289 GLU A N 1
ATOM 2278 C CA . GLU A 1 289 ? -16.248 -3.672 -12.325 1.00 92.25 289 GLU A CA 1
ATOM 2279 C C . GLU A 1 289 ? -14.904 -4.095 -12.927 1.00 92.25 289 GLU A C 1
ATOM 2281 O O . GLU A 1 289 ? -14.056 -4.736 -12.291 1.00 92.25 289 GLU A O 1
ATOM 2286 N N . ARG A 1 290 ? -14.725 -3.747 -14.202 1.00 88.00 290 ARG A N 1
ATOM 2287 C CA . ARG A 1 290 ? -13.505 -4.011 -14.985 1.00 88.00 290 ARG A CA 1
ATOM 2288 C C . ARG A 1 290 ? -12.958 -2.753 -15.650 1.00 88.00 290 ARG A C 1
ATOM 2290 O O . ARG A 1 290 ? -12.000 -2.829 -16.404 1.00 88.00 290 ARG A O 1
ATOM 2297 N N . ASP A 1 291 ? -13.549 -1.601 -15.358 1.00 88.62 291 ASP A N 1
ATOM 2298 C CA . ASP A 1 291 ? -13.044 -0.301 -15.776 1.00 88.62 291 ASP A CA 1
ATOM 2299 C C . ASP A 1 291 ? -12.456 0.417 -14.557 1.00 88.62 291 ASP A C 1
ATOM 2301 O O . ASP A 1 291 ? -13.134 0.592 -13.543 1.00 88.62 291 ASP A O 1
ATOM 2305 N N . LEU A 1 292 ? -11.194 0.844 -14.649 1.00 87.75 292 LEU A N 1
ATOM 2306 C CA . LEU A 1 292 ? -10.553 1.637 -13.596 1.00 87.75 292 LEU A CA 1
ATOM 2307 C C . LEU A 1 292 ? -11.284 2.965 -13.361 1.00 87.75 292 LEU A C 1
ATOM 2309 O O . LEU A 1 292 ? -11.315 3.451 -12.229 1.00 87.75 292 LEU A O 1
ATOM 2313 N N . ALA A 1 293 ? -11.937 3.523 -14.387 1.00 87.88 293 ALA A N 1
ATOM 2314 C CA . ALA A 1 293 ? -12.736 4.740 -14.268 1.00 87.88 293 ALA A CA 1
ATOM 2315 C C . ALA A 1 293 ? -13.921 4.592 -13.302 1.00 87.88 293 ALA A C 1
ATOM 2317 O O . ALA A 1 293 ? -14.295 5.565 -12.644 1.00 87.88 293 ALA A O 1
ATOM 2318 N N . ALA A 1 294 ? -14.462 3.379 -13.128 1.00 89.25 294 ALA A N 1
ATOM 2319 C CA . ALA A 1 294 ? -15.504 3.118 -12.132 1.00 89.25 294 ALA A CA 1
ATOM 2320 C C . ALA A 1 294 ? -15.008 3.363 -10.692 1.00 89.25 294 ALA A C 1
ATOM 2322 O O . ALA A 1 294 ? -15.798 3.663 -9.793 1.00 89.25 294 ALA A O 1
ATOM 2323 N N . GLY A 1 295 ? -13.689 3.299 -10.479 1.00 87.06 295 GLY A N 1
ATOM 2324 C CA . GLY A 1 295 ? -13.040 3.522 -9.191 1.00 87.06 295 GLY A CA 1
ATOM 2325 C C . GLY A 1 295 ? -12.928 4.988 -8.783 1.00 87.06 295 GLY A C 1
ATOM 2326 O O . GLY A 1 295 ? -12.614 5.255 -7.627 1.00 87.06 295 GLY A O 1
ATOM 2327 N N . ALA A 1 296 ? -13.223 5.943 -9.673 1.00 86.56 296 ALA A N 1
ATOM 2328 C CA . ALA A 1 296 ? -13.061 7.374 -9.394 1.00 86.56 296 ALA A CA 1
ATOM 2329 C C . ALA A 1 296 ? -13.860 7.856 -8.163 1.00 86.56 296 ALA A C 1
ATOM 2331 O O . ALA A 1 296 ? -13.439 8.777 -7.468 1.00 86.56 296 ALA A O 1
ATOM 2332 N N . ASN A 1 297 ? -14.985 7.198 -7.859 1.00 85.50 297 ASN A N 1
ATOM 2333 C CA . ASN A 1 297 ? -15.848 7.512 -6.711 1.00 85.50 297 ASN A CA 1
ATOM 2334 C C . ASN A 1 297 ? -15.590 6.623 -5.479 1.00 85.50 297 ASN A C 1
ATOM 2336 O O . ASN A 1 297 ? -16.389 6.614 -4.539 1.00 85.50 297 ASN A O 1
ATOM 2340 N N . LEU A 1 298 ? -14.524 5.821 -5.492 1.00 91.44 298 LEU A N 1
ATOM 2341 C CA . LEU A 1 298 ? -14.110 4.988 -4.369 1.00 91.44 298 LEU A CA 1
ATOM 2342 C C . LEU A 1 298 ? -12.914 5.650 -3.687 1.00 91.44 298 LEU A C 1
ATOM 2344 O O . LEU A 1 298 ? -11.898 5.954 -4.312 1.00 91.44 298 LEU A O 1
ATOM 2348 N N . HIS A 1 299 ? -13.032 5.877 -2.381 1.00 90.31 299 HIS A N 1
ATOM 2349 C CA . HIS A 1 299 ? -12.050 6.642 -1.617 1.00 90.31 299 HIS A CA 1
ATOM 2350 C C . HIS A 1 299 ? -11.542 5.820 -0.424 1.00 90.31 299 HIS A C 1
ATOM 2352 O O . HIS A 1 299 ? -12.054 5.985 0.684 1.00 90.31 299 HIS A O 1
ATOM 2358 N N . PRO A 1 300 ? -10.560 4.916 -0.626 1.00 94.75 300 PRO A N 1
ATOM 2359 C CA . PRO A 1 300 ? -9.923 4.218 0.486 1.00 94.75 300 PRO A CA 1
ATOM 2360 C C . PRO A 1 300 ? -9.247 5.212 1.439 1.00 94.75 300 PRO A C 1
ATOM 2362 O O . PRO A 1 300 ? -8.535 6.116 0.992 1.00 94.75 300 PRO A O 1
ATOM 2365 N N . GLN A 1 301 ? -9.449 5.030 2.745 1.00 97.25 301 GLN A N 1
ATOM 2366 C CA . GLN A 1 301 ? -8.956 5.934 3.790 1.00 97.25 301 GLN A CA 1
ATOM 2367 C C . GLN A 1 301 ? -7.520 5.578 4.208 1.00 97.25 301 GLN A C 1
ATOM 2369 O O . GLN A 1 301 ? -7.274 5.152 5.335 1.00 97.25 301 GLN A O 1
ATOM 2374 N N . ILE A 1 302 ? -6.567 5.718 3.281 1.00 96.69 302 ILE A N 1
ATOM 2375 C CA . ILE A 1 302 ? -5.138 5.472 3.528 1.00 96.69 302 ILE A CA 1
ATOM 2376 C C . ILE A 1 302 ? -4.363 6.782 3.490 1.00 96.69 302 ILE A C 1
ATOM 2378 O O . ILE A 1 302 ? -4.468 7.541 2.525 1.00 96.69 302 ILE A O 1
ATOM 2382 N N . TYR A 1 303 ? -3.558 7.026 4.521 1.00 95.25 303 TYR A N 1
ATOM 2383 C CA . TYR A 1 303 ? -2.870 8.294 4.715 1.00 95.25 303 TYR A CA 1
ATOM 2384 C C . TYR A 1 303 ? -1.361 8.118 4.858 1.00 95.25 303 TYR A C 1
ATOM 2386 O O . TYR A 1 303 ? -0.883 7.394 5.732 1.00 95.25 303 TYR A O 1
ATOM 2394 N N . TRP A 1 304 ? -0.611 8.854 4.036 1.00 92.31 304 TRP A N 1
ATOM 2395 C CA . TRP A 1 304 ? 0.821 9.042 4.234 1.00 92.31 304 TRP A CA 1
ATOM 2396 C C . TRP A 1 304 ? 1.054 10.061 5.356 1.00 92.31 304 TRP A C 1
ATOM 2398 O O . TRP A 1 304 ? 0.930 11.274 5.164 1.00 92.31 304 TRP A O 1
ATOM 2408 N N . ALA A 1 305 ? 1.339 9.558 6.554 1.00 92.75 305 ALA A N 1
ATOM 2409 C CA . ALA A 1 305 ? 1.487 10.365 7.760 1.00 92.75 305 ALA A CA 1
ATOM 2410 C C . ALA A 1 305 ? 2.368 9.660 8.799 1.00 92.75 305 ALA A C 1
ATOM 2412 O O . ALA A 1 305 ? 2.613 8.456 8.730 1.00 92.75 305 ALA A O 1
ATOM 2413 N N . ASP A 1 306 ? 2.823 10.410 9.801 1.00 92.62 306 ASP A N 1
ATOM 2414 C CA . ASP A 1 306 ? 3.406 9.806 10.999 1.00 92.62 306 ASP A CA 1
ATOM 2415 C C . ASP A 1 306 ? 2.280 9.500 11.997 1.00 92.62 306 ASP A C 1
ATOM 2417 O O . ASP A 1 306 ? 1.718 10.407 12.608 1.00 92.62 306 ASP A O 1
ATOM 2421 N N . ALA A 1 307 ? 1.934 8.221 12.163 1.00 94.50 307 ALA A N 1
ATOM 2422 C CA . ALA A 1 307 ? 0.820 7.799 13.017 1.00 94.50 307 ALA A CA 1
ATOM 2423 C C . ALA A 1 307 ? 1.020 8.097 14.516 1.00 94.50 307 ALA A C 1
ATOM 2425 O O . ALA A 1 307 ? 0.054 8.063 15.289 1.00 94.50 307 ALA A O 1
ATOM 2426 N N . LEU A 1 308 ? 2.257 8.394 14.940 1.00 94.06 308 LEU A N 1
ATOM 2427 C CA . LEU A 1 308 ? 2.551 8.840 16.301 1.00 94.06 308 LEU A CA 1
ATOM 2428 C C . LEU A 1 308 ? 2.314 10.345 16.491 1.00 94.06 308 LEU A C 1
ATOM 2430 O O . LEU A 1 308 ? 2.349 10.817 17.631 1.00 94.06 308 LEU A O 1
ATOM 2434 N N . GLU A 1 309 ? 2.035 11.108 15.434 1.00 91.94 309 GLU A N 1
ATOM 2435 C CA . GLU A 1 309 ? 1.535 12.473 15.577 1.00 91.94 309 GLU A CA 1
ATOM 2436 C C . GLU A 1 309 ? 0.066 12.445 16.042 1.00 91.94 309 GLU A C 1
ATOM 2438 O O . GLU A 1 309 ? -0.809 11.877 15.391 1.00 91.94 309 GLU A O 1
ATOM 2443 N N . GLN A 1 310 ? -0.219 13.059 17.196 1.00 90.25 310 GLN A N 1
ATOM 2444 C CA . GLN A 1 310 ? -1.568 13.109 17.779 1.00 90.25 310 GLN A CA 1
ATOM 2445 C C . GLN A 1 310 ? -2.339 14.308 17.212 1.00 90.25 310 GLN A C 1
ATOM 2447 O O . GLN A 1 310 ? -2.620 15.284 17.913 1.00 90.25 310 GLN A O 1
ATOM 2452 N N . LEU A 1 311 ? -2.614 14.248 15.908 1.00 87.94 311 LEU A N 1
ATOM 2453 C CA . LEU A 1 311 ? -3.204 15.332 15.113 1.00 87.94 311 LEU A CA 1
ATOM 2454 C C . LEU A 1 311 ? -4.535 15.829 15.686 1.00 87.94 311 LEU A C 1
ATOM 2456 O O . LEU A 1 311 ? -4.819 17.026 15.673 1.00 87.94 311 LEU A O 1
ATOM 2460 N N . GLU A 1 312 ? -5.321 14.908 16.236 1.00 87.50 312 GLU A N 1
ATOM 2461 C CA . GLU A 1 312 ? -6.604 15.173 16.877 1.00 87.50 312 GLU A CA 1
ATOM 2462 C C . GLU A 1 312 ? -6.497 16.088 18.101 1.00 87.50 312 GLU A C 1
ATOM 2464 O O . GLU A 1 312 ? -7.452 16.801 18.412 1.00 87.50 312 GLU A O 1
ATOM 2469 N N . LEU A 1 313 ? -5.340 16.098 18.772 1.00 78.75 313 LEU A N 1
ATOM 2470 C CA . LEU A 1 313 ? -5.073 16.954 19.927 1.00 78.75 313 LEU A CA 1
ATOM 2471 C C . LEU A 1 313 ? -4.530 18.327 19.517 1.00 78.75 313 LEU A C 1
ATOM 2473 O O . LEU A 1 313 ? -4.729 19.297 20.247 1.00 78.75 313 LEU A O 1
ATOM 2477 N N . ASP A 1 314 ? -3.874 18.419 18.357 1.00 69.88 314 ASP A N 1
ATOM 2478 C CA . ASP A 1 314 ? -3.236 19.649 17.877 1.00 69.88 314 ASP A CA 1
ATOM 2479 C C . ASP A 1 314 ? -4.270 20.657 17.318 1.00 69.88 314 ASP A C 1
ATOM 2481 O O . ASP A 1 314 ? -4.114 21.871 17.494 1.00 69.88 314 ASP A O 1
ATOM 2485 N N . GLU A 1 315 ? -5.368 20.197 16.701 1.00 55.91 315 GLU A N 1
ATOM 2486 C CA . GLU A 1 315 ? -6.417 21.087 16.163 1.00 55.91 315 GLU A CA 1
ATOM 2487 C C . GLU A 1 315 ? -7.310 21.719 17.247 1.00 55.91 315 GLU A C 1
ATOM 2489 O O . GLU A 1 315 ? -7.711 22.878 17.108 1.00 55.91 315 GLU A O 1
ATOM 2494 N N . LEU A 1 316 ? -7.542 21.028 18.372 1.00 50.78 316 LEU A N 1
ATOM 2495 C CA . LEU A 1 316 ? -8.262 21.571 19.542 1.00 50.78 316 LEU A CA 1
ATOM 2496 C C . LEU A 1 316 ? -7.569 22.811 20.141 1.00 50.78 316 LEU A C 1
ATOM 2498 O O . LEU A 1 316 ? -8.196 23.619 20.827 1.00 50.78 316 LEU A O 1
ATOM 2502 N N . THR A 1 317 ? -6.277 22.991 19.860 1.00 48.56 317 THR A N 1
ATOM 2503 C CA . THR A 1 317 ? -5.469 24.134 20.302 1.00 48.56 317 THR A CA 1
ATOM 2504 C C . THR A 1 317 ? -5.539 25.363 19.387 1.00 48.56 317 THR A C 1
ATOM 2506 O O . THR A 1 317 ? -5.118 26.439 19.813 1.00 48.56 317 THR A O 1
ATOM 2509 N N . LEU A 1 318 ? -6.074 25.266 18.159 1.00 46.78 318 LEU A N 1
ATOM 2510 C CA . LEU A 1 318 ? -6.129 26.395 17.207 1.00 46.78 318 LEU A CA 1
ATOM 2511 C C . LEU A 1 318 ? -7.185 27.459 17.555 1.00 46.78 318 LEU A C 1
ATOM 2513 O O . LEU A 1 318 ? -7.098 28.584 17.065 1.00 46.78 318 LEU A O 1
ATOM 2517 N N . THR A 1 319 ? -8.156 27.141 18.415 1.00 46.09 319 THR A N 1
ATOM 2518 C CA . THR A 1 319 ? -9.178 28.087 18.903 1.00 46.09 319 THR A CA 1
ATOM 2519 C C . THR A 1 319 ? -8.747 28.859 20.160 1.00 46.09 319 THR A C 1
ATOM 2521 O O . THR A 1 319 ? -9.529 29.647 20.690 1.00 46.09 319 THR A O 1
ATOM 2524 N N . GLY A 1 320 ? -7.516 28.656 20.647 1.00 46.59 320 GLY A N 1
ATOM 2525 C CA . GLY A 1 320 ? -6.921 29.367 21.784 1.00 46.59 320 GLY A CA 1
ATOM 2526 C C . GLY A 1 320 ? -5.697 30.201 21.388 1.00 46.59 320 GLY A C 1
ATOM 2527 O O . GLY A 1 320 ? -5.064 29.952 20.364 1.00 46.59 320 GLY A O 1
ATOM 2528 N N . LEU A 1 321 ? -5.368 31.210 22.205 1.00 43.56 321 LEU A N 1
ATOM 2529 C CA . LEU A 1 321 ? -4.153 32.028 22.080 1.00 43.56 321 LEU A CA 1
ATOM 2530 C C . LEU A 1 321 ? -2.924 31.118 21.898 1.00 43.56 321 LEU A C 1
ATOM 2532 O O . LEU A 1 321 ? -2.643 30.279 22.752 1.00 43.56 321 LEU A O 1
ATOM 2536 N N . ARG A 1 322 ?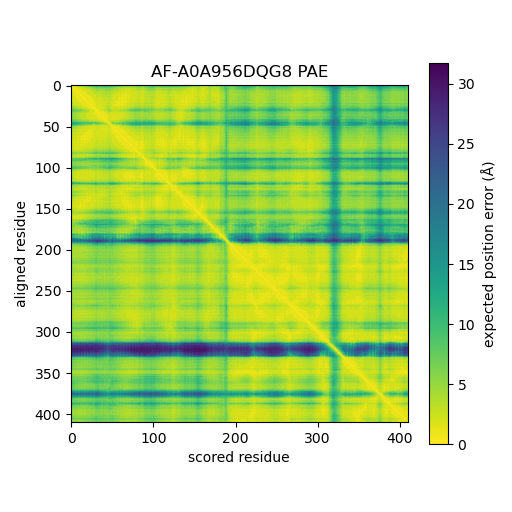 -2.220 31.271 20.771 1.00 44.56 322 ARG A N 1
ATOM 2537 C CA . ARG A 1 322 ? -1.010 30.504 20.449 1.00 44.56 322 ARG A CA 1
ATOM 2538 C C . ARG A 1 322 ? 0.110 30.870 21.425 1.00 44.56 322 ARG A C 1
ATOM 2540 O O . ARG A 1 322 ? 0.656 31.964 21.322 1.00 44.56 322 ARG A O 1
ATOM 2547 N N . ASP A 1 323 ? 0.474 29.953 22.318 1.00 48.16 323 ASP A N 1
ATOM 2548 C CA . ASP A 1 323 ? 1.811 29.954 22.920 1.00 48.16 323 ASP A CA 1
ATOM 2549 C C . ASP A 1 323 ? 2.828 29.572 21.829 1.00 48.16 323 ASP A C 1
ATOM 2551 O O . ASP A 1 323 ? 2.612 28.623 21.070 1.00 48.16 323 ASP A O 1
ATOM 2555 N N . GLU A 1 324 ? 3.935 30.313 21.742 1.00 49.38 324 GLU A N 1
ATOM 2556 C CA . GLU A 1 324 ? 4.988 30.165 20.717 1.00 49.38 324 GLU A CA 1
ATOM 2557 C C . GLU A 1 324 ? 5.728 28.807 20.760 1.00 49.38 324 GLU A C 1
ATOM 2559 O O . GLU A 1 324 ? 6.479 28.486 19.839 1.00 49.38 324 GLU A O 1
ATOM 2564 N N . ASP A 1 325 ? 5.464 27.980 21.777 1.00 51.72 325 ASP A N 1
ATOM 2565 C CA . ASP A 1 325 ? 6.102 26.682 22.033 1.00 51.72 325 ASP A CA 1
ATOM 2566 C C . ASP A 1 325 ? 5.319 25.461 21.495 1.00 51.72 325 ASP A C 1
ATOM 2568 O O . ASP A 1 325 ? 5.629 24.325 21.858 1.00 51.72 325 ASP A O 1
ATOM 2572 N N . GLN A 1 326 ? 4.304 25.646 20.636 1.00 53.44 326 GLN A N 1
ATOM 2573 C CA . GLN A 1 326 ? 3.551 24.508 20.088 1.00 53.44 326 GLN A CA 1
ATOM 2574 C C . GLN A 1 326 ? 4.425 23.569 19.228 1.00 53.44 326 GLN A C 1
ATOM 2576 O O . GLN A 1 326 ? 5.282 24.014 18.453 1.00 53.44 326 GLN A O 1
ATOM 2581 N N . PRO A 1 327 ? 4.189 22.253 19.314 1.00 52.25 327 PRO A N 1
ATOM 2582 C CA . PRO A 1 327 ? 5.003 21.262 18.641 1.00 52.25 327 PRO A CA 1
ATOM 2583 C C . PRO A 1 327 ? 4.820 21.315 17.139 1.00 52.25 327 PRO A C 1
ATOM 2585 O O . PRO A 1 327 ? 3.716 21.268 16.601 1.00 52.25 327 PRO A O 1
ATOM 2588 N N . ARG A 1 328 ? 5.952 21.338 16.444 1.00 58.25 328 ARG A N 1
ATOM 2589 C CA . ARG A 1 328 ? 5.986 21.155 15.002 1.00 58.25 328 ARG A CA 1
ATOM 2590 C C . ARG A 1 328 ? 5.926 19.661 14.730 1.00 58.25 328 ARG A C 1
ATOM 2592 O O . ARG A 1 328 ? 6.951 18.990 14.685 1.00 58.25 328 ARG A O 1
ATOM 2599 N N . ALA A 1 329 ? 4.721 19.146 14.588 1.00 55.50 329 ALA A N 1
ATOM 2600 C CA . ALA A 1 329 ? 4.510 17.941 13.818 1.00 55.50 329 ALA A CA 1
ATOM 2601 C C . ALA A 1 329 ? 4.856 18.313 12.356 1.00 55.50 329 ALA A C 1
ATOM 2603 O O . ALA A 1 329 ? 4.235 19.196 11.759 1.00 55.50 329 ALA A O 1
ATOM 2604 N N . THR A 1 330 ? 5.978 17.800 11.847 1.00 62.25 330 THR A N 1
ATOM 2605 C CA . THR A 1 330 ? 6.620 18.284 10.606 1.00 62.25 330 THR A CA 1
ATOM 2606 C C . THR A 1 330 ? 6.530 17.299 9.456 1.00 62.25 330 THR A C 1
ATOM 2608 O O . THR A 1 330 ? 6.897 17.670 8.342 1.00 62.25 330 THR A O 1
ATOM 2611 N N . LEU A 1 331 ? 6.070 16.069 9.707 1.00 70.38 331 LEU A N 1
ATOM 2612 C CA . LEU A 1 331 ? 6.080 15.015 8.694 1.00 70.38 331 LEU A CA 1
ATOM 2613 C C . LEU A 1 331 ? 4.725 14.853 8.017 1.00 70.38 331 LEU A C 1
ATOM 2615 O O . LEU A 1 331 ? 4.680 14.695 6.801 1.00 70.38 331 LEU A O 1
ATOM 2619 N N . THR A 1 332 ? 3.623 14.969 8.762 1.00 84.75 332 THR A N 1
ATOM 2620 C CA . THR A 1 332 ? 2.295 14.905 8.139 1.00 84.75 332 THR A CA 1
ATOM 2621 C C . THR A 1 332 ? 1.963 16.218 7.436 1.00 84.75 332 THR A C 1
ATOM 2623 O O . THR A 1 332 ? 1.979 17.290 8.056 1.00 84.75 332 THR A O 1
ATOM 2626 N N . GLN A 1 333 ? 1.636 16.132 6.145 1.00 85.12 333 GLN A N 1
ATOM 2627 C CA . GLN A 1 333 ? 1.300 17.290 5.317 1.00 85.12 333 GLN A CA 1
ATOM 2628 C C . GLN A 1 333 ? 0.004 17.976 5.795 1.00 85.12 333 GLN A C 1
ATOM 2630 O O . GLN A 1 333 ? -0.915 17.287 6.240 1.00 85.12 333 GLN A O 1
ATOM 2635 N N . PRO A 1 334 ? -0.134 19.314 5.687 1.00 84.94 334 PRO A N 1
ATOM 2636 C CA . PRO A 1 334 ? -1.306 20.040 6.194 1.00 84.94 334 PRO A CA 1
ATOM 2637 C C . PRO A 1 334 ? -2.662 19.551 5.665 1.00 84.94 334 PRO A C 1
ATOM 2639 O O . PRO A 1 334 ? -3.650 19.557 6.396 1.00 84.94 334 PRO A O 1
ATOM 2642 N N . GLU A 1 335 ? -2.724 19.131 4.404 1.00 87.62 335 GLU A N 1
ATOM 2643 C CA . GLU A 1 335 ? -3.935 18.574 3.791 1.00 87.62 335 GLU A CA 1
ATOM 2644 C C . GLU A 1 335 ? -4.294 17.193 4.346 1.00 87.62 335 GLU A C 1
ATOM 2646 O O . GLU A 1 335 ? -5.453 16.960 4.688 1.00 87.62 335 GLU A O 1
ATOM 2651 N N . VAL A 1 336 ? -3.293 16.331 4.549 1.00 90.75 336 VAL A N 1
ATOM 2652 C CA . VAL A 1 336 ? -3.461 15.026 5.200 1.00 90.75 336 VAL A CA 1
ATOM 2653 C C . VAL A 1 336 ? -3.927 15.208 6.642 1.00 90.75 336 VAL A C 1
ATOM 2655 O O . VAL A 1 336 ? -4.852 14.524 7.067 1.00 90.75 336 VAL A O 1
ATOM 2658 N N . ARG A 1 337 ? -3.372 16.184 7.378 1.00 90.69 337 ARG A N 1
ATOM 2659 C CA . ARG A 1 337 ? -3.815 16.501 8.748 1.00 90.69 337 ARG A CA 1
ATOM 2660 C C . ARG A 1 337 ? -5.300 16.825 8.810 1.00 90.69 337 ARG A C 1
ATOM 2662 O O . ARG A 1 337 ? -6.005 16.247 9.628 1.00 90.69 337 ARG A O 1
ATOM 2669 N N . ARG A 1 338 ? -5.768 17.705 7.920 1.00 89.44 338 ARG A N 1
ATOM 2670 C CA . ARG A 1 338 ? -7.170 18.145 7.877 1.00 89.44 338 ARG A CA 1
ATOM 2671 C C . ARG A 1 338 ? -8.132 16.992 7.585 1.00 89.44 338 ARG A C 1
ATOM 2673 O O . ARG A 1 338 ? -9.255 17.001 8.074 1.00 89.44 338 ARG A O 1
ATOM 2680 N N . ALA A 1 339 ? -7.708 16.028 6.769 1.00 92.31 339 ALA A N 1
ATOM 2681 C CA . ALA A 1 339 ? -8.511 14.851 6.454 1.00 92.31 339 ALA A CA 1
ATOM 2682 C C . ALA A 1 339 ? -8.485 13.809 7.586 1.00 92.31 339 ALA A C 1
ATOM 2684 O O . ALA A 1 339 ? -9.519 13.235 7.917 1.00 92.31 339 ALA A O 1
ATOM 2685 N N . LEU A 1 340 ? -7.317 13.587 8.193 1.00 94.12 340 LEU A N 1
ATOM 2686 C CA . LEU A 1 340 ? -7.094 12.519 9.165 1.00 94.12 340 LEU A CA 1
ATOM 2687 C C . LEU A 1 340 ? -7.539 12.892 10.589 1.00 94.12 340 LEU A C 1
ATOM 2689 O O . LEU A 1 340 ? -8.083 12.045 11.294 1.00 94.12 340 LEU A O 1
ATOM 2693 N N . ALA A 1 341 ? -7.359 14.144 11.023 1.00 92.88 341 ALA A N 1
ATOM 2694 C CA . ALA A 1 341 ? -7.679 14.556 12.393 1.00 92.88 341 ALA A CA 1
ATOM 2695 C C . ALA A 1 341 ? -9.148 14.280 12.790 1.00 92.88 341 ALA A C 1
ATOM 2697 O O . ALA A 1 341 ? -9.349 13.682 13.850 1.00 92.88 341 ALA A O 1
ATOM 2698 N N . PRO A 1 342 ? -10.174 14.577 11.961 1.00 93.75 342 PRO A N 1
ATOM 2699 C CA . PRO A 1 342 ? -11.563 14.240 12.289 1.00 93.75 342 PRO A CA 1
ATOM 2700 C C . PRO A 1 342 ? -11.829 12.735 12.412 1.00 93.75 342 PRO A C 1
ATOM 2702 O O . PRO A 1 342 ? -12.717 12.332 13.163 1.00 93.75 342 PRO A O 1
ATOM 2705 N N . LEU A 1 343 ? -11.085 11.893 11.684 1.00 95.06 343 LEU A N 1
ATOM 2706 C CA . LEU A 1 343 ? -11.220 10.435 11.769 1.00 95.06 343 LEU A CA 1
ATOM 2707 C C . LEU A 1 343 ? -10.626 9.888 13.067 1.00 95.06 343 LEU A C 1
ATOM 2709 O O . LEU A 1 343 ? -11.226 8.988 13.657 1.00 95.06 343 LEU A O 1
ATOM 2713 N N . LEU A 1 344 ? -9.484 10.441 13.494 1.00 96.06 344 LEU A N 1
ATOM 2714 C CA . LEU A 1 344 ? -8.816 10.106 14.756 1.00 96.06 344 LEU A CA 1
ATOM 2715 C C . LEU A 1 344 ? -9.622 10.596 15.972 1.00 96.06 344 LEU A C 1
ATOM 2717 O O . LEU A 1 344 ? -9.694 9.904 16.980 1.00 96.06 344 LEU A O 1
ATOM 2721 N N . GLN A 1 345 ? -10.285 11.757 15.873 1.00 94.31 345 GLN A N 1
ATOM 2722 C CA . GLN A 1 345 ? -11.146 12.294 16.942 1.00 94.31 345 GLN A CA 1
ATOM 2723 C C . GLN A 1 345 ? -12.330 11.385 17.289 1.00 94.31 345 GLN A C 1
ATOM 2725 O O . GLN A 1 345 ? -12.784 11.383 18.430 1.00 94.31 345 GLN A O 1
ATOM 2730 N N . GLN A 1 346 ? -12.844 10.636 16.313 1.00 94.12 346 GLN A N 1
ATOM 2731 C CA . GLN A 1 346 ? -13.974 9.725 16.505 1.00 94.12 346 GLN A CA 1
ATOM 2732 C C . GLN A 1 346 ? -13.584 8.428 17.234 1.00 94.12 346 GLN A C 1
ATOM 2734 O O . GLN A 1 346 ? -14.461 7.770 17.786 1.00 94.12 346 GLN A O 1
ATOM 2739 N N . GLY A 1 347 ? -12.297 8.057 17.240 1.00 96.81 347 GLY A N 1
ATOM 2740 C CA . GLY A 1 347 ? -11.820 6.776 17.769 1.00 96.81 347 GLY A CA 1
ATOM 2741 C C . GLY A 1 347 ? -12.260 5.559 16.943 1.00 96.81 347 GLY A C 1
ATOM 2742 O O . GLY A 1 347 ? -13.052 5.662 16.004 1.00 96.81 347 GLY A O 1
ATOM 2743 N N . PHE A 1 348 ? -11.718 4.389 17.269 1.00 98.69 348 PHE A N 1
ATOM 2744 C CA . PHE A 1 348 ? -11.933 3.149 16.519 1.00 98.69 348 PHE A CA 1
ATOM 2745 C C . PHE A 1 348 ? -12.359 2.006 17.436 1.00 98.69 348 PHE A C 1
ATOM 2747 O O . PHE A 1 348 ? -11.925 1.926 18.581 1.00 98.69 348 PHE A O 1
ATOM 2754 N N . HIS A 1 349 ? -13.209 1.119 16.921 1.00 98.81 349 HIS A N 1
ATOM 2755 C CA . HIS A 1 349 ? -13.738 -0.028 17.664 1.00 98.81 349 HIS A CA 1
ATOM 2756 C C . HIS A 1 349 ? -12.746 -1.196 17.692 1.00 98.81 349 HIS A C 1
ATOM 2758 O O . HIS A 1 349 ? -12.689 -1.930 18.676 1.00 98.81 349 HIS A O 1
ATOM 2764 N N . ALA A 1 350 ? -11.939 -1.324 16.635 1.00 98.75 350 ALA A N 1
ATOM 2765 C CA . ALA A 1 350 ? -10.793 -2.218 16.575 1.00 98.75 350 ALA A CA 1
ATOM 2766 C C . ALA A 1 350 ? -9.558 -1.451 16.079 1.00 98.75 350 ALA A C 1
ATOM 2768 O O . ALA A 1 350 ? -9.622 -0.741 15.069 1.00 98.75 350 ALA A O 1
ATOM 2769 N N . VAL A 1 351 ? -8.427 -1.595 16.765 1.00 98.69 351 VAL A N 1
ATOM 2770 C CA . VAL A 1 351 ? -7.139 -1.058 16.311 1.00 98.69 351 VAL A CA 1
ATOM 2771 C C . VAL A 1 351 ? -6.145 -2.199 16.202 1.00 98.69 351 VAL A C 1
ATOM 2773 O O . VAL A 1 351 ? -5.771 -2.786 17.202 1.00 98.69 351 VAL A O 1
ATOM 2776 N N . VAL A 1 352 ? -5.693 -2.490 14.989 1.00 98.06 352 VAL A N 1
ATOM 2777 C CA . VAL A 1 352 ? -4.788 -3.608 14.695 1.00 98.06 352 VAL A CA 1
ATOM 2778 C C . VAL A 1 352 ? -3.475 -3.093 14.128 1.00 98.06 352 VAL A C 1
ATOM 2780 O O . VAL A 1 352 ? -3.344 -1.917 13.807 1.00 98.06 352 VAL A O 1
ATOM 2783 N N . GLY A 1 353 ? -2.482 -3.963 13.981 1.00 93.62 353 GLY A N 1
ATOM 2784 C CA . GLY A 1 353 ? -1.294 -3.639 13.198 1.00 93.62 353 GLY A CA 1
ATOM 2785 C C . GLY A 1 353 ? -0.051 -4.397 13.633 1.00 93.62 353 GLY A C 1
ATOM 2786 O O . GLY A 1 353 ? -0.019 -5.090 14.648 1.00 93.62 353 GLY A O 1
ATOM 2787 N N . ASN A 1 354 ? 1.011 -4.233 12.851 1.00 91.19 354 ASN A N 1
ATOM 2788 C CA . ASN A 1 354 ? 2.332 -4.786 13.132 1.00 91.19 354 ASN A CA 1
ATOM 2789 C C . ASN A 1 354 ? 3.360 -3.640 13.141 1.00 91.19 354 ASN A C 1
ATOM 2791 O O . ASN A 1 354 ? 3.972 -3.346 12.110 1.00 91.19 354 ASN A O 1
ATOM 2795 N N . PRO A 1 355 ? 3.503 -2.924 14.273 1.00 90.19 355 PRO A N 1
ATOM 2796 C CA . PRO A 1 355 ? 4.307 -1.714 14.331 1.00 90.19 355 PRO A CA 1
ATOM 2797 C C . PRO A 1 355 ? 5.812 -2.005 14.219 1.00 90.19 355 PRO A C 1
ATOM 2799 O O . PRO A 1 355 ? 6.278 -3.110 14.507 1.00 90.19 355 PRO A O 1
ATOM 2802 N N . PRO A 1 356 ? 6.632 -1.001 13.866 1.00 87.56 356 PRO A N 1
ATOM 2803 C CA . PRO A 1 356 ? 8.062 -1.201 13.681 1.00 87.56 356 PRO A CA 1
ATOM 2804 C C . PRO A 1 356 ? 8.803 -1.498 14.997 1.00 87.56 356 PRO A C 1
ATOM 2806 O O . PRO A 1 356 ? 8.765 -0.725 15.954 1.00 87.56 356 PRO A O 1
ATOM 2809 N N . TYR A 1 357 ? 9.595 -2.575 15.017 1.00 85.88 357 TYR A N 1
ATOM 2810 C CA . TYR A 1 357 ? 10.389 -2.996 16.186 1.00 85.88 357 TYR A CA 1
ATOM 2811 C C . TYR A 1 357 ? 11.799 -2.378 16.255 1.00 85.88 357 TYR A C 1
ATOM 2813 O O . TYR A 1 357 ? 12.720 -2.948 16.845 1.00 85.88 357 TYR A O 1
ATOM 2821 N N . ILE A 1 358 ? 11.993 -1.204 15.649 1.00 86.56 358 ILE A N 1
ATOM 2822 C CA . ILE A 1 358 ? 13.276 -0.487 15.643 1.00 86.56 358 ILE A CA 1
ATOM 2823 C C . ILE A 1 358 ? 13.340 0.560 16.760 1.00 86.56 358 ILE A C 1
ATOM 2825 O O . ILE A 1 358 ? 12.330 1.085 17.216 1.00 86.56 358 ILE A O 1
ATOM 2829 N N . THR A 1 359 ? 14.550 0.904 17.203 1.00 90.12 359 THR A N 1
ATOM 2830 C CA . THR A 1 359 ? 14.756 2.031 18.129 1.00 90.12 359 THR A CA 1
ATOM 2831 C C . THR A 1 359 ? 14.662 3.359 17.382 1.00 90.12 359 THR A C 1
ATOM 2833 O O . THR A 1 359 ? 15.359 3.528 16.382 1.00 90.12 359 THR A O 1
ATOM 2836 N N . GLU A 1 360 ? 13.911 4.325 17.921 1.00 90.12 360 GLU A N 1
ATOM 2837 C CA . GLU A 1 360 ? 13.878 5.688 17.379 1.00 90.12 360 GLU A CA 1
ATOM 2838 C C . GLU A 1 360 ? 15.243 6.382 17.539 1.00 90.12 360 GLU A C 1
ATOM 2840 O O . GLU A 1 360 ? 15.771 6.553 18.650 1.00 90.12 360 GLU A O 1
ATOM 2845 N N . LYS A 1 361 ? 15.829 6.792 16.414 1.00 86.06 361 LYS A N 1
ATOM 2846 C CA . LYS A 1 361 ? 17.134 7.462 16.360 1.00 86.06 361 LYS A CA 1
ATOM 2847 C C . LYS A 1 361 ? 16.989 8.969 16.171 1.00 86.06 361 LYS A C 1
ATOM 2849 O O . LYS A 1 361 ? 17.841 9.699 16.689 1.00 86.06 361 LYS A O 1
ATOM 2854 N N . ASP A 1 362 ? 15.909 9.424 15.543 1.00 85.06 362 ASP A N 1
ATOM 2855 C CA . ASP A 1 362 ? 15.656 10.824 15.221 1.00 85.06 362 ASP A CA 1
ATOM 2856 C C . ASP A 1 362 ? 15.427 11.659 16.495 1.00 85.06 362 ASP A C 1
ATOM 2858 O O . ASP A 1 362 ? 14.596 11.343 17.354 1.00 85.06 362 ASP A O 1
ATOM 2862 N N . ALA A 1 363 ? 16.236 12.708 16.667 1.00 85.62 363 ALA A N 1
ATOM 2863 C CA . ALA A 1 363 ? 16.202 13.562 17.851 1.00 85.62 363 ALA A CA 1
ATOM 2864 C C . ALA A 1 363 ? 14.928 14.416 17.945 1.00 85.62 363 ALA A C 1
ATOM 2866 O O . ALA A 1 363 ? 14.430 14.625 19.055 1.00 85.62 363 ALA A O 1
ATOM 2867 N N . GLU A 1 364 ? 14.393 14.857 16.808 1.00 84.50 364 GLU A N 1
ATOM 2868 C CA . GLU A 1 364 ? 13.174 15.657 16.713 1.00 84.50 364 GLU A CA 1
ATOM 2869 C C . GLU A 1 364 ? 11.957 14.796 17.059 1.00 84.50 364 GLU A C 1
ATOM 2871 O O . GLU A 1 364 ? 11.183 15.171 17.943 1.00 84.50 364 GLU A O 1
ATOM 2876 N N . LYS A 1 365 ? 11.861 13.585 16.488 1.00 88.12 365 LYS A N 1
ATOM 2877 C CA . LYS A 1 365 ? 10.812 12.611 16.843 1.00 88.12 365 LYS A CA 1
ATOM 2878 C C . LYS A 1 365 ? 10.868 12.232 18.318 1.00 88.12 365 LYS A C 1
ATOM 2880 O O . LYS A 1 365 ? 9.858 12.265 19.016 1.00 88.12 365 LYS A O 1
ATOM 2885 N N . LYS A 1 366 ? 12.068 11.970 18.860 1.00 90.12 366 LYS A N 1
ATOM 2886 C CA . LYS A 1 366 ? 12.240 11.719 20.305 1.00 90.12 366 LYS A CA 1
ATOM 2887 C C . LYS A 1 366 ? 11.766 12.877 21.172 1.00 90.12 366 LYS A C 1
ATOM 2889 O O . LYS A 1 366 ? 11.282 12.622 22.276 1.00 90.12 366 LYS A O 1
ATOM 2894 N N . ARG A 1 367 ? 11.963 14.122 20.732 1.00 88.69 367 ARG A N 1
ATOM 2895 C CA . ARG A 1 367 ? 11.479 15.297 21.460 1.00 88.69 367 ARG A CA 1
ATOM 2896 C C . ARG A 1 367 ? 9.958 15.377 21.387 1.00 88.69 367 ARG A C 1
ATOM 2898 O O . ARG A 1 367 ? 9.353 15.557 22.437 1.00 88.69 367 ARG A O 1
ATOM 2905 N N . TYR A 1 368 ? 9.371 15.171 20.207 1.00 88.50 368 TYR A N 1
ATOM 2906 C CA . TYR A 1 368 ? 7.920 15.134 20.020 1.00 88.50 368 TYR A CA 1
ATOM 2907 C C . TYR A 1 368 ? 7.269 14.059 20.903 1.00 88.50 368 TYR A C 1
ATOM 2909 O O . TYR A 1 368 ? 6.418 14.374 21.727 1.00 88.50 368 TYR A O 1
ATOM 2917 N N . HIS A 1 369 ? 7.745 12.807 20.861 1.00 91.88 369 HIS A N 1
ATOM 2918 C CA . HIS A 1 369 ? 7.149 11.717 21.647 1.00 91.88 369 HIS A CA 1
ATOM 2919 C C . HIS A 1 369 ? 7.163 11.968 23.1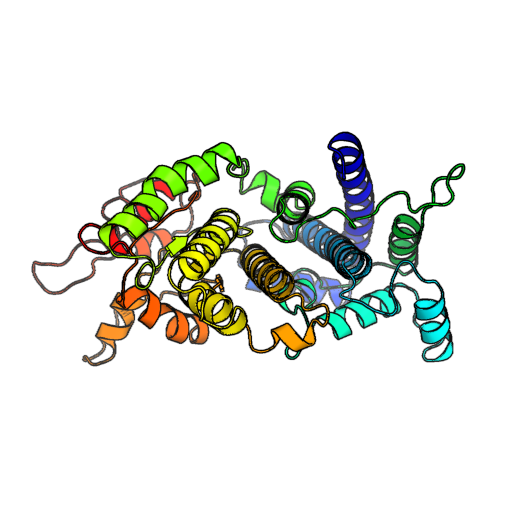70 1.00 91.88 369 HIS A C 1
ATOM 2921 O O . HIS A 1 369 ? 6.315 11.459 23.901 1.00 91.88 369 HIS A O 1
ATOM 2927 N N . ARG A 1 370 ? 8.135 12.747 23.664 1.00 91.31 370 ARG A N 1
ATOM 2928 C CA . ARG A 1 370 ? 8.317 13.061 25.095 1.00 91.31 370 ARG A CA 1
ATOM 2929 C C . ARG A 1 370 ? 7.761 14.419 25.500 1.00 91.31 370 ARG A C 1
ATOM 2931 O O . ARG A 1 370 ? 7.884 14.808 26.666 1.00 91.31 370 ARG A O 1
ATOM 2938 N N . GLU A 1 371 ? 7.214 15.157 24.550 1.00 87.25 371 GLU A N 1
ATOM 2939 C CA . GLU A 1 371 ? 6.650 16.468 24.786 1.00 87.25 371 GLU A CA 1
ATOM 2940 C C . GLU A 1 371 ? 5.500 16.379 25.789 1.00 87.25 371 GLU A C 1
ATOM 2942 O O . GLU A 1 371 ? 4.671 15.475 25.716 1.00 87.25 371 GLU A O 1
ATOM 2947 N N . LYS A 1 372 ? 5.448 17.323 26.734 1.00 86.25 372 LYS A N 1
ATOM 2948 C CA . LYS A 1 372 ? 4.364 17.393 27.711 1.00 86.25 372 LYS A CA 1
ATOM 2949 C C . LYS A 1 372 ? 3.168 18.148 27.141 1.00 86.25 372 LYS A C 1
ATOM 2951 O O . LYS A 1 372 ? 3.214 19.371 27.049 1.00 86.25 372 LYS A O 1
ATOM 2956 N N . VAL A 1 373 ? 2.088 17.424 26.884 1.00 80.00 373 VAL A N 1
ATOM 2957 C CA . VAL A 1 373 ? 0.794 17.958 26.450 1.00 80.00 373 VAL A CA 1
ATOM 2958 C C . VAL A 1 373 ? -0.173 18.096 27.631 1.00 80.00 373 VAL A C 1
ATOM 2960 O O . VAL A 1 373 ? -0.048 17.398 28.642 1.00 80.00 373 VAL A O 1
ATOM 2963 N N . GLY A 1 374 ? -1.115 19.039 27.534 1.00 74.06 374 GLY A N 1
ATOM 2964 C CA . GLY A 1 374 ? -2.071 19.389 28.596 1.00 74.06 374 GLY A CA 1
ATOM 2965 C C . GLY A 1 374 ? -1.738 20.691 29.343 1.00 74.06 374 GLY A C 1
ATOM 2966 O O . GLY A 1 374 ? -0.753 21.374 29.056 1.00 74.06 374 GLY A O 1
ATOM 2967 N N . SER A 1 375 ? -2.567 21.059 30.324 1.00 73.31 375 SER A N 1
ATOM 2968 C CA . SER A 1 375 ? -2.496 22.354 31.018 1.00 73.31 375 SER A CA 1
ATOM 2969 C C . SER A 1 375 ? -2.216 22.213 32.521 1.00 73.31 375 SER A C 1
ATOM 2971 O O . SER A 1 375 ? -2.702 21.319 33.213 1.00 73.31 375 SER A O 1
ATOM 2973 N N . GLY A 1 376 ? -1.388 23.110 33.066 1.00 76.19 376 GLY A N 1
ATOM 2974 C CA . GLY A 1 376 ? -1.083 23.143 34.501 1.00 76.19 376 GLY A CA 1
ATOM 2975 C C . GLY A 1 376 ? -0.562 21.808 35.058 1.00 76.19 376 GLY A C 1
ATOM 2976 O O . GLY A 1 376 ? 0.435 21.266 34.581 1.00 76.19 376 GLY A O 1
ATOM 2977 N N . LYS A 1 377 ? -1.228 21.286 36.097 1.00 76.50 377 LYS A N 1
ATOM 2978 C CA . LYS A 1 377 ? -0.831 20.053 36.804 1.00 76.50 377 LYS A CA 1
ATOM 2979 C C . LYS A 1 377 ? -1.174 18.757 36.052 1.00 76.50 377 LYS A C 1
ATOM 2981 O O . LYS A 1 377 ? -0.710 17.704 36.476 1.00 76.50 377 LYS A O 1
ATOM 2986 N N . SER A 1 378 ? -1.951 18.812 34.964 1.00 78.25 378 SER A N 1
ATOM 2987 C CA . SER A 1 378 ? -2.295 17.630 34.156 1.00 78.25 378 SER A CA 1
ATOM 2988 C C . SER A 1 378 ? -1.299 17.347 33.026 1.00 78.25 378 SER A C 1
ATOM 2990 O O . SER A 1 378 ? -1.466 16.353 32.327 1.00 78.25 378 SER A O 1
ATOM 2992 N N . LYS A 1 379 ? -0.248 18.172 32.870 1.00 82.25 379 LYS A N 1
ATOM 2993 C CA . LYS A 1 379 ? 0.794 17.988 31.849 1.00 82.25 379 LYS A CA 1
ATOM 2994 C C . LYS A 1 379 ? 1.411 16.588 31.916 1.00 82.25 379 LYS A C 1
ATOM 2996 O O . LYS A 1 379 ? 2.088 16.250 32.892 1.00 82.25 379 LYS A O 1
ATOM 3001 N N . ARG A 1 380 ? 1.243 15.806 30.851 1.00 84.44 380 ARG A N 1
ATOM 3002 C CA . ARG A 1 380 ? 1.796 14.451 30.692 1.00 84.44 380 ARG A CA 1
ATOM 3003 C C . ARG A 1 380 ? 2.534 14.343 29.361 1.00 84.44 380 ARG A C 1
ATOM 3005 O O . ARG A 1 380 ? 2.178 15.069 28.438 1.00 84.44 380 ARG A O 1
ATOM 3012 N N . PRO A 1 381 ? 3.585 13.508 29.260 1.00 88.75 381 PRO A N 1
ATOM 3013 C CA . PRO A 1 381 ? 4.205 13.259 27.964 1.00 88.75 381 PRO A CA 1
ATOM 3014 C C . PRO A 1 381 ? 3.164 12.687 26.991 1.00 88.75 381 PRO A C 1
ATOM 3016 O O . PRO A 1 381 ? 2.280 11.957 27.440 1.00 88.75 381 PRO A O 1
ATOM 3019 N N . ARG A 1 382 ? 3.288 12.980 25.690 1.00 90.25 382 ARG A N 1
ATOM 3020 C CA . ARG A 1 382 ? 2.436 12.383 24.642 1.00 90.25 382 ARG A CA 1
ATOM 3021 C C . ARG A 1 382 ? 2.412 10.858 24.729 1.00 90.25 382 ARG A C 1
ATOM 3023 O O . ARG A 1 382 ? 1.342 10.261 24.637 1.00 90.25 382 ARG A O 1
ATOM 3030 N N . TYR A 1 383 ? 3.589 10.273 24.967 1.00 94.19 383 TYR A N 1
ATOM 3031 C CA . TYR A 1 383 ? 3.773 8.843 25.181 1.00 94.19 383 TYR A CA 1
ATOM 3032 C C . TYR A 1 383 ? 4.574 8.582 26.455 1.00 94.19 383 TYR A C 1
ATOM 3034 O O . TYR A 1 383 ? 5.755 8.938 26.559 1.00 94.19 383 TYR A O 1
ATOM 3042 N N . LEU A 1 384 ? 3.950 7.922 27.430 1.00 94.69 384 LEU A N 1
ATOM 3043 C CA . LEU A 1 384 ? 4.633 7.448 28.639 1.00 94.69 384 LEU A CA 1
ATOM 3044 C C . LEU A 1 384 ? 5.674 6.371 28.302 1.00 94.69 384 LEU A C 1
ATOM 3046 O O . LEU A 1 384 ? 6.734 6.304 28.931 1.00 94.69 384 LEU A O 1
ATOM 3050 N N . SER A 1 385 ? 5.390 5.566 27.279 1.00 96.00 385 SER A N 1
ATOM 3051 C CA . SER A 1 385 ? 6.247 4.498 26.759 1.00 96.00 385 SER A CA 1
ATOM 3052 C C . SER A 1 385 ? 7.527 4.996 26.072 1.00 96.00 385 SER A C 1
ATOM 3054 O O . SER A 1 385 ? 8.497 4.243 25.965 1.00 96.00 385 SER A O 1
ATOM 3056 N N . ALA A 1 386 ? 7.605 6.276 25.683 1.00 94.75 386 ALA A N 1
ATOM 3057 C CA . ALA A 1 386 ? 8.784 6.887 25.055 1.00 94.75 386 ALA A CA 1
ATOM 3058 C C . ALA A 1 386 ? 9.922 7.221 26.057 1.00 94.75 386 ALA A C 1
ATOM 3060 O O . ALA A 1 386 ? 10.611 8.250 25.960 1.00 94.75 386 ALA A O 1
ATOM 3061 N N . TYR A 1 387 ? 10.147 6.348 27.042 1.00 91.44 387 TYR A N 1
ATOM 3062 C CA . TYR A 1 387 ? 11.101 6.537 28.134 1.00 91.44 387 TYR A CA 1
ATOM 3063 C C . TYR A 1 387 ? 12.523 6.081 27.766 1.00 91.44 387 TYR A C 1
ATOM 3065 O O . TYR A 1 387 ? 12.731 4.987 27.249 1.00 91.44 387 TYR A O 1
ATOM 3073 N N . ARG A 1 388 ? 13.539 6.909 28.073 1.00 90.25 388 ARG A N 1
ATOM 3074 C CA . ARG A 1 388 ? 14.967 6.647 27.769 1.00 90.25 388 ARG A CA 1
ATOM 3075 C C . ARG A 1 388 ? 15.156 6.122 26.335 1.00 90.25 388 ARG A C 1
ATOM 3077 O O . ARG A 1 388 ? 14.779 6.802 25.388 1.00 90.25 388 ARG A O 1
ATOM 3084 N N . LYS A 1 389 ? 15.774 4.956 26.154 1.00 91.81 389 LYS A N 1
ATOM 3085 C CA . LYS A 1 389 ? 15.856 4.268 24.867 1.00 91.81 389 LYS A CA 1
ATOM 3086 C C . LYS A 1 389 ? 14.633 3.359 24.758 1.00 91.81 389 LYS A C 1
ATOM 3088 O O . LYS A 1 389 ? 14.479 2.478 25.596 1.00 91.81 389 LYS A O 1
ATOM 3093 N N . TYR A 1 390 ? 13.818 3.564 23.731 1.00 93.38 390 TYR A N 1
ATOM 3094 C CA . TYR A 1 390 ? 12.600 2.796 23.485 1.00 93.38 390 TYR A CA 1
ATOM 3095 C C . TYR A 1 390 ? 12.578 2.269 22.046 1.00 93.38 390 TYR A C 1
ATOM 3097 O O . TYR A 1 390 ? 13.158 2.875 21.140 1.00 93.38 390 TYR A O 1
ATOM 3105 N N . SER A 1 391 ? 11.935 1.118 21.858 1.00 94.00 391 SER A N 1
ATOM 3106 C CA . SER A 1 391 ? 11.523 0.628 20.538 1.00 94.00 391 SER A CA 1
ATOM 3107 C C . SER A 1 391 ? 10.259 1.368 20.116 1.00 94.00 391 SER A C 1
ATOM 3109 O O . SER A 1 391 ? 9.429 1.635 20.983 1.00 94.00 391 SER A O 1
ATOM 3111 N N . LEU A 1 392 ? 10.098 1.676 18.826 1.00 92.81 392 LEU A N 1
ATOM 3112 C CA . LEU A 1 392 ? 8.888 2.303 18.287 1.00 92.81 392 LEU A CA 1
ATOM 3113 C C . LEU A 1 392 ? 7.633 1.465 18.563 1.00 92.81 392 LEU A C 1
ATOM 3115 O O . LEU A 1 392 ? 6.579 2.043 18.795 1.00 92.81 392 LEU A O 1
ATOM 3119 N N . GLY A 1 393 ? 7.754 0.140 18.674 1.00 93.81 393 GLY A N 1
ATOM 3120 C CA . GLY A 1 393 ? 6.636 -0.718 19.071 1.00 93.81 393 GLY A CA 1
ATOM 3121 C C . GLY A 1 393 ? 5.937 -0.264 20.360 1.00 93.81 393 GLY A C 1
ATOM 3122 O O . GLY A 1 393 ? 4.723 -0.350 20.442 1.00 93.81 393 GLY A O 1
ATOM 3123 N N . ALA A 1 394 ? 6.660 0.302 21.335 1.00 95.81 394 ALA A N 1
ATOM 3124 C CA . ALA A 1 394 ? 6.064 0.731 22.602 1.00 95.81 394 ALA A CA 1
ATOM 3125 C C . ALA A 1 394 ? 5.118 1.953 22.469 1.00 95.81 394 ALA A C 1
ATOM 3127 O O . ALA A 1 394 ? 3.958 1.826 22.867 1.00 95.81 394 ALA A O 1
ATOM 3128 N N . PRO A 1 395 ? 5.533 3.107 21.897 1.00 96.56 395 PRO A N 1
ATOM 3129 C CA . PRO A 1 395 ? 4.616 4.214 21.632 1.00 96.56 395 PRO A CA 1
ATOM 3130 C C . PRO A 1 395 ? 3.546 3.872 20.600 1.00 96.56 395 PRO A C 1
ATOM 3132 O O . PRO A 1 395 ? 2.450 4.400 20.719 1.00 96.56 395 PRO A O 1
ATOM 3135 N N . PHE A 1 396 ? 3.799 2.965 19.651 1.00 97.25 396 PHE A N 1
ATOM 3136 C CA . PHE A 1 396 ? 2.743 2.473 18.764 1.00 97.25 396 PHE A CA 1
ATOM 3137 C C . PHE A 1 396 ? 1.667 1.694 19.524 1.00 97.25 396 PHE A C 1
ATOM 3139 O O . PHE A 1 396 ? 0.494 1.997 19.358 1.00 97.25 396 PHE A O 1
ATOM 3146 N N . THR A 1 397 ? 2.034 0.757 20.403 1.00 97.06 397 THR A N 1
ATOM 3147 C CA . THR A 1 397 ? 1.051 0.051 21.241 1.00 97.06 397 THR A CA 1
ATOM 3148 C C . THR A 1 397 ? 0.275 1.029 22.125 1.00 97.06 397 THR A C 1
ATOM 3150 O O . THR A 1 397 ? -0.948 0.971 22.172 1.00 97.06 397 THR A O 1
ATOM 3153 N N . GLU A 1 398 ? 0.952 1.981 22.779 1.00 97.44 398 GLU A N 1
ATOM 3154 C CA . GLU A 1 398 ? 0.267 3.030 23.551 1.00 97.44 398 GLU A CA 1
ATOM 3155 C C . GLU A 1 398 ? -0.682 3.854 22.666 1.00 97.44 398 GLU A C 1
ATOM 3157 O O . GLU A 1 398 ? -1.807 4.135 23.073 1.00 97.44 398 GLU A O 1
ATOM 3162 N N . ARG A 1 399 ? -0.262 4.194 21.441 1.00 96.75 399 ARG A N 1
ATOM 3163 C CA . ARG A 1 399 ? -1.078 4.918 20.463 1.00 96.75 399 ARG A CA 1
ATOM 3164 C C . ARG A 1 399 ? -2.313 4.128 20.040 1.00 96.75 399 ARG A C 1
ATOM 3166 O O . ARG A 1 399 ? -3.378 4.724 19.927 1.00 96.75 399 ARG A O 1
ATOM 3173 N N . MET A 1 400 ? -2.188 2.817 19.844 1.00 98.06 400 MET A N 1
ATOM 3174 C CA . MET A 1 400 ? -3.315 1.952 19.497 1.00 98.06 400 MET A CA 1
ATOM 3175 C C . MET A 1 400 ? -4.384 1.976 20.598 1.00 98.06 400 MET A C 1
ATOM 3177 O O . MET A 1 400 ? -5.546 2.239 20.307 1.00 98.06 400 MET A O 1
ATOM 3181 N N . PHE A 1 401 ? -3.985 1.862 21.871 1.00 97.50 401 PHE A N 1
ATOM 3182 C CA . PHE A 1 401 ? -4.909 2.031 23.003 1.00 97.50 401 PHE A CA 1
ATOM 3183 C C . PHE A 1 401 ? -5.502 3.442 23.102 1.00 97.50 401 PHE A C 1
ATOM 3185 O O . PHE A 1 401 ? -6.664 3.583 23.457 1.00 97.50 401 PHE A O 1
ATOM 3192 N N . GLN A 1 402 ? -4.735 4.493 22.790 1.00 95.62 402 GLN A N 1
ATOM 3193 C CA . GLN A 1 402 ? -5.246 5.872 22.784 1.00 95.62 402 GLN A CA 1
ATOM 3194 C C . GLN A 1 402 ? -6.279 6.133 21.676 1.00 95.62 402 GLN A C 1
ATOM 3196 O O . GLN A 1 402 ? -7.096 7.036 21.825 1.00 95.62 402 GLN A O 1
ATOM 3201 N N . GLN A 1 403 ? -6.199 5.410 20.555 1.00 97.38 403 GLN A N 1
ATOM 3202 C CA . GLN A 1 403 ? -7.114 5.541 19.415 1.00 97.38 403 GLN A CA 1
ATOM 3203 C C . GLN A 1 403 ? -8.326 4.612 19.505 1.00 97.38 403 GLN A C 1
ATOM 3205 O O . GLN A 1 403 ? -9.298 4.798 18.773 1.00 97.38 403 GLN A O 1
ATOM 3210 N N . CYS A 1 404 ? -8.276 3.625 20.392 1.00 98.06 404 CYS A N 1
ATOM 3211 C CA . CYS A 1 404 ? -9.378 2.715 20.624 1.00 98.06 404 CYS A CA 1
ATOM 3212 C C . CYS A 1 404 ? -10.439 3.370 21.519 1.00 98.06 404 CYS A C 1
ATOM 3214 O O . CYS A 1 404 ? -10.110 4.046 22.498 1.00 98.06 404 CYS A O 1
ATOM 3216 N N . VAL A 1 405 ? -11.716 3.199 21.174 1.00 97.88 405 VAL A N 1
ATOM 3217 C CA . VAL A 1 405 ? -12.827 3.682 22.005 1.00 97.88 405 VAL A CA 1
ATOM 3218 C C . VAL A 1 405 ? -12.901 2.904 23.322 1.00 97.88 405 VAL A C 1
ATOM 3220 O O . VAL A 1 405 ? -12.346 1.814 23.462 1.00 97.88 405 VAL A O 1
ATOM 3223 N N . GLU A 1 406 ? -13.607 3.450 24.311 1.00 96.69 406 GLU A N 1
ATOM 3224 C CA . GLU A 1 406 ? -13.854 2.728 25.560 1.00 96.69 406 GLU A CA 1
ATOM 3225 C C . GLU A 1 406 ? -14.609 1.417 25.282 1.00 96.69 406 GLU A C 1
ATOM 3227 O O . GLU A 1 406 ? -15.645 1.412 24.622 1.00 96.69 406 GLU A O 1
ATOM 3232 N N . GLY A 1 407 ? -14.066 0.299 25.774 1.00 96.38 407 GLY A N 1
ATOM 3233 C CA . GLY A 1 407 ? -14.593 -1.042 25.503 1.00 96.38 407 GLY A CA 1
ATOM 3234 C C . GLY A 1 407 ? -14.214 -1.626 24.137 1.00 96.38 407 GLY A C 1
ATOM 3235 O O . GLY A 1 407 ? -14.640 -2.737 23.839 1.00 96.38 407 GLY A O 1
ATOM 3236 N N . GLY A 1 408 ? -13.442 -0.907 23.315 1.00 97.94 408 GLY A N 1
ATOM 3237 C CA . GLY A 1 408 ? -12.931 -1.409 22.042 1.00 97.94 408 GLY A CA 1
ATOM 3238 C C . GLY A 1 408 ? -11.765 -2.393 22.192 1.00 97.94 408 GLY A C 1
ATOM 3239 O O . GLY A 1 408 ? -11.281 -2.667 23.295 1.00 97.94 408 GLY A O 1
ATOM 3240 N N . TYR A 1 409 ? -11.306 -2.908 21.052 1.00 98.56 409 TYR A N 1
ATOM 3241 C CA . TYR A 1 409 ? -10.343 -4.003 20.957 1.00 98.56 409 TYR A CA 1
ATOM 3242 C C . TYR A 1 409 ? -9.027 -3.544 20.311 1.00 98.56 409 TYR A C 1
ATOM 3244 O O . TYR A 1 409 ? -9.038 -2.765 19.354 1.00 98.56 409 TYR A O 1
ATOM 3252 N N . VAL A 1 410 ? -7.891 -4.000 20.852 1.00 96.88 410 VAL A N 1
ATOM 3253 C CA . VAL A 1 410 ? -6.527 -3.661 20.398 1.00 96.88 410 VAL A CA 1
ATOM 3254 C C . VAL A 1 410 ? -5.658 -4.903 20.322 1.00 96.88 410 VAL A C 1
ATOM 3256 O O . VAL A 1 410 ? -5.613 -5.617 21.351 1.00 96.88 410 VAL A O 1
#

Mean predicted aligned error: 6.17 Å

Radius of gyration: 22.77 Å; Cα contacts (8 Å, |Δi|>4): 572; chains: 1; bounding box: 60×58×73 Å

Sequence (410 aa):
MDFATRTQLTQELSALSQRIAAELLVRFAEPGAVRERARALHGEEKVGEDFDVWADLLSRRAAVSWVLKTVYVRVLEDRGFLSPRRIVDADGPRLFERLAPNLGETAYLRWIFRDLAQADGGLPELFSPQPAELCAPSDTASRELLAFWRRRDPDSGELVYTFADEHFDGRLMGDLYQDLDPVVKARFALLQTPDFIVDFILDETLDPAIETFGIDEVRVLDPACGSGHFLLAAFKRLVDGMREAHPERPVAEVVRDVLARVVGIDLNDYAGGLARARLLMTALELLGERDLAAGANLHPQIYWADALEQLELDELTLTGLRDEDQPRATLTQPEVRRALAPLLQQGFHAVVGNPPYITEKDAEKKRYHREKVGSGKSKRPRYLSAYRKYSLGAPFTERMFQQCVEGGYV

Secondary structure (DSSP, 8-state):
--HHHHHHHHHHHHHHHHHHHHHHHHHHHSSSHHHHHHHHHHHHHT-SS-HHHHHHHHHHHHHHHHHHHHHHHHHHHHTTSSSS-SSSSSHHHHHHHHHSTT-HHHHHHHHHHHHHT-TTTS-HHHHSPPTT-SSPPPHHHHHHHHHHHH-B-TTT-SBS---TT--SSSSHHHHHHHHH-HHHHHHT------HHHHHHHHHTTHHHHHHHH-TTT--EEETT-TTTHHHHHHHHHHHHHHHHH-TTS-HHHHHHHHHHHEEEEES-HHHHHHHHHHHHHHHHHHHT---GGGGGG---EEEES-TTS-HHHHHTTTTS---TT-----SS-HHHHHHHHHHHHT-EEEE------SBP--HHHHHHHT-EESSGGG-EES-TT--SS-BTHHHHHHHHHHHEEEEEE-

Foldseek 3Di:
DDPVLLVVVLVVLLVLLVVQLVQQLVVCVDDDDLVVLLVVVCVVVVDPDDSSVVSSLLSLVQSLLLSLLLVVLQLLCLQLQDPPRQQQDPVNVVVCCVVPPPPALQVSSLVVLVVQLDLQQHLVLSRPDDSSCSDTGDSVSSVVSSVQQNDADPPPRHGSDHCNVPALLDCSSLVSSCSSNPCSVVQCVDDPQPLVRLVVQCVQAVVVLCVPVNLQPAAEEEQAQFLNNNLSVSLVVSLVRCCVVCVPDDSLVSSQSSLVRRAYEHQDSSRLSNNFVSSLVNSCVSNVHSGSSVSSPRDRRGANANSLPQLLQLVVPPVDDDDPPDQPRPRGDPVSSVVCNVVLNVFGQGYDYDDFQAKDPDPSVLCQQQAFDDDDPNTGGSFPQSPDTHGRVRSVVVSSVSRHDVVGGD